Protein AF-0000000065844427 (afdb_homodimer)

pLDDT: mean 95.85, std 7.16, range [59.03, 99.0]

Solvent-accessible surface area (backbone atoms only — not comparable to full-atom values): 24366 Å² total; per-residue (Å²): 114,50,38,31,34,49,32,48,47,68,69,22,46,53,38,42,56,76,32,64,44,54,27,35,35,44,24,20,57,58,72,55,44,40,20,34,34,25,57,32,58,56,45,51,45,56,71,73,48,88,55,52,36,25,38,34,47,33,85,52,66,37,61,46,73,72,53,73,68,50,51,51,28,44,41,49,43,41,46,50,42,52,72,63,62,45,51,24,37,32,37,65,49,32,41,51,71,21,38,72,28,59,72,60,48,51,53,48,50,60,56,34,66,96,40,46,34,32,37,34,54,62,53,36,52,32,71,48,54,69,63,45,49,55,52,40,44,72,72,60,33,51,28,38,35,29,16,43,53,30,69,24,20,66,80,8,24,66,51,34,24,51,50,38,64,70,39,68,76,68,35,41,39,25,37,23,44,85,52,42,62,90,48,42,65,64,37,38,69,66,14,56,49,57,28,41,30,33,49,43,72,43,66,46,73,50,76,53,71,68,84,60,86,48,50,72,39,83,49,55,77,47,40,45,32,38,76,35,44,34,48,65,49,45,40,52,40,53,56,72,57,71,114,116,49,37,32,35,49,31,49,45,69,69,24,45,54,38,40,55,75,32,64,42,54,28,35,35,42,24,21,56,59,72,56,45,40,20,34,34,26,56,33,57,56,46,50,44,58,71,74,49,90,55,53,36,26,38,35,47,33,85,54,66,36,60,47,72,72,54,74,68,49,50,52,29,43,42,46,43,40,46,49,42,52,72,65,61,44,52,22,36,32,36,63,46,33,41,50,73,21,38,72,27,59,72,60,48,50,54,45,52,61,57,34,65,96,40,46,35,32,35,34,55,62,54,36,52,34,71,48,53,70,62,44,49,55,52,40,45,72,72,60,33,50,27,40,34,29,16,40,54,30,69,24,20,67,80,8,23,67,50,34,25,51,49,38,64,70,40,68,74,68,36,41,40,26,38,23,42,86,51,44,62,90,48,43,66,62,36,37,70,68,13,57,49,58,30,40,31,32,49,44,72,44,68,47,72,52,76,53,69,67,85,59,86,49,49,71,40,82,50,56,77,46,38,46,32,38,77,36,43,35,48,66,49,44,39,49,41,53,54,71,56,71,112

InterPro domains:
  IPR005627 CutC-like [MF_00795] (1-203)
  IPR005627 CutC-like [PF03932] (2-201)
  IPR005627 CutC-like [PTHR12598] (1-241)
  IPR036822 CutC-like domain superfamily [G3DSA:3.20.20.380] (2-243)
  IPR036822 CutC-like domain superfamily [SSF110395] (2-241)

Foldseek 3Di:
DAEEAEDAAQQQLVLLQVLPHQEYEYFHDCVLVGAFHDLVRLLVSLVPHDHAYATEQHHDHDAQADDPVSLVVSLVSLLSSVVSPHQYYEDFHADPQLAGPLVSLLSNVVSNPRHAYEHEASLLSHPDNLVRLVSCLVSPHQEYEYLLNDQAVLVNLQSLLVSCVSCVNSHFYEGDHPDWLVCPLVSCVRNVGDYYYYNQKDWDFAPDPDDDPDAPDPDNVCVGIGMHHDSVGSNSNVVSPPD/DAEEAEDAAQQQLVLLQVLPHQEYEYFHDCVLVGAFHDLVRLLVSLVPHDHAYATEQHHDHDAQADDPVSLVVSLVSLLSSVVSPHQYYEDFHADPQQAGPLVSLLSNVVSNPRHAYEHEASLLSHPDNLVRLVSCLVSPHQEYEYLLNDQAVLVNLQSLLVSCVSCVNSHFYEGDHPDWLVCPLVSCVRNVGDYYYYNQKDWDFAPDPDDDPDAPDPDNVCVGIGMHHDSVGSNSNVVSPPD

Structure (mmCIF, N/CA/C/O backbone):
data_AF-0000000065844427-model_v1
#
loop_
_entity.id
_entity.type
_entity.pdbx_description
1 polymer 'PF03932 family protein CutC'
#
loop_
_atom_site.group_PDB
_atom_site.id
_atom_site.type_symbol
_atom_site.label_atom_id
_atom_site.label_alt_id
_atom_site.label_comp_id
_atom_site.label_asym_id
_atom_site.label_entity_id
_atom_site.label_seq_id
_atom_site.pdbx_PDB_ins_code
_atom_site.Cartn_x
_atom_site.Cartn_y
_atom_site.Cartn_z
_atom_site.occupancy
_atom_site.B_iso_or_equiv
_atom_site.auth_seq_id
_atom_site.auth_comp_id
_atom_site.auth_asym_id
_atom_site.auth_atom_id
_atom_site.pdbx_PDB_model_num
ATOM 1 N N . MET A 1 1 ? -8.203 -27.391 -11.562 1 95.75 1 MET A N 1
ATOM 2 C CA . MET A 1 1 ? -7.387 -26.203 -11.742 1 95.75 1 MET A CA 1
ATOM 3 C C . MET A 1 1 ? -7.477 -25.297 -10.516 1 95.75 1 MET A C 1
ATOM 5 O O . MET A 1 1 ? -8.57 -24.938 -10.078 1 95.75 1 MET A O 1
ATOM 9 N N . ASP A 1 2 ? -6.379 -25.031 -9.82 1 97.5 2 ASP A N 1
ATOM 10 C CA . ASP A 1 2 ? -6.363 -24.125 -8.672 1 97.5 2 ASP A CA 1
ATOM 11 C C . ASP A 1 2 ? -6.363 -22.672 -9.125 1 97.5 2 ASP A C 1
ATOM 13 O O . ASP A 1 2 ? -5.535 -22.266 -9.938 1 97.5 2 ASP A O 1
ATOM 17 N N . ILE A 1 3 ? -7.305 -21.922 -8.586 1 98.56 3 ILE A N 1
ATOM 18 C CA . ILE A 1 3 ? -7.453 -20.516 -8.938 1 98.56 3 ILE A CA 1
ATOM 19 C C . ILE A 1 3 ? -7.07 -19.641 -7.746 1 98.56 3 ILE A C 1
ATOM 21 O O . ILE A 1 3 ? -7.703 -19.719 -6.688 1 98.56 3 ILE A O 1
ATOM 25 N N . GLU A 1 4 ? -6.098 -18.875 -7.91 1 98.88 4 GLU A N 1
ATOM 26 C CA . GLU A 1 4 ? -5.672 -17.891 -6.91 1 98.88 4 GLU A CA 1
ATOM 27 C C . GLU A 1 4 ? -6.145 -16.484 -7.273 1 98.88 4 GLU A C 1
ATOM 29 O O . GLU A 1 4 ? -5.977 -16.047 -8.414 1 98.88 4 GLU A O 1
ATOM 34 N N . ILE A 1 5 ? -6.75 -15.828 -6.305 1 98.88 5 ILE A N 1
ATOM 35 C CA . ILE A 1 5 ? -7.203 -14.461 -6.508 1 98.88 5 ILE A CA 1
ATOM 36 C C . ILE A 1 5 ? -6.379 -13.508 -5.641 1 98.88 5 ILE A C 1
ATOM 38 O O . ILE A 1 5 ? -6.262 -13.703 -4.43 1 98.88 5 ILE A O 1
ATOM 42 N N . CYS A 1 6 ? -5.73 -12.531 -6.266 1 98.69 6 CYS A N 1
ATOM 43 C CA . CYS A 1 6 ? -5.039 -11.516 -5.477 1 98.69 6 CYS A CA 1
ATOM 44 C C . CYS A 1 6 ? -6.008 -10.43 -5.012 1 98.69 6 CYS A C 1
ATOM 46 O O . CYS A 1 6 ? -6.859 -9.984 -5.781 1 98.69 6 CYS A O 1
ATOM 48 N N . ILE A 1 7 ? -5.922 -10.078 -3.768 1 98.69 7 ILE A N 1
ATOM 49 C CA . ILE A 1 7 ? -6.809 -9.086 -3.168 1 98.69 7 ILE A CA 1
ATOM 50 C C . ILE A 1 7 ? -5.988 -8.07 -2.379 1 98.69 7 ILE A C 1
ATOM 52 O O . ILE A 1 7 ? -4.879 -8.367 -1.936 1 98.69 7 ILE A O 1
ATOM 56 N N . ASP A 1 8 ? -6.562 -6.805 -2.166 1 98.38 8 ASP A N 1
ATOM 57 C CA . ASP A 1 8 ? -5.887 -5.812 -1.337 1 98.38 8 ASP A CA 1
ATOM 58 C C . ASP A 1 8 ? -6.867 -5.121 -0.396 1 98.38 8 ASP A C 1
ATOM 60 O O . ASP A 1 8 ? -6.617 -4 0.056 1 98.38 8 ASP A O 1
ATOM 64 N N . ASN A 1 9 ? -7.98 -5.699 -0.202 1 98.31 9 ASN A N 1
ATOM 65 C CA . ASN A 1 9 ? -8.961 -5.223 0.77 1 98.31 9 ASN A CA 1
ATOM 66 C C . ASN A 1 9 ? -9.883 -6.344 1.229 1 98.31 9 ASN A C 1
ATOM 68 O O . ASN A 1 9 ? -9.961 -7.391 0.59 1 98.31 9 ASN A O 1
ATOM 72 N N . ILE A 1 10 ? -10.57 -6.121 2.312 1 98.56 10 ILE A N 1
ATOM 73 C CA . ILE A 1 10 ? -11.336 -7.168 2.982 1 98.56 10 ILE A CA 1
ATOM 74 C C . ILE A 1 10 ? -12.57 -7.516 2.154 1 98.56 10 ILE A C 1
ATOM 76 O O . ILE A 1 10 ? -12.992 -8.672 2.111 1 98.56 10 ILE A O 1
ATOM 80 N N . GLU A 1 11 ? -13.203 -6.555 1.471 1 98.06 11 GLU A N 1
ATOM 81 C CA . GLU A 1 11 ? -14.367 -6.812 0.631 1 98.06 11 GLU A CA 1
ATOM 82 C C . GLU A 1 11 ? -14.039 -7.801 -0.483 1 98.06 11 GLU A C 1
ATOM 84 O O . GLU A 1 11 ? -14.789 -8.75 -0.719 1 98.06 11 GLU A O 1
ATOM 89 N N . SER A 1 12 ? -12.953 -7.586 -1.128 1 98.62 12 SER A N 1
ATOM 90 C CA . SER A 1 12 ? -12.5 -8.477 -2.191 1 98.62 12 SER A CA 1
ATOM 91 C C . SER A 1 12 ? -12.211 -9.875 -1.656 1 98.62 12 SER A C 1
ATOM 93 O O . SER A 1 12 ? -12.484 -10.875 -2.33 1 98.62 12 SER A O 1
ATOM 95 N N . ALA A 1 13 ? -11.625 -9.953 -0.452 1 98.81 13 ALA A N 1
ATOM 96 C CA . ALA A 1 13 ? -11.32 -11.242 0.15 1 98.81 13 ALA A CA 1
ATOM 97 C C . ALA A 1 13 ? -12.578 -12.086 0.321 1 98.81 13 ALA A C 1
ATOM 99 O O . ALA A 1 13 ? -12.609 -13.258 -0.056 1 98.81 13 ALA A O 1
ATOM 100 N N . LEU A 1 14 ? -13.578 -11.453 0.856 1 98.62 14 LEU A N 1
ATOM 101 C CA . LEU A 1 14 ? -14.836 -12.148 1.104 1 98.62 14 LEU A CA 1
ATOM 102 C C . LEU A 1 14 ? -15.5 -12.555 -0.207 1 98.62 14 LEU A C 1
ATOM 104 O O . LEU A 1 14 ? -16 -13.672 -0.335 1 98.62 14 LEU A O 1
ATOM 108 N N . ILE A 1 15 ? -15.469 -11.656 -1.22 1 98.56 15 ILE A N 1
ATOM 109 C CA . ILE A 1 15 ? -16.047 -11.953 -2.523 1 98.56 15 ILE A CA 1
ATOM 110 C C . ILE A 1 15 ? -15.312 -13.133 -3.154 1 98.56 15 ILE A C 1
ATOM 112 O O . ILE A 1 15 ? -15.945 -14.078 -3.643 1 98.56 15 ILE A O 1
ATOM 116 N N . ALA A 1 16 ? -13.992 -13.109 -3.121 1 98.75 16 ALA A N 1
ATOM 117 C CA . ALA A 1 16 ? -13.18 -14.141 -3.752 1 98.75 16 ALA A CA 1
ATOM 118 C C . ALA A 1 16 ? -13.461 -15.516 -3.139 1 98.75 16 ALA A C 1
ATOM 120 O O . ALA A 1 16 ? -13.727 -16.484 -3.857 1 98.75 16 ALA A O 1
ATOM 121 N N . GLN A 1 17 ? -13.461 -15.586 -1.801 1 98.5 17 GLN A N 1
ATOM 122 C CA . GLN A 1 17 ? -13.727 -16.844 -1.11 1 98.5 17 GLN A CA 1
ATOM 123 C C . GLN A 1 17 ? -15.117 -17.375 -1.447 1 98.5 17 GLN A C 1
ATOM 125 O O . GLN A 1 17 ? -15.273 -18.547 -1.789 1 98.5 17 GLN A O 1
ATOM 130 N N . ASN A 1 18 ? -16.078 -16.484 -1.414 1 98.38 18 ASN A N 1
ATOM 131 C CA . ASN A 1 18 ? -17.469 -16.891 -1.599 1 98.38 18 ASN A CA 1
ATOM 132 C C . ASN A 1 18 ? -17.75 -17.219 -3.057 1 98.38 18 ASN A C 1
ATOM 134 O O . ASN A 1 18 ? -18.797 -17.828 -3.363 1 98.38 18 ASN A O 1
ATOM 138 N N . SER A 1 19 ? -16.844 -16.859 -3.936 1 98.31 19 SER A N 1
ATOM 139 C CA . SER A 1 19 ? -17.062 -17.094 -5.359 1 98.31 19 SER A CA 1
ATOM 140 C C . SER A 1 19 ? -16.281 -18.312 -5.84 1 98.31 19 SER A C 1
ATOM 142 O O . SER A 1 19 ? -16.297 -18.641 -7.027 1 98.31 19 SER A O 1
ATOM 144 N N . GLY A 1 20 ? -15.547 -18.938 -4.949 1 97.69 20 GLY A N 1
ATOM 145 C CA . GLY A 1 20 ? -14.977 -20.234 -5.277 1 97.69 20 GLY A CA 1
ATOM 146 C C . GLY A 1 20 ? -13.477 -20.188 -5.453 1 97.69 20 GLY A C 1
ATOM 147 O O . GLY A 1 20 ? -12.867 -21.172 -5.898 1 97.69 20 GLY A O 1
ATOM 148 N N . ALA A 1 21 ? -12.828 -19.078 -5.137 1 98.56 21 ALA A N 1
ATOM 149 C CA . ALA A 1 21 ? -11.367 -19.047 -5.188 1 98.56 21 ALA A CA 1
ATOM 150 C C . ALA A 1 21 ? -10.758 -20.156 -4.355 1 98.56 21 ALA A C 1
ATOM 152 O O . ALA A 1 21 ? -11.273 -20.5 -3.283 1 98.56 21 ALA A O 1
ATOM 153 N N . ASP A 1 22 ? -9.648 -20.719 -4.82 1 98.69 22 ASP A N 1
ATOM 154 C CA . ASP A 1 22 ? -8.992 -21.812 -4.102 1 98.69 22 ASP A CA 1
ATOM 155 C C . ASP A 1 22 ? -7.945 -21.281 -3.127 1 98.69 22 ASP A C 1
ATOM 157 O O . ASP A 1 22 ? -7.613 -21.938 -2.141 1 98.69 22 ASP A O 1
ATOM 161 N N . ARG A 1 23 ? -7.449 -20.156 -3.375 1 98.81 23 ARG A N 1
ATOM 162 C CA . ARG A 1 23 ? -6.402 -19.516 -2.592 1 98.81 23 ARG A CA 1
ATOM 163 C C . ARG A 1 23 ? -6.438 -18 -2.779 1 98.81 23 ARG A C 1
ATOM 165 O O . ARG A 1 23 ? -6.859 -17.516 -3.828 1 98.81 23 ARG A O 1
ATOM 172 N N . LEU A 1 24 ? -6.055 -17.297 -1.762 1 98.94 24 LEU A N 1
ATOM 173 C CA . LEU A 1 24 ? -5.914 -15.844 -1.863 1 98.94 24 LEU A CA 1
ATOM 174 C C . LEU A 1 24 ? -4.449 -15.43 -1.79 1 98.94 24 LEU A C 1
ATOM 176 O O . LEU A 1 24 ? -3.682 -15.984 -1 1 98.94 24 LEU A O 1
ATOM 180 N N . GLU A 1 25 ? -4.055 -14.602 -2.631 1 98.94 25 GLU A N 1
ATOM 181 C CA . GLU A 1 25 ? -2.857 -13.805 -2.404 1 98.94 25 GLU A CA 1
ATOM 182 C C . GLU A 1 25 ? -3.205 -12.453 -1.785 1 98.94 25 GLU A C 1
ATOM 184 O O . GLU A 1 25 ? -3.859 -11.617 -2.42 1 98.94 25 GLU A O 1
ATOM 189 N N . VAL A 1 26 ? -2.789 -12.234 -0.564 1 98.94 26 VAL A N 1
ATOM 190 C CA . VAL A 1 26 ? -3.115 -11.016 0.172 1 98.94 26 VAL A CA 1
ATOM 191 C C . VAL A 1 26 ? -2.035 -9.961 -0.067 1 98.94 26 VAL A C 1
ATOM 193 O O . VAL A 1 26 ? -0.877 -10.156 0.311 1 98.94 26 VAL A O 1
ATOM 196 N N . CYS A 1 27 ? -2.395 -8.852 -0.679 1 98.69 27 CYS A N 1
ATOM 197 C CA . CYS A 1 27 ? -1.467 -7.793 -1.059 1 98.69 27 CYS A CA 1
ATOM 198 C C . CYS A 1 27 ? -1.921 -6.445 -0.507 1 98.69 27 CYS A C 1
ATOM 200 O O . CYS A 1 27 ? -3.041 -6.324 -0.006 1 98.69 27 CYS A O 1
ATOM 202 N N . GLY A 1 28 ? -0.995 -5.555 -0.477 1 97.12 28 GLY A N 1
ATOM 203 C CA . GLY A 1 28 ? -1.344 -4.145 -0.411 1 97.12 28 GLY A CA 1
ATOM 204 C C . GLY A 1 28 ? -1.27 -3.447 -1.756 1 97.12 28 GLY A C 1
ATOM 205 O O . GLY A 1 28 ? -0.385 -3.736 -2.562 1 97.12 28 GLY A O 1
ATOM 206 N N . CYS A 1 29 ? -2.219 -2.623 -2.154 1 93.81 29 CYS A N 1
ATOM 207 C CA . CYS A 1 29 ? -2.168 -1.668 -3.256 1 93.81 29 CYS A CA 1
ATOM 208 C C . CYS A 1 29 ? -1.902 -2.375 -4.578 1 93.81 29 CYS A C 1
ATOM 210 O O . CYS A 1 29 ? -0.907 -2.096 -5.25 1 93.81 29 CYS A O 1
ATOM 212 N N . LEU A 1 30 ? -2.789 -3.162 -5.062 1 94.5 30 LEU A N 1
ATOM 213 C CA . LEU A 1 30 ? -2.656 -3.924 -6.301 1 94.5 30 LEU A CA 1
ATOM 214 C C . LEU A 1 30 ? -2.402 -2.994 -7.48 1 94.5 30 LEU A C 1
ATOM 216 O O . LEU A 1 30 ? -1.774 -3.393 -8.469 1 94.5 30 LEU A O 1
ATOM 220 N N . ALA A 1 31 ? -2.816 -1.72 -7.344 1 90.5 31 ALA A N 1
ATOM 221 C CA . ALA A 1 31 ? -2.623 -0.732 -8.406 1 90.5 31 ALA A CA 1
ATOM 222 C C . ALA A 1 31 ? -1.14 -0.5 -8.672 1 90.5 31 ALA A C 1
ATOM 224 O O . ALA A 1 31 ? -0.761 -0.064 -9.766 1 90.5 31 ALA A O 1
ATOM 225 N N . LEU A 1 32 ? -0.32 -0.819 -7.727 1 91.06 32 LEU A N 1
ATOM 226 C CA . LEU A 1 32 ? 1.123 -0.655 -7.859 1 91.06 32 LEU A CA 1
ATOM 227 C C . LEU A 1 32 ? 1.809 -2.004 -8.047 1 91.06 32 LEU A C 1
ATOM 229 O O . LEU A 1 32 ? 3.012 -2.133 -7.809 1 91.06 32 LEU A O 1
ATOM 233 N N . GLY A 1 33 ? 1.069 -3.016 -8.32 1 92.31 33 GLY A N 1
ATOM 234 C CA . GLY A 1 33 ? 1.617 -4.344 -8.547 1 92.31 33 GLY A CA 1
ATOM 235 C C . GLY A 1 33 ? 1.606 -5.211 -7.301 1 92.31 33 GLY A C 1
ATOM 236 O O . GLY A 1 33 ? 2.09 -6.348 -7.324 1 92.31 33 GLY A O 1
ATOM 237 N N . GLY A 1 34 ? 1.129 -4.68 -6.199 1 96.38 34 GLY A N 1
ATOM 238 C CA . GLY A 1 34 ? 1.056 -5.438 -4.965 1 96.38 34 GLY A CA 1
ATOM 239 C C . GLY A 1 34 ? 2.291 -5.289 -4.098 1 96.38 34 GLY A C 1
ATOM 240 O O . GLY A 1 34 ? 3.412 -5.508 -4.559 1 96.38 34 GLY A O 1
ATOM 241 N N . VAL A 1 35 ? 2.09 -4.863 -2.92 1 98.12 35 VAL A N 1
ATOM 242 C CA . VAL A 1 35 ? 3.146 -4.766 -1.92 1 98.12 35 VAL A CA 1
ATOM 243 C C . VAL A 1 35 ? 2.693 -5.43 -0.622 1 98.12 35 VAL A C 1
ATOM 245 O O . VAL A 1 35 ? 1.601 -6 -0.558 1 98.12 35 VAL A O 1
ATOM 248 N N . THR A 1 36 ? 3.615 -5.465 0.353 1 98.88 36 THR A N 1
ATOM 249 C CA . THR A 1 36 ? 3.254 -6.047 1.641 1 98.88 36 THR A CA 1
ATOM 250 C C . THR A 1 36 ? 2.049 -5.328 2.24 1 98.88 36 THR A C 1
ATOM 252 O O . THR A 1 36 ? 2.033 -4.098 2.33 1 98.88 36 THR A O 1
ATOM 255 N N . PRO A 1 37 ? 0.965 -6.051 2.562 1 98.88 37 PRO A N 1
ATOM 256 C CA . PRO A 1 37 ? -0.221 -5.422 3.152 1 98.88 37 PRO A CA 1
ATOM 257 C C . PRO A 1 37 ? -0.004 -4.996 4.602 1 98.88 37 PRO A C 1
ATOM 259 O O . PRO A 1 37 ? 0.944 -5.449 5.246 1 98.88 37 PRO A O 1
ATOM 262 N N . PRO A 1 38 ? -0.872 -4.105 5.086 1 98.88 38 PRO A N 1
ATOM 263 C CA . PRO A 1 38 ? -0.815 -3.768 6.508 1 98.88 38 PRO A CA 1
ATOM 264 C C . PRO A 1 38 ? -1.166 -4.949 7.41 1 98.88 38 PRO A C 1
ATOM 266 O O . PRO A 1 38 ? -1.869 -5.867 6.984 1 98.88 38 PRO A O 1
ATOM 269 N N . TYR A 1 39 ? -0.685 -4.887 8.648 1 98.88 39 TYR A N 1
ATOM 270 C CA . TYR A 1 39 ? -0.902 -5.918 9.656 1 98.88 39 TYR A CA 1
ATOM 271 C C . TYR A 1 39 ? -2.377 -6.289 9.742 1 98.88 39 TYR A C 1
ATOM 273 O O . TYR A 1 39 ? -2.727 -7.473 9.766 1 98.88 39 TYR A O 1
ATOM 281 N N . SER A 1 40 ? -3.23 -5.309 9.773 1 98.88 40 SER A N 1
ATOM 282 C CA . SER A 1 40 ? -4.652 -5.504 10.055 1 98.88 40 SER A CA 1
ATOM 283 C C . SER A 1 40 ? -5.332 -6.27 8.922 1 98.88 40 SER A C 1
ATOM 285 O O . SER A 1 40 ? -6.242 -7.066 9.164 1 98.88 40 SER A O 1
ATOM 287 N N . LEU A 1 41 ? -4.945 -5.969 7.672 1 98.88 41 LEU A N 1
ATOM 288 C CA . LEU A 1 41 ? -5.547 -6.695 6.559 1 98.88 41 LEU A CA 1
ATOM 289 C C . LEU A 1 41 ? -5.18 -8.172 6.609 1 98.88 41 LEU A C 1
ATOM 291 O O . LEU A 1 41 ? -6.039 -9.039 6.422 1 98.88 41 LEU A O 1
ATOM 295 N N . ILE A 1 42 ? -3.877 -8.5 6.879 1 98.94 42 ILE A N 1
ATOM 296 C CA . ILE A 1 42 ? -3.447 -9.883 7.012 1 98.94 42 ILE A CA 1
ATOM 297 C C . ILE A 1 42 ? -4.277 -10.586 8.086 1 98.94 42 ILE A C 1
ATOM 299 O O . ILE A 1 42 ? -4.898 -11.617 7.824 1 98.94 42 ILE A O 1
ATOM 303 N N . LYS A 1 43 ? -4.316 -9.961 9.203 1 98.94 43 LYS A N 1
ATOM 304 C CA . LYS A 1 43 ? -4.996 -10.562 10.352 1 98.94 43 LYS A CA 1
ATOM 305 C C . LYS A 1 43 ? -6.477 -10.781 10.062 1 98.94 43 LYS A C 1
ATOM 307 O O . LYS A 1 43 ? -7.012 -11.867 10.305 1 98.94 43 LYS A O 1
ATOM 312 N N . THR A 1 44 ? -7.148 -9.742 9.57 1 98.88 44 THR A N 1
ATOM 313 C CA . THR A 1 44 ? -8.594 -9.805 9.359 1 98.88 44 THR A CA 1
ATOM 314 C C . THR A 1 44 ? -8.938 -10.836 8.289 1 98.88 44 THR A C 1
ATOM 316 O O . THR A 1 44 ? -9.898 -11.594 8.445 1 98.88 44 THR A O 1
ATOM 319 N N . VAL A 1 45 ? -8.164 -10.852 7.223 1 98.88 45 VAL A N 1
ATOM 320 C CA . VAL A 1 45 ? -8.406 -11.82 6.156 1 98.88 45 VAL A CA 1
ATOM 321 C C . VAL A 1 45 ? -8.25 -13.234 6.703 1 98.88 45 VAL A C 1
ATOM 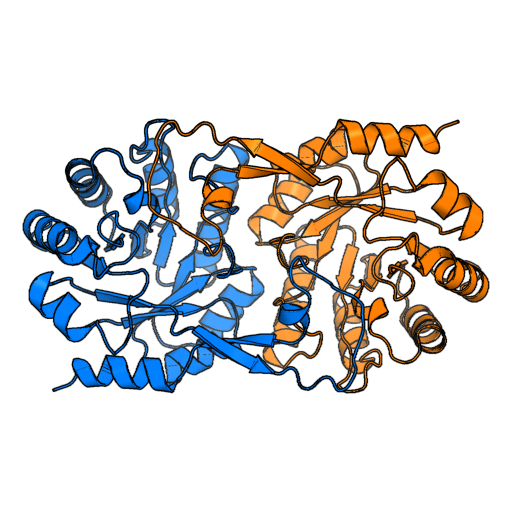323 O O . VAL A 1 45 ? -9.086 -14.102 6.441 1 98.88 45 VAL A O 1
ATOM 326 N N . LEU A 1 46 ? -7.199 -13.477 7.457 1 98.88 46 LEU A N 1
ATOM 327 C CA . LEU A 1 46 ? -6.941 -14.805 8.008 1 98.88 46 LEU A CA 1
ATOM 328 C C . LEU A 1 46 ? -8.016 -15.195 9.016 1 98.88 46 LEU A C 1
ATOM 330 O O . LEU A 1 46 ? -8.32 -16.375 9.188 1 98.88 46 LEU A O 1
ATOM 334 N N . ASP A 1 47 ? -8.641 -14.211 9.672 1 98.56 47 ASP A N 1
ATOM 335 C CA . ASP A 1 47 ? -9.703 -14.461 10.641 1 98.56 47 ASP A CA 1
ATOM 336 C C . ASP A 1 47 ? -11 -14.867 9.945 1 98.56 47 ASP A C 1
ATOM 338 O O . ASP A 1 47 ? -11.766 -15.68 10.477 1 98.56 47 ASP A O 1
ATOM 342 N N . VAL A 1 48 ? -11.242 -14.305 8.727 1 98.06 48 VAL A N 1
ATOM 343 C CA . VAL A 1 48 ? -12.602 -14.445 8.195 1 98.06 48 VAL A CA 1
ATOM 344 C C . VAL A 1 48 ? -12.602 -15.438 7.035 1 98.06 48 VAL A C 1
ATOM 346 O O . VAL A 1 48 ? -13.656 -15.922 6.629 1 98.06 48 VAL A O 1
ATOM 349 N N . CYS A 1 49 ? -11.453 -15.688 6.426 1 98.12 49 CYS A N 1
ATOM 350 C CA . CYS A 1 49 ? -11.391 -16.594 5.285 1 98.12 49 CYS A CA 1
ATOM 351 C C . CYS A 1 49 ? -10.969 -17.984 5.719 1 98.12 49 CYS A C 1
ATOM 353 O O . CYS A 1 49 ? -10.188 -18.141 6.66 1 98.12 49 CYS A O 1
ATOM 355 N N . ASN A 1 50 ? -11.453 -18.969 4.992 1 98.12 50 ASN A N 1
A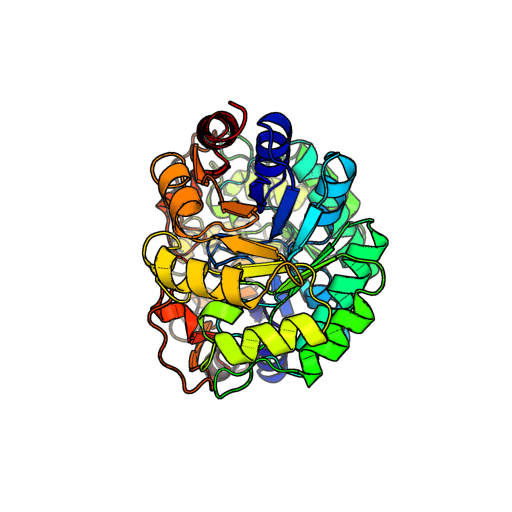TOM 356 C CA . ASN A 1 50 ? -11.164 -20.359 5.32 1 98.12 50 ASN A CA 1
ATOM 357 C C . ASN A 1 50 ? -10.344 -21.047 4.223 1 98.12 50 ASN A C 1
ATOM 359 O O . ASN A 1 50 ? -10.078 -22.25 4.293 1 98.12 50 ASN A O 1
ATOM 363 N N . ILE A 1 51 ? -10.031 -20.438 3.191 1 98.62 51 ILE A N 1
ATOM 364 C CA . ILE A 1 51 ? -9.141 -20.938 2.15 1 98.62 51 ILE A CA 1
ATOM 365 C C . ILE A 1 51 ? -7.723 -20.438 2.387 1 98.62 51 ILE A C 1
ATOM 367 O O . ILE A 1 51 ? -7.523 -19.438 3.094 1 98.62 51 ILE A O 1
ATOM 371 N N . PRO A 1 52 ? -6.688 -21.156 1.855 1 98.81 52 PRO A N 1
ATOM 372 C CA . PRO A 1 52 ? -5.301 -20.75 2.098 1 98.81 52 PRO A CA 1
ATOM 373 C C . PRO A 1 52 ? -5.016 -19.312 1.666 1 98.81 52 PRO A C 1
ATOM 375 O O . PRO A 1 52 ? -5.5 -18.875 0.621 1 98.81 52 PRO A O 1
ATOM 378 N N . CYS A 1 53 ? -4.277 -18.594 2.492 1 98.94 53 CYS A N 1
ATOM 379 C CA . CYS A 1 53 ? -3.871 -17.219 2.227 1 98.94 53 CYS A CA 1
ATOM 380 C C . CYS A 1 53 ? -2.354 -17.094 2.166 1 98.94 53 CYS A C 1
ATOM 382 O O . CYS A 1 53 ? -1.655 -17.516 3.09 1 98.94 53 CYS A O 1
ATOM 384 N N . TYR A 1 54 ? -1.862 -16.625 1.048 1 98.94 54 TYR A N 1
ATOM 385 C CA . TYR A 1 54 ? -0.45 -16.312 0.854 1 98.94 54 TYR A CA 1
ATOM 386 C C . TYR A 1 54 ? -0.208 -14.805 0.905 1 98.94 54 TYR A C 1
ATOM 388 O O . TYR A 1 54 ? -0.859 -14.039 0.189 1 98.94 54 TYR A O 1
ATOM 396 N N . VAL A 1 55 ? 0.711 -14.328 1.748 1 99 55 VAL A N 1
ATOM 397 C CA . VAL A 1 55 ? 0.911 -12.906 1.994 1 99 55 VAL A CA 1
ATOM 398 C C . VAL A 1 55 ? 2.059 -12.391 1.131 1 99 55 VAL A C 1
ATOM 400 O O . VAL A 1 55 ? 3.16 -12.945 1.153 1 99 55 VAL A O 1
ATOM 403 N N . MET A 1 56 ? 1.822 -11.367 0.39 1 98.94 56 MET A N 1
ATOM 404 C CA . MET A 1 56 ? 2.844 -10.703 -0.412 1 98.94 56 MET A CA 1
ATOM 405 C C . MET A 1 56 ? 3.908 -10.07 0.478 1 98.94 56 MET A C 1
ATOM 407 O O . MET A 1 56 ? 3.586 -9.336 1.414 1 98.94 56 MET A O 1
ATOM 411 N N . ILE A 1 57 ? 5.16 -10.391 0.225 1 98.94 57 ILE A N 1
ATOM 412 C CA . ILE A 1 57 ? 6.312 -9.789 0.887 1 98.94 57 ILE A CA 1
ATOM 413 C C . ILE A 1 57 ? 7.105 -8.953 -0.114 1 98.94 57 ILE A C 1
ATOM 415 O O . ILE A 1 57 ? 7.93 -9.484 -0.864 1 98.94 57 ILE A O 1
ATOM 419 N N . ARG A 1 58 ? 6.875 -7.703 -0.179 1 98.69 58 ARG A N 1
ATOM 420 C CA . ARG A 1 58 ? 7.441 -6.723 -1.101 1 98.69 58 ARG A CA 1
ATOM 421 C C . ARG A 1 58 ? 7.383 -5.32 -0.511 1 98.69 58 ARG A C 1
ATOM 423 O O . ARG A 1 58 ? 6.32 -4.695 -0.481 1 98.69 58 ARG A O 1
ATOM 430 N N . PRO A 1 59 ? 8.469 -4.82 -0.054 1 98.12 59 PRO A N 1
ATOM 431 C CA . PRO A 1 59 ? 8.445 -3.648 0.823 1 98.12 59 PRO A CA 1
ATOM 432 C C . PRO A 1 59 ? 8.094 -2.361 0.079 1 98.12 59 PRO A C 1
ATOM 434 O O . PRO A 1 59 ? 7.789 -1.346 0.707 1 98.12 59 PRO A O 1
ATOM 437 N N . ARG A 1 60 ? 8.141 -2.354 -1.218 1 96.25 60 ARG A N 1
ATOM 438 C CA . ARG A 1 60 ? 7.832 -1.174 -2.018 1 96.25 60 ARG A CA 1
ATOM 439 C C . ARG A 1 60 ? 7.668 -1.537 -3.49 1 96.25 60 ARG A C 1
ATOM 441 O O . ARG A 1 60 ? 8.117 -2.6 -3.926 1 96.25 60 ARG A O 1
ATOM 448 N N . SER A 1 61 ? 6.996 -0.65 -4.254 1 94.38 61 SER A N 1
ATOM 449 C CA . SER A 1 61 ? 6.93 -0.807 -5.703 1 94.38 61 SER A CA 1
ATOM 450 C C . SER A 1 61 ? 8.273 -0.488 -6.359 1 94.38 61 SER A C 1
ATOM 452 O O . SER A 1 61 ? 9.203 -0.046 -5.688 1 94.38 61 SER A O 1
ATOM 454 N N . GLY A 1 62 ? 8.336 -0.676 -7.625 1 93.12 62 GLY A N 1
ATOM 455 C CA . GLY A 1 62 ? 9.57 -0.438 -8.359 1 93.12 62 GLY A CA 1
ATOM 456 C C . GLY A 1 62 ? 10.305 -1.714 -8.727 1 93.12 62 GLY A C 1
ATOM 457 O O . GLY A 1 62 ? 9.703 -2.662 -9.234 1 93.12 62 GLY A O 1
ATOM 458 N N . ASP A 1 63 ? 11.602 -1.676 -8.469 1 94.12 63 ASP A N 1
ATOM 459 C CA . ASP A 1 63 ? 12.414 -2.812 -8.898 1 94.12 63 ASP A CA 1
ATOM 460 C C . ASP A 1 63 ? 12.492 -3.873 -7.805 1 94.12 63 ASP A C 1
ATOM 462 O O . ASP A 1 63 ? 11.695 -3.861 -6.863 1 94.12 63 ASP A O 1
ATOM 466 N N . PHE A 1 64 ? 13.352 -4.844 -8.008 1 96.56 64 PHE A N 1
ATOM 467 C CA . PHE A 1 64 ? 13.445 -5.969 -7.082 1 96.56 64 PHE A CA 1
ATOM 468 C C . PHE A 1 64 ? 14.844 -6.074 -6.496 1 96.56 64 PHE A C 1
ATOM 470 O O . PHE A 1 64 ? 15.32 -7.176 -6.199 1 96.56 64 PHE A O 1
ATOM 477 N N . LEU A 1 65 ? 15.531 -4.863 -6.445 1 96.5 65 LEU A N 1
ATOM 478 C CA . LEU A 1 65 ? 16.766 -4.684 -5.699 1 96.5 65 LEU A CA 1
ATOM 479 C C . LEU A 1 65 ? 16.5 -4.082 -4.328 1 96.5 65 LEU A C 1
ATOM 481 O O . LEU A 1 65 ? 15.906 -3.006 -4.223 1 96.5 65 LEU A O 1
ATOM 485 N N . PHE A 1 66 ? 16.953 -4.801 -3.35 1 97.69 66 PHE A N 1
ATOM 486 C CA . PHE A 1 66 ? 16.578 -4.355 -2.014 1 97.69 66 PHE A CA 1
ATOM 487 C C . PHE A 1 66 ? 17.812 -4.074 -1.17 1 97.69 66 PHE A C 1
ATOM 489 O O . PHE A 1 66 ? 18.812 -4.777 -1.284 1 97.69 66 PHE A O 1
ATOM 496 N N . ASN A 1 67 ? 17.734 -3.025 -0.376 1 97 67 ASN A N 1
ATOM 497 C CA . ASN A 1 67 ? 18.812 -2.711 0.542 1 97 67 ASN A CA 1
ATOM 498 C C . ASN A 1 67 ? 18.703 -3.494 1.846 1 97 67 ASN A C 1
ATOM 500 O O . ASN A 1 67 ? 17.75 -4.266 2.025 1 97 67 ASN A O 1
ATOM 504 N N . ALA A 1 68 ? 19.625 -3.314 2.744 1 98.19 68 ALA A N 1
ATOM 505 C CA . ALA A 1 68 ? 19.719 -4.113 3.965 1 98.19 68 ALA A CA 1
ATOM 506 C C . ALA A 1 68 ? 18.484 -3.9 4.844 1 98.19 68 ALA A C 1
ATOM 508 O O . ALA A 1 68 ? 17.969 -4.848 5.441 1 98.19 68 ALA A O 1
ATOM 509 N N . HIS A 1 69 ? 18.031 -2.67 4.961 1 98.62 69 HIS A N 1
ATOM 510 C CA . HIS A 1 69 ? 16.828 -2.398 5.75 1 98.62 69 HIS A CA 1
ATOM 511 C C . HIS A 1 69 ? 15.617 -3.109 5.164 1 98.62 69 HIS A C 1
ATOM 513 O O . HIS A 1 69 ? 14.82 -3.693 5.902 1 98.62 69 HIS A O 1
ATOM 519 N N . GLU A 1 70 ? 15.508 -3.041 3.863 1 98.75 70 GLU A N 1
ATOM 520 C CA . GLU A 1 70 ? 14.367 -3.646 3.182 1 98.75 70 GLU A CA 1
ATOM 521 C C . GLU A 1 70 ? 14.367 -5.164 3.35 1 98.75 70 GLU A C 1
ATOM 523 O O . GLU A 1 70 ? 13.312 -5.77 3.547 1 98.75 70 GLU A O 1
ATOM 528 N N . ILE A 1 71 ? 15.516 -5.762 3.281 1 98.81 71 ILE A N 1
ATOM 529 C CA . ILE A 1 71 ? 15.625 -7.203 3.457 1 98.81 71 ILE A CA 1
ATOM 530 C C . ILE A 1 71 ? 15.18 -7.59 4.863 1 98.81 71 ILE A C 1
ATOM 532 O O . ILE A 1 71 ? 14.414 -8.539 5.043 1 98.81 71 ILE A O 1
ATOM 536 N N . LYS A 1 72 ? 15.633 -6.859 5.816 1 98.81 72 LYS A N 1
ATOM 537 C CA . LYS A 1 72 ? 15.219 -7.102 7.195 1 98.81 72 LYS A CA 1
ATOM 538 C C . LYS A 1 72 ? 13.711 -6.914 7.352 1 98.81 72 LYS A C 1
ATOM 540 O O . LYS A 1 72 ? 13.055 -7.672 8.07 1 98.81 72 LYS A O 1
ATOM 545 N N . MET A 1 73 ? 13.211 -5.922 6.715 1 98.88 73 MET A N 1
ATOM 546 C CA . MET A 1 73 ? 11.773 -5.676 6.727 1 98.88 73 MET A CA 1
ATOM 547 C C . MET A 1 73 ? 11.008 -6.863 6.156 1 98.88 73 MET A C 1
ATOM 549 O O . MET A 1 73 ? 9.992 -7.285 6.715 1 98.88 73 MET A O 1
ATOM 553 N N . MET A 1 74 ? 11.5 -7.391 5.078 1 98.94 74 MET A N 1
ATOM 554 C CA . MET A 1 74 ? 10.859 -8.547 4.449 1 98.94 74 MET A CA 1
ATOM 555 C C . MET A 1 74 ? 10.844 -9.742 5.398 1 98.94 74 MET A C 1
ATOM 557 O O . MET A 1 74 ? 9.828 -10.422 5.52 1 98.94 74 MET A O 1
ATOM 561 N N . GLU A 1 75 ? 11.93 -9.945 6.066 1 98.94 75 GLU A N 1
ATOM 562 C CA . GLU A 1 75 ? 11.984 -11.023 7.051 1 98.94 75 GLU A CA 1
ATOM 563 C C . GLU A 1 75 ? 10.969 -10.805 8.164 1 98.94 75 GLU A C 1
ATOM 565 O O . GLU A 1 75 ? 10.281 -11.734 8.586 1 98.94 75 GLU A O 1
ATOM 570 N N . GLN A 1 76 ? 10.875 -9.586 8.633 1 98.81 76 GLN A N 1
ATOM 571 C CA . GLN A 1 76 ? 9.938 -9.25 9.695 1 98.81 76 GLN A CA 1
ATOM 572 C C . GLN A 1 76 ? 8.5 -9.5 9.258 1 98.81 76 GLN A C 1
ATOM 574 O O . GLN A 1 76 ? 7.699 -10.039 10.023 1 98.81 76 GLN A O 1
ATOM 579 N N . ASP A 1 77 ? 8.195 -9.094 8.094 1 98.94 77 ASP A N 1
ATOM 580 C CA . ASP A 1 77 ? 6.844 -9.281 7.578 1 98.94 77 ASP A CA 1
ATOM 581 C C . ASP A 1 77 ? 6.52 -10.766 7.418 1 98.94 77 ASP A C 1
ATOM 583 O O . ASP A 1 77 ? 5.371 -11.18 7.613 1 98.94 77 ASP A O 1
ATOM 587 N N . ILE A 1 78 ? 7.523 -11.562 7.027 1 98.94 78 ILE A N 1
ATOM 588 C CA . ILE A 1 78 ? 7.332 -13 6.949 1 98.94 78 ILE A CA 1
ATOM 589 C C . ILE A 1 78 ? 7.008 -13.555 8.336 1 98.94 78 ILE A C 1
ATOM 591 O O . ILE A 1 78 ? 6.086 -14.359 8.484 1 98.94 78 ILE A O 1
ATOM 595 N N . HIS A 1 79 ? 7.719 -13.117 9.336 1 98.88 79 HIS A N 1
ATOM 596 C CA . HIS A 1 79 ? 7.465 -13.562 10.703 1 98.88 79 HIS A CA 1
ATOM 597 C C . HIS A 1 79 ? 6.055 -13.188 11.156 1 98.88 79 HIS A C 1
ATOM 599 O O . HIS A 1 79 ? 5.375 -13.992 11.797 1 98.88 79 HIS A O 1
ATOM 605 N N . ILE A 1 80 ? 5.617 -12 10.82 1 98.81 80 ILE A N 1
ATOM 606 C CA . ILE A 1 80 ? 4.277 -11.539 11.18 1 98.81 80 ILE A CA 1
ATOM 607 C C . ILE A 1 80 ? 3.234 -12.422 10.492 1 98.81 80 ILE A C 1
ATOM 609 O O . ILE A 1 80 ? 2.275 -12.867 11.125 1 98.81 80 ILE A O 1
ATOM 613 N N . ALA A 1 81 ? 3.426 -12.625 9.18 1 98.88 81 ALA A N 1
ATOM 614 C CA . ALA A 1 81 ? 2.506 -13.484 8.43 1 98.88 81 ALA A CA 1
ATOM 615 C C . ALA A 1 81 ? 2.4 -14.859 9.07 1 98.88 81 ALA A C 1
ATOM 617 O O . ALA A 1 81 ? 1.301 -15.398 9.234 1 98.88 81 ALA A O 1
ATOM 618 N N . LYS A 1 82 ? 3.535 -15.406 9.422 1 98.75 82 LYS A N 1
ATOM 619 C CA . LYS A 1 82 ? 3.602 -16.719 10.055 1 98.75 82 LYS A CA 1
ATOM 620 C C . LYS A 1 82 ? 2.879 -16.719 11.398 1 98.75 82 LYS A C 1
ATOM 622 O O . LYS A 1 82 ? 2.07 -17.609 11.672 1 98.75 82 LYS A O 1
ATOM 627 N N . GLN A 1 83 ? 3.137 -15.742 12.18 1 98.5 83 GLN A N 1
ATOM 628 C CA . GLN A 1 83 ? 2.531 -15.617 13.5 1 98.5 83 GLN A CA 1
ATOM 629 C C . GLN A 1 83 ? 1.013 -15.508 13.398 1 98.5 83 GLN A C 1
ATOM 631 O O . GLN A 1 83 ? 0.292 -16.016 14.258 1 98.5 83 GLN A O 1
ATOM 636 N N . LEU A 1 84 ? 0.551 -14.883 12.383 1 98.69 84 LEU A N 1
ATOM 637 C CA . LEU A 1 84 ? -0.88 -14.648 12.227 1 98.69 84 LEU A CA 1
ATOM 638 C C . LEU A 1 84 ? -1.573 -15.867 11.633 1 98.69 84 LEU A C 1
ATOM 640 O O . LEU A 1 84 ? -2.805 -15.938 11.609 1 98.69 84 LEU A O 1
ATOM 644 N N . GLY A 1 85 ? -0.804 -16.797 11.055 1 98.69 85 GLY A N 1
ATOM 645 C CA . GLY A 1 85 ? -1.379 -18.078 10.641 1 98.69 85 GLY A CA 1
ATOM 646 C C . GLY A 1 85 ? -1.495 -18.219 9.133 1 98.69 85 GLY A C 1
ATOM 647 O O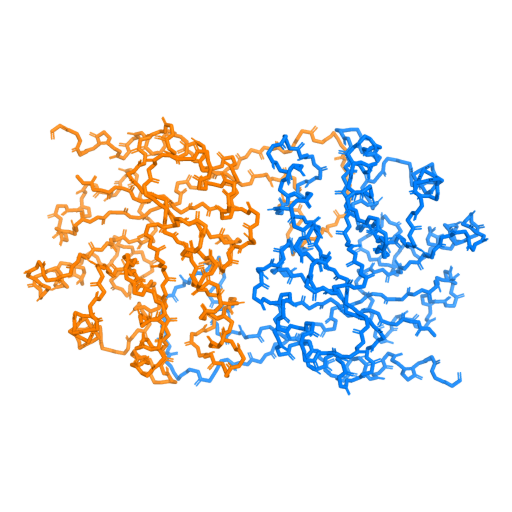 . GLY A 1 85 ? -2.295 -19.016 8.641 1 98.69 85 GLY A O 1
ATOM 648 N N . ALA A 1 86 ? -0.782 -17.391 8.391 1 98.88 86 ALA A N 1
ATOM 649 C CA . ALA A 1 86 ? -0.793 -17.516 6.941 1 98.88 86 ALA A CA 1
ATOM 650 C C . ALA A 1 86 ? -0.275 -18.891 6.508 1 98.88 86 ALA A C 1
ATOM 652 O O . ALA A 1 86 ? 0.574 -19.469 7.184 1 98.88 86 ALA A O 1
ATOM 653 N N . GLN A 1 87 ? -0.756 -19.391 5.391 1 98.88 87 GLN A N 1
ATOM 654 C CA . GLN A 1 87 ? -0.325 -20.688 4.879 1 98.88 87 GLN A CA 1
ATOM 655 C C . GLN A 1 87 ? 0.901 -20.547 3.982 1 98.88 87 GLN A C 1
ATOM 657 O O . GLN A 1 87 ? 1.587 -21.531 3.697 1 98.88 87 GLN A O 1
ATOM 662 N N . GLY A 1 88 ? 1.202 -19.359 3.551 1 98.88 88 GLY A N 1
ATOM 663 C CA . GLY A 1 88 ? 2.365 -19.141 2.707 1 98.88 88 GLY A CA 1
ATOM 664 C C . GLY A 1 88 ? 2.699 -17.672 2.521 1 98.88 88 GLY A C 1
ATOM 665 O O . GLY A 1 88 ? 1.984 -16.797 3.02 1 98.88 88 GLY A O 1
ATOM 666 N N . VAL A 1 89 ? 3.818 -17.438 1.862 1 98.94 89 VAL A N 1
ATOM 667 C CA . VAL A 1 89 ? 4.262 -16.078 1.537 1 98.94 89 VAL A CA 1
ATOM 668 C C . VAL A 1 89 ? 4.664 -16.016 0.066 1 98.94 89 VAL A C 1
ATOM 670 O O . VAL A 1 89 ? 4.922 -17.031 -0.564 1 98.94 89 VAL A O 1
ATOM 673 N N . VAL A 1 90 ? 4.605 -14.844 -0.501 1 99 90 VAL A N 1
ATOM 674 C CA . VAL A 1 90 ? 4.977 -14.547 -1.881 1 99 90 VAL A CA 1
ATOM 675 C C . VAL A 1 90 ? 6.18 -13.609 -1.903 1 99 90 VAL A C 1
ATOM 677 O O . VAL A 1 90 ? 6.102 -12.477 -1.41 1 99 90 VAL A O 1
ATOM 680 N N . ILE A 1 91 ? 7.289 -14.062 -2.451 1 98.94 91 ILE A N 1
ATOM 681 C CA . ILE A 1 91 ? 8.523 -13.297 -2.369 1 98.94 91 ILE A CA 1
ATOM 682 C C . ILE A 1 91 ? 9.148 -13.164 -3.758 1 98.94 91 ILE A C 1
ATOM 684 O O . ILE A 1 91 ? 8.695 -13.805 -4.707 1 98.94 91 ILE A O 1
ATOM 688 N N . GLY A 1 92 ? 10.164 -12.336 -3.893 1 98.62 92 GLY A N 1
ATOM 689 C CA . GLY A 1 92 ? 10.969 -12.172 -5.09 1 98.62 92 GLY A CA 1
ATOM 690 C C . GLY A 1 92 ? 12.086 -11.156 -4.918 1 98.62 92 GLY A C 1
ATOM 691 O O . GLY A 1 92 ? 11.875 -10.086 -4.352 1 98.62 92 GLY A O 1
ATOM 692 N N . ALA A 1 93 ? 13.211 -11.477 -5.316 1 98.56 93 ALA A N 1
ATOM 693 C CA . ALA A 1 93 ? 14.383 -10.602 -5.297 1 98.56 93 ALA A CA 1
ATOM 694 C C . ALA A 1 93 ? 15.344 -10.945 -6.434 1 98.56 93 ALA A C 1
ATOM 696 O O . ALA A 1 93 ? 15.578 -12.125 -6.715 1 98.56 93 ALA A O 1
ATOM 697 N N . LEU A 1 94 ? 15.805 -9.977 -7.098 1 97.31 94 LEU A N 1
ATOM 698 C CA . LEU A 1 94 ? 16.719 -10.164 -8.219 1 97.31 94 LEU A CA 1
ATOM 699 C C . LEU A 1 94 ? 18.031 -9.406 -7.988 1 97.31 94 LEU A C 1
ATOM 701 O O . LEU A 1 94 ? 18.094 -8.539 -7.117 1 97.31 94 LEU A O 1
ATOM 705 N N . THR A 1 95 ? 19.047 -9.805 -8.727 1 96.94 95 THR A N 1
ATOM 706 C CA . THR A 1 95 ? 20.297 -9.039 -8.789 1 96.94 95 THR A CA 1
ATOM 707 C C . THR A 1 95 ? 20.203 -7.934 -9.836 1 96.94 95 THR A C 1
ATOM 709 O O . THR A 1 95 ? 19.234 -7.875 -10.594 1 96.94 95 THR A O 1
ATOM 712 N N . GLU A 1 96 ? 21.203 -7.059 -9.867 1 94.88 96 GLU A N 1
ATOM 713 C CA . GLU A 1 96 ? 21.266 -5.965 -10.836 1 94.88 96 GLU A CA 1
ATOM 714 C C . GLU A 1 96 ? 21.234 -6.492 -12.266 1 94.88 96 GLU A C 1
ATOM 716 O O . GLU A 1 96 ? 20.781 -5.805 -13.18 1 94.88 96 GLU A O 1
ATOM 721 N N . ASN A 1 97 ? 21.625 -7.746 -12.508 1 94.5 97 ASN A N 1
ATOM 722 C CA . ASN A 1 97 ? 21.734 -8.336 -13.836 1 94.5 97 ASN A CA 1
ATOM 723 C C . ASN A 1 97 ? 20.484 -9.148 -14.188 1 94.5 97 ASN A C 1
ATOM 725 O O . ASN A 1 97 ? 20.469 -9.867 -15.188 1 94.5 97 ASN A O 1
ATOM 729 N N . GLY A 1 98 ? 19.484 -9.109 -13.305 1 94.56 98 GLY A N 1
ATOM 730 C CA . GLY A 1 98 ? 18.234 -9.82 -13.586 1 94.56 98 GLY A CA 1
ATOM 731 C C . GLY A 1 98 ? 18.312 -11.297 -13.266 1 94.56 98 GLY A C 1
ATOM 732 O O . GLY A 1 98 ? 17.641 -12.109 -13.906 1 94.56 98 GLY A O 1
ATOM 733 N N . GLU A 1 99 ? 19.219 -11.609 -12.414 1 96.5 99 GLU A N 1
ATOM 734 C CA . GLU A 1 99 ? 19.281 -12.969 -11.891 1 96.5 99 GLU A CA 1
ATOM 735 C C . GLU A 1 99 ? 18.578 -13.07 -10.547 1 96.5 99 GLU A C 1
ATOM 737 O O . GLU A 1 99 ? 18.484 -12.086 -9.812 1 96.5 99 GLU A O 1
ATOM 742 N N . ILE A 1 100 ? 18.078 -14.273 -10.266 1 98.19 100 ILE A N 1
ATOM 743 C CA . ILE A 1 100 ? 17.531 -14.484 -8.93 1 98.19 100 ILE A CA 1
ATOM 744 C C . ILE A 1 100 ? 18.609 -14.195 -7.883 1 98.19 100 ILE A C 1
ATOM 746 O O . ILE A 1 100 ? 19.734 -14.703 -7.977 1 98.19 100 ILE A O 1
ATOM 750 N N . ASP A 1 101 ? 18.328 -13.336 -6.957 1 98.56 101 ASP A N 1
ATOM 751 C CA . ASP A 1 101 ? 19.25 -13.094 -5.848 1 98.56 101 ASP A CA 1
ATOM 752 C C . ASP A 1 101 ? 19.188 -14.227 -4.832 1 98.56 101 ASP A C 1
ATOM 754 O O . ASP A 1 101 ? 18.406 -14.18 -3.879 1 98.56 101 ASP A O 1
ATOM 758 N N . LEU A 1 102 ? 20.047 -15.18 -4.996 1 98.69 102 LEU A N 1
ATOM 759 C CA . LEU A 1 102 ? 19.984 -16.406 -4.215 1 98.69 102 LEU A CA 1
ATOM 760 C C . LEU A 1 102 ? 20.234 -16.125 -2.736 1 98.69 102 LEU A C 1
ATOM 762 O O . LEU A 1 102 ? 19.609 -16.75 -1.87 1 98.69 102 LEU A O 1
ATOM 766 N N . SER A 1 103 ? 21.109 -15.234 -2.43 1 98.5 103 SER A N 1
ATOM 767 C CA . SER A 1 103 ? 21.422 -14.914 -1.041 1 98.5 103 SER A CA 1
ATOM 768 C C . SER A 1 103 ? 20.188 -14.375 -0.31 1 98.5 103 SER A C 1
ATOM 770 O O . SER A 1 103 ? 19.859 -14.844 0.778 1 98.5 103 SER A O 1
ATOM 772 N N . ILE A 1 104 ? 19.531 -13.445 -0.915 1 98.75 104 ILE A N 1
ATOM 773 C CA . ILE A 1 104 ? 18.344 -12.852 -0.312 1 98.75 104 ILE A CA 1
ATOM 774 C C . ILE A 1 104 ? 17.219 -13.883 -0.243 1 98.75 104 ILE A C 1
ATOM 776 O O . ILE A 1 104 ? 16.547 -14.008 0.78 1 98.75 104 ILE A O 1
ATOM 780 N N . CYS A 1 105 ? 17.031 -14.656 -1.296 1 98.88 105 CYS A N 1
ATOM 781 C CA . CYS A 1 105 ? 15.969 -15.641 -1.331 1 98.88 105 CYS A CA 1
ATOM 782 C C . CYS A 1 105 ? 16.188 -16.719 -0.278 1 98.88 105 CYS A C 1
ATOM 784 O O . CYS A 1 105 ? 15.234 -17.172 0.365 1 98.88 105 CYS A O 1
ATOM 786 N N . HIS A 1 106 ? 17.406 -17.109 -0.129 1 98.56 106 HIS A N 1
ATOM 787 C CA . HIS A 1 106 ? 17.703 -18.078 0.917 1 98.56 106 HIS A CA 1
ATOM 788 C C . HIS A 1 106 ? 17.297 -17.547 2.289 1 98.56 106 HIS A C 1
ATOM 790 O O . HIS A 1 106 ? 16.719 -18.281 3.092 1 98.56 106 HIS A O 1
ATOM 796 N N . ARG A 1 107 ? 17.641 -16.359 2.562 1 98.56 107 ARG A N 1
ATOM 797 C CA . ARG A 1 107 ? 17.297 -15.719 3.832 1 98.56 107 ARG A CA 1
ATOM 798 C C . ARG A 1 107 ? 15.789 -15.664 4.035 1 98.56 107 ARG A C 1
ATOM 800 O O . ARG A 1 107 ? 15.289 -15.984 5.117 1 98.56 107 ARG A O 1
ATOM 807 N N . LEU A 1 108 ? 15.078 -15.281 3.021 1 98.88 108 LEU A N 1
ATOM 808 C CA . LEU A 1 108 ? 13.633 -15.133 3.113 1 98.88 108 LEU A CA 1
ATOM 809 C C . LEU A 1 108 ? 12.953 -16.484 3.264 1 98.88 108 LEU A C 1
ATOM 811 O O . LEU A 1 108 ? 12.008 -16.641 4.043 1 98.88 108 LEU A O 1
ATOM 815 N N . ILE A 1 109 ? 13.43 -17.5 2.549 1 98.81 109 ILE A N 1
ATOM 816 C CA . ILE A 1 109 ? 12.852 -18.828 2.604 1 98.81 109 ILE A CA 1
ATOM 817 C C . ILE A 1 109 ? 13.125 -19.453 3.973 1 98.81 109 ILE A C 1
ATOM 819 O O . ILE A 1 109 ? 12.266 -20.141 4.531 1 98.81 109 ILE A O 1
ATOM 823 N N . SER A 1 110 ? 14.305 -19.188 4.496 1 98.62 110 SER A N 1
ATOM 824 C CA . SER A 1 110 ? 14.609 -19.641 5.848 1 98.62 110 SER A CA 1
ATOM 825 C C . SER A 1 110 ? 13.656 -19.031 6.867 1 98.62 110 SER A C 1
ATOM 827 O O . SER A 1 110 ? 13.164 -19.719 7.762 1 98.62 110 SER A O 1
ATOM 829 N N . ALA A 1 111 ? 13.383 -17.75 6.75 1 98.75 111 ALA A N 1
ATOM 830 C CA . ALA A 1 111 ? 12.438 -17.062 7.629 1 98.75 111 ALA A CA 1
ATOM 831 C C . ALA A 1 111 ? 11.031 -17.641 7.488 1 98.75 111 ALA A C 1
ATOM 833 O O . ALA A 1 111 ? 10.242 -17.594 8.43 1 98.75 111 ALA A O 1
ATOM 834 N N . ALA A 1 112 ? 10.734 -18.203 6.328 1 98.75 112 ALA A N 1
ATOM 835 C CA . ALA A 1 112 ? 9.398 -18.688 6.004 1 98.75 112 ALA A CA 1
ATOM 836 C C . ALA A 1 112 ? 9.266 -20.172 6.309 1 98.75 112 ALA A C 1
ATOM 838 O O . ALA A 1 112 ? 8.344 -20.844 5.82 1 98.75 112 ALA A O 1
ATOM 839 N N . GLU A 1 113 ? 10.211 -20.766 7.027 1 97.81 113 GLU A N 1
ATOM 840 C CA . GLU A 1 113 ? 10.172 -22.203 7.309 1 97.81 113 GLU A CA 1
ATOM 841 C C . GLU A 1 113 ? 8.797 -22.625 7.797 1 97.81 113 GLU A C 1
ATOM 843 O O . GLU A 1 113 ? 8.219 -22 8.695 1 97.81 113 GLU A O 1
ATOM 848 N N . GLY A 1 114 ? 8.297 -23.672 7.172 1 97.75 114 GLY A N 1
ATOM 849 C CA . GLY A 1 114 ? 6.988 -24.188 7.543 1 97.75 114 GLY A CA 1
ATOM 850 C C . GLY A 1 114 ? 5.863 -23.625 6.699 1 97.75 114 GLY A C 1
ATOM 851 O O . GLY A 1 114 ? 4.734 -24.109 6.75 1 97.75 114 GLY A O 1
ATOM 852 N N . LEU A 1 115 ? 6.098 -22.594 5.934 1 98.69 115 LEU A N 1
ATOM 853 C CA . LEU A 1 115 ? 5.121 -21.969 5.055 1 98.69 115 LEU A CA 1
ATOM 854 C C . LEU A 1 115 ? 5.395 -22.328 3.596 1 98.69 115 LEU A C 1
ATOM 856 O O . LEU A 1 115 ? 6.535 -22.625 3.227 1 98.69 115 LEU A O 1
ATOM 860 N N . GLY A 1 116 ? 4.352 -22.359 2.771 1 98.81 116 GLY A N 1
ATOM 861 C CA . GLY A 1 116 ? 4.574 -22.391 1.334 1 98.81 116 GLY A CA 1
ATOM 862 C C . GLY A 1 116 ? 5.188 -21.109 0.803 1 98.81 116 GLY A C 1
ATOM 863 O O . GLY A 1 116 ? 4.926 -20.016 1.331 1 98.81 116 GLY A O 1
ATOM 864 N N . VAL A 1 117 ? 6.027 -21.25 -0.255 1 98.94 117 VAL A N 1
ATOM 865 C CA . VAL A 1 117 ? 6.668 -20.062 -0.811 1 98.94 117 VAL A CA 1
ATOM 866 C C . VAL A 1 117 ? 6.383 -19.969 -2.309 1 98.94 117 VAL A C 1
ATOM 868 O O . VAL A 1 117 ? 6.633 -20.922 -3.051 1 98.94 117 VAL A O 1
ATOM 871 N N . THR A 1 118 ? 5.805 -18.891 -2.734 1 98.94 118 THR A N 1
ATOM 872 C CA . THR A 1 118 ? 5.656 -18.547 -4.145 1 98.94 118 THR A CA 1
ATOM 873 C C . THR A 1 118 ? 6.68 -17.484 -4.555 1 98.94 118 THR A C 1
ATOM 875 O O . THR A 1 118 ? 6.887 -16.5 -3.842 1 98.94 118 THR A O 1
ATOM 878 N N . PHE A 1 119 ? 7.445 -17.781 -5.613 1 98.94 119 PHE A N 1
ATOM 879 C CA . PHE A 1 119 ? 8.234 -16.719 -6.234 1 98.94 119 PHE A CA 1
ATOM 880 C C . PHE A 1 119 ? 7.41 -15.945 -7.25 1 98.94 119 PHE A C 1
ATOM 882 O O . PHE A 1 119 ? 6.871 -16.531 -8.195 1 98.94 119 PHE A O 1
ATOM 889 N N . HIS A 1 120 ? 7.297 -14.617 -7.027 1 98.69 120 HIS A N 1
ATOM 890 C CA . HIS A 1 120 ? 6.332 -13.859 -7.812 1 98.69 120 HIS A CA 1
ATOM 891 C C . HIS A 1 120 ? 6.934 -13.398 -9.133 1 98.69 120 HIS A C 1
ATOM 893 O O . HIS A 1 120 ? 7.957 -13.93 -9.57 1 98.69 120 HIS A O 1
ATOM 899 N N . ARG A 1 121 ? 6.355 -12.477 -9.805 1 97.44 121 ARG A N 1
ATOM 900 C CA . ARG A 1 121 ? 6.566 -12.133 -11.211 1 97.44 121 ARG A CA 1
ATOM 901 C C . ARG A 1 121 ? 7.902 -11.43 -11.414 1 97.44 121 ARG A C 1
ATOM 903 O O . ARG A 1 121 ? 8.289 -11.133 -12.539 1 97.44 121 ARG A O 1
ATOM 910 N N . ALA A 1 122 ? 8.633 -11.133 -10.242 1 96.69 122 ALA A N 1
ATOM 911 C CA . ALA A 1 122 ? 10.031 -10.781 -10.492 1 96.69 122 ALA A CA 1
ATOM 912 C C . ALA A 1 122 ? 10.688 -11.773 -11.445 1 96.69 122 ALA A C 1
ATOM 914 O O . ALA A 1 122 ? 11.602 -11.414 -12.195 1 96.69 122 ALA A O 1
ATOM 915 N N . PHE A 1 123 ? 10.18 -12.992 -11.5 1 98.19 123 PHE A N 1
ATOM 916 C CA . PHE A 1 123 ? 10.641 -14.047 -12.398 1 98.19 123 PHE A CA 1
ATOM 917 C C . PHE A 1 123 ? 10.586 -13.578 -13.852 1 98.19 123 PHE A C 1
ATOM 919 O O . PHE A 1 123 ? 11.445 -13.945 -14.656 1 98.19 123 PHE A O 1
ATOM 926 N N . ASP A 1 124 ? 9.625 -12.781 -14.203 1 96.88 124 ASP A N 1
ATOM 927 C CA . ASP A 1 124 ? 9.406 -12.344 -15.578 1 96.88 124 ASP A CA 1
ATOM 928 C C . ASP A 1 124 ? 10.5 -11.367 -16.031 1 96.88 124 ASP A C 1
ATOM 930 O O . ASP A 1 124 ? 10.617 -11.07 -17.219 1 96.88 124 ASP A O 1
ATOM 934 N N . LEU A 1 125 ? 11.328 -10.93 -15.109 1 94.25 125 LEU A N 1
ATOM 935 C CA . LEU A 1 125 ? 12.414 -10.008 -15.422 1 94.25 125 LEU A CA 1
ATOM 936 C C . LEU A 1 125 ? 13.75 -10.734 -15.438 1 94.25 125 LEU A C 1
ATOM 938 O O . LEU A 1 125 ? 14.789 -10.125 -15.703 1 94.25 125 LEU A O 1
ATOM 942 N N . CYS A 1 126 ? 13.734 -11.977 -15.195 1 95.19 126 CYS A N 1
ATOM 943 C CA . CYS A 1 126 ? 14.969 -12.75 -15.164 1 95.19 126 CYS A CA 1
ATOM 944 C C . CYS A 1 126 ? 15.641 -12.758 -16.531 1 95.19 126 CYS A C 1
ATOM 946 O O . CYS A 1 126 ? 14.969 -12.883 -17.562 1 95.19 126 CYS A O 1
ATOM 948 N N . SER A 1 127 ? 16.906 -12.688 -16.531 1 93.88 127 SER A N 1
ATOM 949 C CA . SER A 1 127 ? 17.672 -12.727 -17.781 1 93.88 127 SER A CA 1
ATOM 950 C C . SER A 1 127 ? 17.609 -14.109 -18.422 1 93.88 127 SER A C 1
ATOM 952 O O . SER A 1 127 ? 17.656 -14.234 -19.641 1 93.88 127 SER A O 1
ATOM 954 N N . ASP A 1 128 ? 17.562 -15.141 -17.656 1 95.38 128 ASP A N 1
ATOM 955 C CA . ASP A 1 128 ? 17.438 -16.531 -18.078 1 95.38 128 ASP A CA 1
ATOM 956 C C . ASP A 1 128 ? 16.391 -17.266 -17.234 1 95.38 128 ASP A C 1
ATOM 958 O O . ASP A 1 128 ? 16.719 -17.828 -16.188 1 95.38 128 ASP A O 1
ATOM 962 N N . PRO A 1 129 ? 15.203 -17.297 -17.766 1 96.75 129 PRO A N 1
ATOM 963 C CA . PRO A 1 129 ? 14.133 -17.891 -16.969 1 96.75 129 PRO A CA 1
ATOM 964 C C . PRO A 1 129 ? 14.312 -19.406 -16.766 1 96.75 129 PRO A C 1
ATOM 966 O O . PRO A 1 129 ? 13.867 -19.953 -15.766 1 96.75 129 PRO A O 1
ATOM 969 N N . TYR A 1 130 ? 14.961 -20.062 -17.672 1 98.31 130 TYR A N 1
ATOM 970 C CA . TYR A 1 130 ? 15.125 -21.5 -17.578 1 98.31 130 TYR A CA 1
ATOM 971 C C . TYR A 1 130 ? 16.125 -21.859 -16.484 1 98.31 130 TYR A C 1
ATOM 973 O O . TYR A 1 130 ? 15.891 -22.781 -15.703 1 98.31 130 TYR A O 1
ATOM 981 N N . HIS A 1 131 ? 17.188 -21.141 -16.469 1 98.25 131 HIS A N 1
ATOM 982 C CA . HIS A 1 131 ? 18.125 -21.297 -15.367 1 98.25 131 HIS A CA 1
ATOM 983 C C . HIS A 1 131 ? 17.516 -20.875 -14.047 1 98.25 131 HIS A C 1
ATOM 985 O O . HIS A 1 131 ? 17.703 -21.547 -13.023 1 98.25 131 HIS A O 1
ATOM 991 N N . GLY A 1 132 ? 16.797 -19.781 -14.047 1 98.31 132 GLY A N 1
ATOM 992 C CA . GLY A 1 132 ? 16.125 -19.297 -12.859 1 98.31 132 GLY A CA 1
ATOM 993 C C . GLY A 1 132 ? 15.156 -20.312 -12.273 1 98.31 132 GLY A C 1
ATOM 994 O O . GLY A 1 132 ? 15.078 -20.469 -11.055 1 98.31 132 GLY A O 1
ATOM 995 N N . LEU A 1 133 ? 14.461 -21 -13.148 1 98.81 133 LEU A N 1
ATOM 996 C CA . LEU A 1 133 ? 13.5 -22.016 -12.695 1 98.81 133 LEU A CA 1
ATOM 997 C C . LEU A 1 133 ? 14.195 -23.109 -11.898 1 98.81 133 LEU A C 1
ATOM 999 O O . LEU A 1 133 ? 13.711 -23.516 -10.836 1 98.81 133 LEU A O 1
ATOM 1003 N N . GLU A 1 134 ? 15.289 -23.578 -12.383 1 98.88 134 GLU A N 1
ATOM 1004 C CA . GLU A 1 134 ? 16.047 -24.609 -11.672 1 98.88 134 GLU A CA 1
ATOM 1005 C C . GLU A 1 134 ? 16.516 -24.109 -10.305 1 98.88 134 GLU A C 1
ATOM 1007 O O . GLU A 1 134 ? 16.516 -24.859 -9.328 1 98.88 134 GLU A O 1
ATOM 1012 N N . GLN A 1 135 ? 16.922 -22.859 -10.211 1 98.81 135 GLN A N 1
ATOM 1013 C CA . GLN A 1 135 ? 17.344 -22.266 -8.945 1 98.81 135 GLN A CA 1
ATOM 1014 C C . GLN A 1 135 ? 16.188 -22.219 -7.945 1 98.81 135 GLN A C 1
ATOM 1016 O O . GLN A 1 135 ? 16.375 -22.516 -6.762 1 98.81 135 GLN A O 1
ATOM 1021 N N . LEU A 1 136 ? 15.023 -21.859 -8.422 1 98.81 136 LEU A N 1
ATOM 1022 C CA . LEU A 1 136 ? 13.859 -21.797 -7.543 1 98.81 136 LEU A CA 1
ATOM 1023 C C . LEU A 1 136 ? 13.469 -23.188 -7.043 1 98.81 136 LEU A C 1
ATOM 1025 O O . LEU A 1 136 ? 13.031 -23.328 -5.902 1 98.81 136 LEU A O 1
ATOM 1029 N N . ILE A 1 137 ? 13.602 -24.203 -7.93 1 98.81 137 ILE A N 1
ATOM 1030 C CA . ILE A 1 137 ? 13.352 -25.594 -7.535 1 98.81 137 ILE A CA 1
ATOM 1031 C C . ILE A 1 137 ? 14.328 -26 -6.434 1 98.81 137 ILE A C 1
ATOM 1033 O O . ILE A 1 137 ? 13.922 -26.562 -5.414 1 98.81 137 ILE A O 1
ATOM 1037 N N . GLU A 1 138 ? 15.555 -25.641 -6.633 1 98.56 138 GLU A N 1
ATOM 1038 C CA . GLU A 1 138 ? 16.578 -25.984 -5.652 1 98.56 138 GLU A CA 1
ATOM 1039 C C . GLU A 1 138 ? 16.344 -25.25 -4.328 1 98.56 138 GLU A C 1
ATOM 1041 O O . GLU A 1 138 ? 16.594 -25.797 -3.258 1 98.56 138 GLU A O 1
ATOM 1046 N N . LEU A 1 139 ? 15.844 -24.047 -4.379 1 98.38 139 LEU A N 1
ATOM 1047 C CA . LEU A 1 139 ? 15.562 -23.234 -3.197 1 98.38 139 LEU A CA 1
ATOM 1048 C C . LEU A 1 139 ? 14.359 -23.797 -2.436 1 98.38 139 LEU A C 1
ATOM 1050 O O . LEU A 1 139 ? 14.148 -23.438 -1.272 1 98.38 139 LEU A O 1
ATOM 1054 N N . GLY A 1 140 ? 13.539 -24.562 -3.121 1 98.19 140 GLY A N 1
ATOM 1055 C CA . GLY A 1 140 ? 12.422 -25.203 -2.453 1 98.19 140 GLY A CA 1
ATOM 1056 C C . GLY A 1 140 ? 11.125 -24.438 -2.578 1 98.19 140 GLY A C 1
ATOM 1057 O O . GLY A 1 140 ? 10.203 -24.625 -1.787 1 98.19 140 GLY A O 1
ATOM 1058 N N . CYS A 1 141 ? 11 -23.531 -3.527 1 98.69 141 CYS A N 1
ATOM 1059 C CA . CYS A 1 141 ? 9.75 -22.812 -3.762 1 98.69 141 CYS A CA 1
ATOM 1060 C C . CYS A 1 141 ? 8.641 -23.781 -4.172 1 98.69 141 CYS A C 1
ATOM 1062 O O . CYS A 1 141 ? 8.883 -24.719 -4.941 1 98.69 141 CYS A O 1
ATOM 1064 N N . GLU A 1 142 ? 7.488 -23.5 -3.674 1 98.5 142 GLU A N 1
ATOM 1065 C CA . GLU A 1 142 ? 6.301 -24.297 -3.986 1 98.5 142 GLU A CA 1
ATOM 1066 C C . GLU A 1 142 ? 5.789 -23.984 -5.391 1 98.5 142 GLU A C 1
ATOM 1068 O O . GLU A 1 142 ? 5.297 -24.875 -6.086 1 98.5 142 GLU A O 1
ATOM 1073 N N . ARG A 1 143 ? 5.945 -22.734 -5.773 1 98.5 143 ARG A N 1
ATOM 1074 C CA . ARG A 1 143 ? 5.371 -22.297 -7.039 1 98.5 143 ARG A CA 1
ATOM 1075 C C . ARG A 1 143 ? 6.09 -21.047 -7.555 1 98.5 143 ARG A C 1
ATOM 1077 O O . ARG A 1 143 ? 6.727 -20.328 -6.781 1 98.5 143 ARG A O 1
ATOM 1084 N N . VAL A 1 144 ? 6.031 -20.953 -8.844 1 98.81 144 VAL A N 1
ATOM 1085 C CA . VAL A 1 144 ? 6.469 -19.719 -9.492 1 98.81 144 VAL A CA 1
ATOM 1086 C C . VAL A 1 144 ? 5.293 -19.062 -10.219 1 98.81 144 VAL A C 1
ATOM 1088 O O . VAL A 1 144 ? 4.559 -19.734 -10.945 1 98.81 144 VAL A O 1
ATOM 1091 N N . LEU A 1 145 ? 5.012 -17.812 -9.898 1 98.88 145 LEU A N 1
ATOM 1092 C CA . LEU A 1 145 ? 4.035 -16.984 -10.609 1 98.88 145 LEU A CA 1
ATOM 1093 C C . LEU A 1 145 ? 4.684 -16.266 -11.781 1 98.88 145 LEU A C 1
ATOM 1095 O O . LEU A 1 145 ? 5.645 -15.516 -11.602 1 98.88 145 LEU A O 1
ATOM 1099 N N . THR A 1 146 ? 4.141 -16.453 -13.031 1 98.69 146 THR A N 1
ATOM 1100 C CA . THR A 1 146 ? 4.832 -15.898 -14.195 1 98.69 146 THR A CA 1
ATOM 1101 C C . THR A 1 146 ? 3.869 -15.727 -15.367 1 98.69 146 THR A C 1
ATOM 1103 O O . THR A 1 146 ? 2.885 -16.469 -15.484 1 98.69 146 THR A O 1
ATOM 1106 N N . SER A 1 147 ? 4.184 -14.766 -16.156 1 97.94 147 SER A N 1
ATOM 1107 C CA . SER A 1 147 ? 3.471 -14.562 -17.422 1 97.94 147 SER A CA 1
ATOM 1108 C C . SER A 1 147 ? 4.25 -15.148 -18.594 1 97.94 147 SER A C 1
ATOM 1110 O O . SER A 1 147 ? 3.963 -14.844 -19.75 1 97.94 147 SER A O 1
ATOM 1112 N N . GLY A 1 148 ? 5.301 -15.906 -18.234 1 97.75 148 GLY A N 1
ATOM 1113 C CA . GLY A 1 148 ? 6.176 -16.391 -19.281 1 97.75 148 GLY A CA 1
ATOM 1114 C C . GLY A 1 148 ? 7.039 -15.297 -19.891 1 97.75 148 GLY A C 1
ATOM 1115 O O . GLY A 1 148 ? 7.34 -15.328 -21.094 1 97.75 148 GLY A O 1
ATOM 1116 N N . GLN A 1 149 ? 7.281 -14.281 -19.141 1 95.75 149 GLN A N 1
ATOM 1117 C CA . GLN A 1 149 ? 8.133 -13.148 -19.484 1 95.75 149 GLN A CA 1
ATOM 1118 C C . GLN A 1 149 ? 7.531 -12.312 -20.609 1 95.75 149 GLN A C 1
ATOM 1120 O O . GLN A 1 149 ? 8.258 -11.742 -21.422 1 95.75 149 GLN A O 1
ATOM 1125 N N . GLN A 1 150 ? 6.27 -12.383 -20.734 1 95.25 150 GLN A N 1
ATOM 1126 C CA . GLN A 1 150 ? 5.539 -11.531 -21.656 1 95.25 150 GLN A CA 1
ATOM 1127 C C . GLN A 1 150 ? 4.566 -10.617 -20.922 1 95.25 150 GLN A C 1
ATOM 1129 O O . GLN A 1 150 ? 4.406 -10.727 -19.703 1 95.25 150 GLN A O 1
ATOM 1134 N N . ARG A 1 151 ? 3.996 -9.695 -21.594 1 92.69 151 ARG A N 1
ATOM 1135 C CA . ARG A 1 151 ? 3.072 -8.742 -21 1 92.69 151 ARG A CA 1
ATOM 1136 C C . ARG A 1 151 ? 1.893 -9.461 -20.344 1 92.69 151 ARG A C 1
ATOM 1138 O O . ARG A 1 151 ? 1.438 -9.07 -19.266 1 92.69 151 ARG A O 1
ATOM 1145 N N . THR A 1 152 ? 1.446 -10.508 -21.047 1 96.69 152 THR A N 1
ATOM 1146 C CA . THR A 1 152 ? 0.354 -11.32 -20.516 1 96.69 152 THR A CA 1
ATOM 1147 C C . THR A 1 152 ? 0.724 -12.797 -20.547 1 96.69 152 THR A C 1
ATOM 1149 O O . THR A 1 152 ? 1.57 -13.219 -21.328 1 96.69 152 THR A O 1
ATOM 1152 N N . ALA A 1 153 ? 0.011 -13.492 -19.672 1 98.25 153 ALA A N 1
ATOM 1153 C CA . ALA A 1 153 ? 0.232 -14.938 -19.625 1 98.25 153 ALA A CA 1
ATOM 1154 C C . ALA A 1 153 ? -0.125 -15.586 -20.953 1 98.25 153 ALA A C 1
ATOM 1156 O O . ALA A 1 153 ? 0.546 -16.516 -21.406 1 98.25 153 ALA A O 1
ATOM 1157 N N . PHE A 1 154 ? -1.153 -15.086 -21.562 1 98.31 154 PHE A N 1
ATOM 1158 C CA . PHE A 1 154 ? -1.573 -15.672 -22.828 1 98.31 154 PHE A CA 1
ATOM 1159 C C . PHE A 1 154 ? -0.508 -15.461 -23.906 1 98.31 154 PHE A C 1
ATOM 1161 O O . PHE A 1 154 ? -0.187 -16.391 -24.656 1 98.31 154 PHE A O 1
ATOM 1168 N N . GLU A 1 155 ? 0.043 -14.266 -23.969 1 97.75 155 GLU A N 1
ATOM 1169 C CA . GLU A 1 155 ? 1.13 -14 -24.906 1 97.75 155 GLU A CA 1
ATOM 1170 C C . GLU A 1 155 ? 2.352 -14.859 -24.594 1 97.75 155 GLU A C 1
ATOM 1172 O O . GLU A 1 155 ? 3.121 -15.195 -25.5 1 97.75 155 GLU A O 1
ATOM 1177 N N . GLY A 1 156 ? 2.496 -15.219 -23.344 1 98.19 156 GLY A N 1
ATOM 1178 C CA . GLY A 1 156 ? 3.648 -15.992 -22.922 1 98.19 156 GLY A CA 1
ATOM 1179 C C . GLY A 1 156 ? 3.367 -17.484 -22.844 1 98.19 156 GLY A C 1
ATOM 1180 O O . GLY A 1 156 ? 4.152 -18.234 -22.266 1 98.19 156 GLY A O 1
ATOM 1181 N N . ARG A 1 157 ? 2.301 -17.922 -23.422 1 98.62 157 ARG A N 1
ATOM 1182 C CA . ARG A 1 157 ? 1.784 -19.266 -23.203 1 98.62 157 ARG A CA 1
ATOM 1183 C C . ARG A 1 157 ? 2.787 -20.328 -23.656 1 98.62 157 ARG A C 1
ATOM 1185 O O . ARG A 1 157 ? 2.871 -21.406 -23.078 1 98.62 157 ARG A O 1
ATOM 1192 N N . TYR A 1 158 ? 3.613 -20.062 -24.672 1 98.56 158 TYR A N 1
ATOM 1193 C CA . TYR A 1 158 ? 4.559 -21.062 -25.156 1 98.56 158 TYR A CA 1
ATOM 1194 C C . TYR A 1 158 ? 5.781 -21.141 -24.25 1 98.56 158 TYR A C 1
ATOM 1196 O O . TYR A 1 158 ? 6.355 -22.203 -24.062 1 98.56 158 TYR A O 1
ATOM 1204 N N . VAL A 1 159 ? 6.188 -20 -23.734 1 98.44 159 VAL A N 1
ATOM 1205 C CA . VAL A 1 159 ? 7.238 -20.016 -22.719 1 98.44 159 VAL A CA 1
ATOM 1206 C C . VAL A 1 159 ? 6.742 -20.766 -21.484 1 98.44 159 VAL A C 1
ATOM 1208 O O . VAL A 1 159 ? 7.473 -21.578 -20.906 1 98.44 159 VAL A O 1
ATOM 1211 N N . LEU A 1 160 ? 5.504 -20.516 -21.125 1 98.88 160 LEU A N 1
ATOM 1212 C CA . LEU A 1 160 ? 4.895 -21.219 -20 1 98.88 160 LEU A CA 1
ATOM 1213 C C . LEU A 1 160 ? 4.906 -22.734 -20.219 1 98.88 160 LEU A C 1
ATOM 1215 O O . LEU A 1 160 ? 5.227 -23.5 -19.312 1 98.88 160 LEU A O 1
ATOM 1219 N N . LYS A 1 161 ? 4.562 -23.125 -21.422 1 98.88 161 LYS A N 1
ATOM 1220 C CA . LYS A 1 161 ? 4.59 -24.531 -21.781 1 98.88 161 LYS A CA 1
ATOM 1221 C C . LYS A 1 161 ? 5.977 -25.125 -21.562 1 98.88 161 LYS A C 1
ATOM 1223 O O . LYS A 1 161 ? 6.105 -26.203 -20.969 1 98.88 161 LYS A O 1
ATOM 1228 N N . THR A 1 162 ? 6.965 -24.422 -22.016 1 98.88 162 THR A N 1
ATOM 1229 C CA . THR A 1 162 ? 8.344 -24.875 -21.875 1 98.88 162 THR A CA 1
ATOM 1230 C C . THR A 1 162 ? 8.727 -24.984 -20.406 1 98.88 162 THR A C 1
ATOM 1232 O O . THR A 1 162 ? 9.383 -25.953 -20.016 1 98.88 162 THR A O 1
ATOM 1235 N N . LEU A 1 163 ? 8.328 -24.031 -19.594 1 98.88 163 LEU A N 1
ATOM 1236 C CA . LEU A 1 163 ? 8.625 -24.031 -18.172 1 98.88 163 LEU A CA 1
ATOM 1237 C C . LEU A 1 163 ? 7.961 -25.219 -17.484 1 98.88 163 LEU A C 1
ATOM 1239 O O . LEU A 1 163 ? 8.562 -25.859 -16.609 1 98.88 163 LEU A O 1
ATOM 1243 N N . VAL A 1 164 ? 6.75 -25.516 -17.844 1 98.88 164 VAL A N 1
ATOM 1244 C CA . VAL A 1 164 ? 6.035 -26.656 -17.281 1 98.88 164 VAL A CA 1
ATOM 1245 C C . VAL A 1 164 ? 6.777 -27.953 -17.594 1 98.88 164 VAL A C 1
ATOM 1247 O O . VAL A 1 164 ? 6.988 -28.781 -16.703 1 98.88 164 VAL A O 1
ATOM 1250 N N . GLN A 1 165 ? 7.16 -28.078 -18.844 1 98.81 165 GLN A N 1
ATOM 1251 C CA . GLN A 1 165 ? 7.891 -29.266 -19.266 1 98.81 165 GLN A CA 1
ATOM 1252 C C . GLN A 1 165 ? 9.211 -29.391 -18.516 1 98.81 165 GLN A C 1
ATOM 1254 O O . GLN A 1 165 ? 9.594 -30.484 -18.109 1 98.81 165 GLN A O 1
ATOM 1259 N N . GLN A 1 166 ? 9.867 -28.281 -18.375 1 98.81 166 GLN A N 1
ATOM 1260 C CA . GLN A 1 166 ? 11.148 -28.266 -17.672 1 98.81 166 GLN A CA 1
ATOM 1261 C C . GLN A 1 166 ? 10.969 -28.625 -16.203 1 98.81 166 GLN A C 1
ATOM 1263 O O . GLN A 1 166 ? 11.797 -29.344 -15.625 1 98.81 166 GLN A O 1
ATOM 1268 N N . ALA A 1 167 ? 9.953 -28.094 -15.539 1 98.75 167 ALA A N 1
ATOM 1269 C CA . ALA A 1 167 ? 9.695 -28.281 -14.109 1 98.75 167 ALA A CA 1
ATOM 1270 C C . ALA A 1 167 ? 9.461 -29.75 -13.773 1 98.75 167 ALA A C 1
ATOM 1272 O O . ALA A 1 167 ? 9.875 -30.219 -12.711 1 98.75 167 ALA A O 1
ATOM 1273 N N . LYS A 1 168 ? 8.711 -30.453 -14.711 1 98.31 168 LYS A N 1
ATOM 1274 C CA . LYS A 1 168 ? 8.398 -31.859 -14.531 1 98.31 168 LYS A CA 1
ATOM 1275 C C . LYS A 1 168 ? 7.762 -32.125 -13.164 1 98.31 168 LYS A C 1
ATOM 1277 O O . LYS A 1 168 ? 8.141 -33.062 -12.469 1 98.31 168 LYS A O 1
ATOM 1282 N N . GLY A 1 169 ? 7.039 -31.203 -12.734 1 98.31 169 GLY A N 1
ATOM 1283 C CA . GLY A 1 169 ? 6.254 -31.406 -11.523 1 98.31 169 GLY A CA 1
ATOM 1284 C C . GLY A 1 169 ? 7.023 -31.094 -10.258 1 98.31 169 GLY A C 1
ATOM 1285 O O . GLY A 1 169 ? 6.477 -31.172 -9.156 1 98.31 169 GLY A O 1
ATOM 1286 N N . ARG A 1 170 ? 8.273 -30.672 -10.273 1 98.69 170 ARG A N 1
ATOM 1287 C CA . ARG A 1 170 ? 9.094 -30.406 -9.102 1 98.69 170 ARG A CA 1
ATOM 1288 C C . ARG A 1 170 ? 8.703 -29.078 -8.453 1 98.69 170 ARG A C 1
ATOM 1290 O O . ARG A 1 170 ? 9.023 -28.828 -7.289 1 98.69 170 ARG A O 1
ATOM 1297 N N . ILE A 1 171 ? 8.086 -28.219 -9.203 1 98.75 171 ILE A N 1
ATOM 1298 C CA . ILE A 1 171 ? 7.555 -26.922 -8.797 1 98.75 171 ILE A CA 1
ATOM 1299 C C . ILE A 1 171 ? 6.281 -26.609 -9.578 1 98.75 171 ILE A C 1
ATOM 1301 O O . ILE A 1 171 ? 6.152 -27 -10.742 1 98.75 171 ILE A O 1
ATOM 1305 N N . LYS A 1 172 ? 5.309 -25.984 -8.953 1 98.88 172 LYS A N 1
ATOM 1306 C CA . LYS A 1 172 ? 4.098 -25.609 -9.672 1 98.88 172 LYS A CA 1
ATOM 1307 C C . LYS A 1 172 ? 4.324 -24.344 -10.508 1 98.88 172 LYS A C 1
ATOM 1309 O O . LYS A 1 172 ? 4.945 -23.391 -10.039 1 98.88 172 LYS A O 1
ATOM 1314 N N . ILE A 1 173 ? 3.881 -24.359 -11.727 1 98.94 173 ILE A N 1
ATOM 1315 C CA . ILE A 1 173 ? 3.891 -23.188 -12.578 1 98.94 173 ILE A CA 1
ATOM 1316 C C . ILE A 1 173 ? 2.51 -22.531 -12.562 1 98.94 173 ILE A C 1
ATOM 1318 O O . ILE A 1 173 ? 1.529 -23.125 -13.016 1 98.94 173 ILE A O 1
ATOM 1322 N N . MET A 1 174 ? 2.426 -21.375 -12.062 1 98.94 174 MET A N 1
ATOM 1323 C CA . MET A 1 174 ? 1.181 -20.609 -11.977 1 98.94 174 MET A CA 1
ATOM 1324 C C . MET A 1 174 ? 1.186 -19.453 -12.953 1 98.94 174 MET A C 1
ATOM 1326 O O . MET A 1 174 ? 2.061 -18.578 -12.891 1 98.94 174 MET A O 1
ATOM 1330 N N . ALA A 1 175 ? 0.227 -19.453 -13.883 1 98.88 175 ALA A N 1
ATOM 1331 C CA . ALA A 1 175 ? 0.14 -18.391 -14.891 1 98.88 175 ALA A CA 1
ATOM 1332 C C . ALA A 1 175 ? -0.628 -17.188 -14.352 1 98.88 175 ALA A C 1
ATOM 1334 O O . ALA A 1 175 ? -1.738 -17.328 -13.836 1 98.88 175 ALA A O 1
ATOM 1335 N N . GLY A 1 176 ? -0.005 -16.062 -14.469 1 98.12 176 GLY A N 1
ATOM 1336 C CA . GLY A 1 176 ? -0.641 -14.82 -14.078 1 98.12 176 GLY A CA 1
ATOM 1337 C C . GLY A 1 176 ? -0.365 -13.68 -15.047 1 98.12 176 GLY A C 1
ATOM 1338 O O . GLY A 1 176 ? 0.537 -13.773 -15.883 1 98.12 176 GLY A O 1
ATOM 1339 N N . ALA A 1 177 ? -1.147 -12.602 -14.883 1 96.5 177 ALA A N 1
ATOM 1340 C CA . ALA A 1 177 ? -1.123 -11.406 -15.727 1 96.5 177 ALA A CA 1
ATOM 1341 C C . ALA A 1 177 ? -2.098 -11.547 -16.891 1 96.5 177 ALA A C 1
ATOM 1343 O O . ALA A 1 177 ? -1.803 -12.227 -17.875 1 96.5 177 ALA A O 1
ATOM 1344 N N . GLY A 1 178 ? -3.191 -10.875 -16.766 1 96.06 178 GLY A N 1
ATOM 1345 C CA . GLY A 1 178 ? -4.156 -10.797 -17.844 1 96.06 178 GLY A CA 1
ATOM 1346 C C . GLY A 1 178 ? -4.992 -12.047 -17.984 1 96.06 178 GLY A C 1
ATOM 1347 O O . GLY A 1 178 ? -5.676 -12.234 -19 1 96.06 178 GLY A O 1
ATOM 1348 N N . VAL A 1 179 ? -4.938 -12.953 -17.094 1 98.25 179 VAL A N 1
ATOM 1349 C CA . VAL A 1 179 ? -5.746 -14.164 -17.141 1 98.25 179 VAL A CA 1
ATOM 1350 C C . VAL A 1 179 ? -7.207 -13.82 -16.859 1 98.25 179 VAL A C 1
ATOM 1352 O O . VAL A 1 179 ? -7.512 -13.078 -15.93 1 98.25 179 VAL A O 1
ATOM 1355 N N . ASN A 1 180 ? -8.117 -14.289 -17.625 1 97.62 180 ASN A N 1
ATOM 1356 C CA . ASN A 1 180 ? -9.555 -14.062 -17.484 1 97.62 180 ASN A CA 1
ATOM 1357 C C . ASN A 1 180 ? -10.359 -15.195 -18.109 1 97.62 180 ASN A C 1
ATOM 1359 O O . ASN A 1 180 ? -9.797 -16.094 -18.75 1 97.62 180 ASN A O 1
ATOM 1363 N N . PRO A 1 181 ? -11.656 -15.148 -17.969 1 97.44 181 PRO A N 1
ATOM 1364 C CA . PRO A 1 181 ? -12.492 -16.266 -18.422 1 97.44 181 PRO A CA 1
ATOM 1365 C C . PRO A 1 181 ? -12.398 -16.469 -19.938 1 97.44 181 PRO A C 1
ATOM 1367 O O . PRO A 1 181 ? -12.586 -17.594 -20.422 1 97.44 181 PRO A O 1
ATOM 1370 N N . ASN A 1 182 ? -12.062 -15.484 -20.672 1 97.75 182 ASN A N 1
ATOM 1371 C CA . ASN A 1 182 ? -12.07 -15.57 -22.125 1 97.75 182 ASN A CA 1
ATOM 1372 C C . ASN A 1 182 ? -10.805 -16.25 -22.641 1 97.75 182 ASN A C 1
ATOM 1374 O O . ASN A 1 182 ? -10.781 -16.75 -23.766 1 97.75 182 ASN A O 1
ATOM 1378 N N . ASN A 1 183 ? -9.75 -16.281 -21.844 1 98.19 183 ASN A N 1
ATOM 1379 C CA . ASN A 1 183 ? -8.5 -16.812 -22.391 1 98.19 183 ASN A CA 1
ATOM 1380 C C . ASN A 1 183 ? -7.984 -17.984 -21.562 1 98.19 183 ASN A C 1
ATOM 1382 O O . ASN A 1 183 ? -7.086 -18.703 -21.984 1 98.19 183 ASN A O 1
ATOM 1386 N N . ALA A 1 184 ? -8.562 -18.25 -20.422 1 98.44 184 ALA A N 1
ATOM 1387 C CA . ALA A 1 184 ? -8.031 -19.172 -19.422 1 98.44 184 ALA A CA 1
ATOM 1388 C C . ALA A 1 184 ? -7.992 -20.594 -19.969 1 98.44 184 ALA A C 1
ATOM 1390 O O . ALA A 1 184 ? -6.988 -21.297 -19.812 1 98.44 184 ALA A O 1
ATOM 1391 N N . LEU A 1 185 ? -9.055 -21.016 -20.578 1 97.94 185 LEU A N 1
ATOM 1392 C CA . LEU A 1 185 ? -9.141 -22.391 -21.062 1 97.94 185 LEU A CA 1
ATOM 1393 C C . LEU A 1 185 ? -8.055 -22.672 -22.094 1 97.94 185 LEU A C 1
ATOM 1395 O O . LEU A 1 185 ? -7.344 -23.672 -22 1 97.94 185 LEU A O 1
ATOM 1399 N N . GLU A 1 186 ? -7.969 -21.828 -23.078 1 98.38 186 GLU A N 1
ATOM 1400 C CA . GLU A 1 186 ? -6.969 -22 -24.125 1 98.38 186 GLU A CA 1
ATOM 1401 C C . GLU A 1 186 ? -5.555 -21.906 -23.562 1 98.38 186 GLU A C 1
ATOM 1403 O O . GLU A 1 186 ? -4.66 -22.641 -23.969 1 98.38 186 GLU A O 1
ATOM 1408 N N . LEU A 1 187 ? -5.355 -21 -22.625 1 98.75 187 LEU A N 1
ATOM 1409 C CA . LEU A 1 187 ? -4.07 -20.828 -21.953 1 98.75 187 LEU A CA 1
ATOM 1410 C C . LEU A 1 187 ? -3.633 -22.141 -21.297 1 98.75 187 LEU A C 1
ATOM 1412 O O . LEU A 1 187 ? -2.506 -22.594 -21.5 1 98.75 187 LEU A O 1
ATOM 1416 N N . VAL A 1 188 ? -4.523 -22.766 -20.594 1 98.75 188 VAL A N 1
ATOM 1417 C CA . VAL A 1 188 ? -4.211 -23.984 -19.875 1 98.75 188 VAL A CA 1
ATOM 1418 C C . VAL A 1 188 ? -4.008 -25.141 -20.859 1 98.75 188 VAL A C 1
ATOM 1420 O O . VAL A 1 188 ? -3.109 -25.969 -20.672 1 98.75 188 VAL A O 1
ATOM 1423 N N . LYS A 1 189 ? -4.82 -25.172 -21.875 1 98.44 189 LYS A N 1
ATOM 1424 C CA . LYS A 1 189 ? -4.719 -26.234 -22.875 1 98.44 189 LYS A CA 1
ATOM 1425 C C . LYS A 1 189 ? -3.344 -26.234 -23.531 1 98.44 189 LYS A C 1
ATOM 1427 O O . LYS A 1 189 ? -2.756 -27.297 -23.75 1 98.44 189 LYS A O 1
ATOM 1432 N N . ILE A 1 190 ? -2.863 -25.078 -23.781 1 98.69 190 ILE A N 1
ATOM 1433 C CA . ILE A 1 190 ? -1.607 -24.953 -24.516 1 98.69 190 ILE A CA 1
ATOM 1434 C C . ILE A 1 190 ? -0.431 -25.094 -23.562 1 98.69 190 ILE A C 1
ATOM 1436 O O . ILE A 1 190 ? 0.482 -25.891 -23.797 1 98.69 190 ILE A O 1
ATOM 1440 N N . SER A 1 191 ? -0.404 -24.344 -22.469 1 98.75 191 SER A N 1
ATOM 1441 C CA . SER A 1 191 ? 0.751 -24.203 -21.594 1 98.75 191 SER A CA 1
ATOM 1442 C C . SER A 1 191 ? 0.832 -25.375 -20.609 1 98.75 191 SER A C 1
ATOM 1444 O O . SER A 1 191 ? 1.906 -25.672 -20.078 1 98.75 191 SER A O 1
ATOM 1446 N N . LYS A 1 192 ? -0.347 -25.938 -20.25 1 98.69 192 LYS A N 1
ATOM 1447 C CA . LYS A 1 192 ? -0.482 -27 -19.281 1 98.69 192 LYS A CA 1
ATOM 1448 C C . LYS A 1 192 ? -0.048 -26.547 -17.891 1 98.69 192 LYS A C 1
ATOM 1450 O O . LYS A 1 192 ? 0.439 -27.344 -17.078 1 98.69 192 LYS A O 1
ATOM 1455 N N . VAL A 1 193 ? -0.165 -25.281 -17.609 1 98.81 193 VAL A N 1
ATOM 1456 C CA . VAL A 1 193 ? 0.193 -24.734 -16.312 1 98.81 193 VAL A CA 1
ATOM 1457 C C . VAL A 1 193 ? -0.633 -25.422 -15.219 1 98.81 193 VAL A C 1
ATOM 1459 O O . VAL A 1 193 ? -1.723 -25.938 -15.492 1 98.81 193 VAL A O 1
ATOM 1462 N N . ASP A 1 194 ? -0.112 -25.328 -13.992 1 97.88 194 ASP A N 1
ATOM 1463 C CA . ASP A 1 194 ? -0.704 -26.031 -12.859 1 97.88 194 ASP A CA 1
ATOM 1464 C C . ASP A 1 194 ? -1.803 -25.203 -12.203 1 97.88 194 ASP A C 1
ATOM 1466 O O . ASP A 1 194 ? -2.742 -25.75 -11.617 1 97.88 194 ASP A O 1
ATOM 1470 N N . GLU A 1 195 ? -1.634 -23.969 -12.188 1 98.75 195 GLU A N 1
ATOM 1471 C CA . GLU A 1 195 ? -2.498 -23.047 -11.461 1 98.75 195 GLU A CA 1
ATOM 1472 C C . GLU A 1 195 ? -2.678 -21.734 -12.234 1 98.75 195 GLU A C 1
ATOM 1474 O O . GLU A 1 195 ? -1.877 -21.422 -13.117 1 98.75 195 GLU A O 1
ATOM 1479 N N . LEU A 1 196 ? -3.74 -21.016 -11.953 1 98.88 196 LEU A N 1
ATOM 1480 C CA . LEU A 1 196 ? -4.016 -19.703 -12.539 1 98.88 196 LEU A CA 1
ATOM 1481 C C . LEU A 1 196 ? -4.125 -18.641 -11.453 1 98.88 196 LEU A C 1
ATOM 1483 O O . LEU A 1 196 ? -4.645 -18.906 -10.367 1 98.88 196 LEU A O 1
ATOM 1487 N N . HIS A 1 197 ? -3.658 -17.516 -11.75 1 98.81 197 HIS A N 1
ATOM 1488 C CA . HIS A 1 197 ? -3.666 -16.344 -10.883 1 98.81 197 HIS A CA 1
ATOM 1489 C C . HIS A 1 197 ? -4.312 -15.141 -11.578 1 98.81 197 HIS A C 1
ATOM 1491 O O . HIS A 1 197 ? -3.938 -14.797 -12.703 1 98.81 197 HIS A O 1
ATOM 1497 N N . LEU A 1 198 ? -5.266 -14.555 -10.969 1 97.81 198 LEU A N 1
ATOM 1498 C CA . LEU A 1 198 ? -5.883 -13.375 -11.555 1 97.81 198 LEU A CA 1
ATOM 1499 C C . LEU A 1 198 ? -6.465 -12.469 -10.477 1 97.81 198 LEU A C 1
ATOM 1501 O O . LEU A 1 198 ? -6.672 -12.906 -9.344 1 97.81 198 LEU A O 1
ATOM 1505 N N . SER A 1 199 ? -6.711 -11.203 -10.773 1 95.38 199 SER A N 1
ATOM 1506 C CA . SER A 1 199 ? -7.285 -10.25 -9.828 1 95.38 199 SER A CA 1
ATOM 1507 C C . SER A 1 199 ? -8.805 -10.195 -9.961 1 95.38 199 SER A C 1
ATOM 1509 O O . SER A 1 199 ? -9.5 -9.797 -9.023 1 95.38 199 SER A O 1
ATOM 1511 N N . ALA A 1 200 ? -9.297 -10.625 -11.141 1 97 200 ALA A N 1
ATOM 1512 C CA . ALA A 1 200 ? -10.719 -10.445 -11.43 1 97 200 ALA A CA 1
ATOM 1513 C C . ALA A 1 200 ? -11.18 -9.039 -11.039 1 97 200 ALA A C 1
ATOM 1515 O O . ALA A 1 200 ? -12.195 -8.875 -10.367 1 97 200 ALA A O 1
ATOM 1516 N N . LYS A 1 201 ? -10.484 -8.062 -11.461 1 95.75 201 LYS A N 1
ATOM 1517 C CA . LYS A 1 201 ? -10.609 -6.695 -10.969 1 95.75 201 LYS A CA 1
ATOM 1518 C C . LYS A 1 201 ? -11.891 -6.043 -11.492 1 95.75 201 LYS A C 1
ATOM 1520 O O . LYS A 1 201 ? -12.234 -6.199 -12.664 1 95.75 201 LYS A O 1
ATOM 1525 N N . THR A 1 202 ? -12.562 -5.336 -10.695 1 96.31 202 THR A N 1
ATOM 1526 C CA . THR A 1 202 ? -13.688 -4.461 -11 1 96.31 202 THR A CA 1
ATOM 1527 C C . THR A 1 202 ? -13.789 -3.332 -9.977 1 96.31 202 THR A C 1
ATOM 1529 O O . THR A 1 202 ? -12.852 -3.104 -9.203 1 96.31 202 THR A O 1
ATOM 1532 N N . PHE A 1 203 ? -14.758 -2.479 -10.086 1 95.12 203 PHE A N 1
ATOM 1533 C CA . PHE A 1 203 ? -14.945 -1.434 -9.086 1 95.12 203 PHE A CA 1
ATOM 1534 C C . PHE A 1 203 ? -16.422 -1.143 -8.875 1 95.12 203 PHE A C 1
ATOM 1536 O O . PHE A 1 203 ? -17.266 -1.48 -9.727 1 95.12 203 PHE A O 1
ATOM 1543 N N . ARG A 1 204 ? -16.766 -0.647 -7.727 1 94.5 204 ARG A N 1
ATOM 1544 C CA . ARG A 1 204 ? -18.078 -0.034 -7.484 1 94.5 204 ARG A CA 1
ATOM 1545 C C . ARG A 1 204 ? -17.938 1.449 -7.164 1 94.5 204 ARG A C 1
ATOM 1547 O O . ARG A 1 204 ? -16.859 1.896 -6.73 1 94.5 204 ARG A O 1
ATOM 1554 N N . GLN A 1 205 ? -18.953 2.172 -7.375 1 92.81 205 GLN A N 1
ATOM 1555 C CA . GLN A 1 205 ? -18.953 3.598 -7.062 1 92.81 205 GLN A CA 1
ATOM 1556 C C . GLN A 1 205 ? -19.109 3.834 -5.562 1 92.81 205 GLN A C 1
ATOM 1558 O O . GLN A 1 205 ? -19.797 3.086 -4.879 1 92.81 205 GLN A O 1
ATOM 1563 N N . SER A 1 206 ? -18.438 4.883 -5.125 1 93.38 206 SER A N 1
ATOM 1564 C CA . SER A 1 206 ? -18.594 5.305 -3.738 1 93.38 206 SER A CA 1
ATOM 1565 C C . SER A 1 206 ? -20.031 5.715 -3.447 1 93.38 206 SER A C 1
ATOM 1567 O O . SER A 1 206 ? -20.719 6.254 -4.32 1 93.38 206 SER A O 1
ATOM 1569 N N . SER A 1 207 ? -20.516 5.477 -2.26 1 92.81 207 SER A N 1
ATOM 1570 C CA . SER A 1 207 ? -21.828 5.918 -1.825 1 92.81 207 SER A CA 1
ATOM 1571 C C . SER A 1 207 ? -21.797 7.355 -1.32 1 92.81 207 SER A C 1
ATOM 1573 O O . SER A 1 207 ? -22.828 7.91 -0.942 1 92.81 207 SER A O 1
ATOM 1575 N N . MET A 1 208 ? -20.656 7.98 -1.29 1 90.25 208 MET A N 1
ATOM 1576 C CA . MET A 1 208 ? -20.562 9.375 -0.872 1 90.25 208 MET A CA 1
ATOM 1577 C C . MET A 1 208 ? -21.25 10.289 -1.883 1 90.25 208 MET A C 1
ATOM 1579 O O . MET A 1 208 ? -21.078 10.125 -3.092 1 90.25 208 MET A O 1
ATOM 1583 N N . LYS A 1 209 ? -22.109 11.18 -1.548 1 82.69 209 LYS A N 1
ATOM 1584 C CA . LYS A 1 209 ? -22.969 11.992 -2.406 1 82.69 209 LYS A CA 1
ATOM 1585 C C . LYS A 1 209 ? -22.234 13.234 -2.896 1 82.69 209 LYS A C 1
ATOM 1587 O O . LYS A 1 209 ? -22.562 13.781 -3.953 1 82.69 209 LYS A O 1
ATOM 1592 N N . GLY A 1 210 ? -21.172 13.617 -2.281 1 68.81 210 GLY A N 1
ATOM 1593 C CA . GLY A 1 210 ? -20.578 14.906 -2.594 1 68.81 210 GLY A CA 1
ATOM 1594 C C . GLY A 1 210 ? -19.578 14.844 -3.738 1 68.81 210 GLY A C 1
ATOM 1595 O O . GLY A 1 210 ? -19.156 13.758 -4.129 1 68.81 210 GLY A O 1
ATOM 1596 N N . ASN A 1 211 ? -19.656 15.961 -4.539 1 64.69 211 ASN A N 1
ATOM 1597 C CA . ASN A 1 211 ? -18.703 16.156 -5.633 1 64.69 211 ASN A CA 1
ATOM 1598 C C . ASN A 1 211 ? -17.594 17.109 -5.246 1 64.69 211 ASN A C 1
ATOM 1600 O O . ASN A 1 211 ? -17.859 18.234 -4.801 1 64.69 211 ASN A O 1
ATOM 1604 N N . SER A 1 212 ? -16.547 16.609 -4.812 1 67.81 212 SER A N 1
ATOM 1605 C CA . SER A 1 212 ? -15.469 17.547 -4.5 1 67.81 212 SER A CA 1
ATOM 1606 C C . SER A 1 212 ? -14.461 17.625 -5.641 1 67.81 212 SER A C 1
ATOM 1608 O O . SER A 1 212 ? -14.281 16.656 -6.383 1 67.81 212 SER A O 1
ATOM 1610 N N . SER A 1 213 ? -14.016 18.797 -5.887 1 69.81 213 SER A N 1
ATOM 1611 C CA . SER A 1 213 ? -12.969 19.031 -6.871 1 69.81 213 SER A CA 1
ATOM 1612 C C . SER A 1 213 ? -11.609 18.578 -6.348 1 69.81 213 SER A C 1
ATOM 1614 O O . SER A 1 213 ? -10.625 18.547 -7.094 1 69.81 213 SER A O 1
ATOM 1616 N N . VAL A 1 214 ? -11.594 18.188 -5.129 1 78.06 214 VAL A N 1
ATOM 1617 C CA . VAL A 1 214 ? -10.32 17.844 -4.492 1 78.06 214 VAL A CA 1
ATOM 1618 C C . VAL A 1 214 ? -9.906 16.438 -4.871 1 78.06 214 VAL A C 1
ATOM 1620 O O . VAL A 1 214 ? -10.734 15.523 -4.906 1 78.06 214 VAL A O 1
ATOM 1623 N N . THR A 1 215 ? -8.586 16.281 -5.273 1 74.44 215 THR A N 1
ATOM 1624 C CA . THR A 1 215 ? -8.023 15 -5.66 1 74.44 215 THR A CA 1
ATOM 1625 C C . THR A 1 215 ? -7.094 14.469 -4.57 1 74.44 215 THR A C 1
ATOM 1627 O O . THR A 1 215 ? -6.203 15.18 -4.102 1 74.44 215 THR A O 1
ATOM 1630 N N . MET A 1 216 ? -7.172 13.273 -4.035 1 73.56 216 MET A N 1
ATOM 1631 C CA . MET A 1 216 ? -6.375 12.688 -2.961 1 73.56 216 MET A CA 1
ATOM 1632 C C . MET A 1 216 ? -5.172 11.938 -3.523 1 73.56 216 MET A C 1
ATOM 1634 O O . MET A 1 216 ? -4.129 11.859 -2.871 1 73.56 216 MET A O 1
ATOM 1638 N N . GLY A 1 217 ? -5.199 11.336 -4.727 1 68.25 217 GLY A N 1
ATOM 1639 C CA . GLY A 1 217 ? -4.137 10.625 -5.414 1 68.25 217 GLY A CA 1
ATOM 1640 C C . GLY A 1 217 ? -3.773 11.242 -6.75 1 68.25 217 GLY A C 1
ATOM 1641 O O . GLY A 1 217 ? -3.85 12.461 -6.918 1 68.25 217 GLY A O 1
ATOM 1642 N N . ASN A 1 218 ? -3.131 10.359 -7.496 1 66.94 218 ASN A N 1
ATOM 1643 C CA . ASN A 1 218 ? -2.672 10.867 -8.781 1 66.94 218 ASN A CA 1
ATOM 1644 C C . ASN A 1 218 ? -3.828 11.031 -9.766 1 66.94 218 ASN A C 1
ATOM 1646 O O . ASN A 1 218 ? -3.729 11.789 -10.734 1 66.94 218 ASN A O 1
ATOM 1650 N N . LYS A 1 219 ? -4.941 10.125 -9.523 1 70.25 219 LYS A N 1
ATOM 1651 C CA . LYS A 1 219 ? -6.082 10.172 -10.438 1 70.25 219 LYS A CA 1
ATOM 1652 C C . LYS A 1 219 ? -7.375 10.484 -9.688 1 70.25 219 LYS A C 1
ATOM 1654 O O . LYS A 1 219 ? -7.871 9.664 -8.922 1 70.25 219 LYS A O 1
ATOM 1659 N N . ALA A 1 220 ? -8.016 11.656 -9.938 1 67.62 220 ALA A N 1
ATOM 1660 C CA . ALA A 1 220 ? -9.227 12.133 -9.266 1 67.62 220 ALA A CA 1
ATOM 1661 C C . ALA A 1 220 ? -10.367 11.133 -9.414 1 67.62 220 ALA A C 1
ATOM 1663 O O . ALA A 1 220 ? -11.148 10.93 -8.477 1 67.62 220 ALA A O 1
ATOM 1664 N N . GLU A 1 221 ? -10.414 10.492 -10.625 1 67.12 221 GLU A N 1
ATOM 1665 C CA . GLU A 1 221 ? -11.5 9.562 -10.898 1 67.12 221 GLU A CA 1
ATOM 1666 C C . GLU A 1 221 ? -11.469 8.375 -9.945 1 67.12 221 GLU A C 1
ATOM 1668 O O . GLU A 1 221 ? -12.5 7.754 -9.68 1 67.12 221 GLU A O 1
ATOM 1673 N N . ASP A 1 222 ? -10.336 8.172 -9.43 1 74.94 222 ASP A N 1
ATOM 1674 C CA . ASP A 1 222 ? -10.172 6.996 -8.578 1 74.94 222 ASP A CA 1
ATOM 1675 C C . ASP A 1 222 ? -10.633 7.281 -7.152 1 74.94 222 ASP A C 1
ATOM 1677 O O . ASP A 1 222 ? -10.891 6.355 -6.379 1 74.94 222 ASP A O 1
ATOM 1681 N N . ASP A 1 223 ? -10.852 8.508 -6.875 1 78.94 223 ASP A N 1
ATOM 1682 C CA . ASP A 1 223 ? -11.195 8.875 -5.504 1 78.94 223 ASP A CA 1
ATOM 1683 C C . ASP A 1 223 ? -12.609 8.43 -5.152 1 78.94 223 ASP A C 1
ATOM 1685 O O . ASP A 1 223 ? -12.938 8.242 -3.98 1 78.94 223 ASP A O 1
ATOM 1689 N N . TYR A 1 224 ? -13.352 8.148 -6.168 1 83.81 224 TYR A N 1
ATOM 1690 C CA . TYR A 1 224 ? -14.734 7.773 -5.902 1 83.81 224 TYR A CA 1
ATOM 1691 C C . TYR A 1 224 ? -15.023 6.363 -6.406 1 83.81 224 TYR A C 1
ATOM 1693 O O . TYR A 1 224 ? -16.188 5.957 -6.488 1 83.81 224 TYR A O 1
ATOM 1701 N N . LYS A 1 225 ? -14.031 5.707 -6.719 1 89.94 225 LYS A N 1
ATOM 1702 C CA . LYS A 1 225 ? -14.133 4.297 -7.086 1 89.94 225 LYS A CA 1
ATOM 1703 C C . LYS A 1 225 ? -13.547 3.402 -6 1 89.94 225 LYS A C 1
ATOM 1705 O O . LYS A 1 225 ? -12.5 3.713 -5.434 1 89.94 225 LYS A O 1
ATOM 1710 N N . ILE A 1 226 ? -14.273 2.43 -5.66 1 93.38 226 ILE A N 1
ATOM 1711 C CA . ILE A 1 226 ? -13.773 1.4 -4.75 1 93.38 226 ILE A CA 1
ATOM 1712 C C . ILE A 1 226 ? -13.445 0.134 -5.539 1 93.38 226 ILE A C 1
ATOM 1714 O O . ILE A 1 226 ? -14.344 -0.565 -6.008 1 93.38 226 ILE A O 1
ATOM 1718 N N . TRP A 1 227 ? -12.211 -0.119 -5.637 1 94.06 227 TRP A N 1
ATOM 1719 C CA . TRP A 1 227 ? -11.766 -1.282 -6.395 1 94.06 227 TRP A CA 1
ATOM 1720 C C . TRP A 1 227 ? -12.039 -2.57 -5.625 1 94.06 227 TRP A C 1
ATOM 1722 O O . TRP A 1 227 ? -11.805 -2.643 -4.418 1 94.06 227 TRP A O 1
ATOM 1732 N N . THR A 1 228 ? -12.602 -3.535 -6.328 1 96.06 228 THR A N 1
ATOM 1733 C CA . THR A 1 228 ? -12.938 -4.828 -5.742 1 96.06 228 THR A CA 1
ATOM 1734 C C . THR A 1 228 ? -12.711 -5.953 -6.75 1 96.06 228 THR A C 1
ATOM 1736 O O . THR A 1 228 ? -12.133 -5.727 -7.82 1 96.06 228 THR A O 1
ATOM 1739 N N . THR A 1 229 ? -12.969 -7.16 -6.316 1 97.75 229 THR A N 1
ATOM 1740 C CA . THR A 1 229 ? -12.898 -8.312 -7.211 1 97.75 229 THR A CA 1
ATOM 1741 C C . THR A 1 229 ? -14.289 -8.672 -7.727 1 97.75 229 THR A C 1
ATOM 1743 O O . THR A 1 229 ? -15.281 -8.539 -7.004 1 97.75 229 THR A O 1
ATOM 1746 N N . ASP A 1 230 ? -14.359 -9.133 -8.953 1 98.19 230 ASP A N 1
ATOM 1747 C CA . ASP A 1 230 ? -15.617 -9.438 -9.633 1 98.19 230 ASP A CA 1
ATOM 1748 C C . ASP A 1 230 ? -16.031 -10.891 -9.398 1 98.19 230 ASP A C 1
ATOM 1750 O O . ASP A 1 230 ? -15.422 -11.812 -9.938 1 98.19 230 ASP A O 1
ATOM 1754 N N . ARG A 1 231 ? -17.141 -11.039 -8.695 1 97.94 231 ARG A N 1
ATOM 1755 C CA . ARG A 1 231 ? -17.672 -12.367 -8.375 1 97.94 231 ARG A CA 1
ATOM 1756 C C . ARG A 1 231 ? -17.938 -13.164 -9.648 1 97.94 231 ARG A C 1
ATOM 1758 O O . ARG A 1 231 ? -17.625 -14.359 -9.711 1 97.94 231 ARG A O 1
ATOM 1765 N N . ASN A 1 232 ? -18.484 -12.547 -10.648 1 98.12 232 ASN A N 1
ATOM 1766 C CA . ASN A 1 232 ? -18.875 -13.234 -11.867 1 98.12 232 ASN A CA 1
ATOM 1767 C C . ASN A 1 232 ? -17.672 -13.758 -12.641 1 98.12 232 ASN A C 1
ATOM 1769 O O . ASN A 1 232 ? -17.734 -14.828 -13.25 1 98.12 232 ASN A O 1
ATOM 1773 N N . GLN A 1 233 ? -16.625 -13.039 -12.625 1 98.06 233 GLN A N 1
ATOM 1774 C CA . GLN A 1 233 ? -15.414 -13.484 -13.297 1 98.06 233 GLN A CA 1
ATOM 1775 C C . GLN A 1 233 ? -14.836 -14.727 -12.625 1 98.06 233 GLN A C 1
ATOM 1777 O O . GLN A 1 233 ? -14.391 -15.656 -13.305 1 98.06 233 GLN A O 1
ATOM 1782 N N . ILE A 1 234 ? -14.852 -14.742 -11.289 1 98.38 234 ILE A N 1
ATOM 1783 C CA . ILE A 1 234 ? -14.305 -15.867 -10.539 1 98.38 234 ILE A CA 1
ATOM 1784 C C . ILE A 1 234 ? -15.148 -17.109 -10.797 1 98.38 234 ILE A C 1
ATOM 1786 O O . ILE A 1 234 ? -14.609 -18.188 -11.094 1 98.38 234 ILE A O 1
ATOM 1790 N N . ILE A 1 235 ? -16.453 -16.953 -10.773 1 98.19 235 ILE A N 1
ATOM 1791 C CA . ILE A 1 235 ? -17.359 -18.062 -11.008 1 98.19 235 ILE A CA 1
ATOM 1792 C C . ILE A 1 235 ? -17.188 -18.594 -12.43 1 98.19 235 ILE A C 1
ATOM 1794 O O . ILE A 1 235 ? -17.141 -19.812 -12.648 1 98.19 235 ILE A O 1
ATOM 1798 N N . ALA A 1 236 ? -17.062 -17.625 -13.359 1 98 236 ALA A N 1
ATOM 1799 C CA . ALA A 1 236 ? -16.922 -18 -14.766 1 98 236 ALA A CA 1
ATOM 1800 C C . ALA A 1 236 ? -15.656 -18.828 -14.992 1 98 236 ALA A C 1
ATOM 1802 O O . ALA A 1 236 ? -15.68 -19.828 -15.703 1 98 236 ALA A O 1
ATOM 1803 N N . ILE A 1 237 ? -14.586 -18.438 -14.43 1 97.62 237 ILE A N 1
ATOM 1804 C CA . ILE A 1 237 ? -13.328 -19.156 -14.656 1 97.62 237 ILE A CA 1
ATOM 1805 C C . ILE A 1 237 ? -13.375 -20.516 -13.969 1 97.62 237 ILE A C 1
ATOM 1807 O O . ILE A 1 237 ? -12.867 -21.5 -14.5 1 97.62 237 ILE A O 1
ATOM 1811 N N . LYS A 1 238 ? -13.898 -20.625 -12.75 1 97.31 238 LYS A N 1
ATOM 1812 C CA . LYS A 1 238 ? -14.031 -21.891 -12.039 1 97.31 238 LYS A CA 1
ATOM 1813 C C . LYS A 1 238 ? -14.852 -22.891 -12.844 1 97.31 238 LYS A C 1
ATOM 1815 O O . LYS A 1 238 ? -14.523 -24.078 -12.891 1 97.31 238 LYS A O 1
ATOM 1820 N N . LYS A 1 239 ? -15.852 -22.422 -13.523 1 96.75 239 LYS A N 1
ATOM 1821 C CA . LYS A 1 239 ? -16.75 -23.266 -14.305 1 96.75 239 LYS A CA 1
ATOM 1822 C C . LYS A 1 239 ? -16.016 -23.891 -15.484 1 96.75 239 LYS A C 1
ATOM 1824 O O . LYS A 1 239 ? -16.359 -25 -15.914 1 96.75 239 LYS A O 1
ATOM 1829 N N . LEU A 1 240 ? -15.062 -23.172 -15.977 1 96.81 240 LEU A N 1
ATOM 1830 C CA . LEU A 1 240 ? -14.305 -23.656 -17.125 1 96.81 240 LEU A CA 1
ATOM 1831 C C . LEU A 1 240 ? -13.578 -24.953 -16.781 1 96.81 240 LEU A C 1
ATOM 1833 O O . LEU A 1 240 ? -13.289 -25.766 -17.672 1 96.81 240 LEU A O 1
ATOM 1837 N N . PHE A 1 241 ? -13.273 -25.219 -15.531 1 95.38 241 PHE A N 1
ATOM 1838 C CA . PHE A 1 241 ? -12.414 -26.344 -15.18 1 95.38 241 PHE A CA 1
ATOM 1839 C C . PHE A 1 241 ? -13.141 -27.328 -14.273 1 95.38 241 PHE A C 1
ATOM 1841 O O . PHE A 1 241 ? -12.523 -28.219 -13.68 1 95.38 241 PHE A O 1
ATOM 1848 N N . GLN A 1 242 ? -14.375 -27.156 -13.836 1 87.19 242 GLN A N 1
ATOM 1849 C CA . GLN A 1 242 ? -15.195 -28.125 -13.109 1 87.19 242 GLN A CA 1
ATOM 1850 C C . GLN A 1 242 ? -15.688 -29.234 -14.023 1 87.19 242 GLN A C 1
ATOM 1852 O O . GLN A 1 242 ? -15.914 -30.359 -13.57 1 87.19 242 GLN A O 1
ATOM 1857 N N . GLU A 1 243 ? -15.953 -29.062 -15.383 1 59.34 243 GLU A N 1
ATOM 1858 C CA . GLU A 1 243 ? -16.5 -30.141 -16.203 1 59.34 243 GLU A CA 1
ATOM 1859 C C . GLU A 1 243 ? -15.414 -31.156 -16.562 1 59.34 243 GLU A C 1
ATOM 1861 O O . GLU A 1 243 ? -14.25 -30.781 -16.766 1 59.34 243 GLU A O 1
ATOM 1866 N N . MET B 1 1 ? 8.555 27.109 11.922 1 95.69 1 MET B N 1
ATOM 1867 C CA . MET B 1 1 ? 7.582 26.391 11.094 1 95.69 1 MET B CA 1
ATOM 1868 C C . MET B 1 1 ? 7.855 24.891 11.117 1 95.69 1 MET B C 1
ATOM 1870 O O . MET B 1 1 ? 8.977 24.453 10.844 1 95.69 1 MET B O 1
ATOM 1874 N N . ASP B 1 2 ? 6.941 24.062 11.594 1 97.44 2 ASP B N 1
ATOM 1875 C CA . ASP B 1 2 ? 7.094 22.609 11.602 1 97.44 2 ASP B CA 1
ATOM 1876 C C . ASP B 1 2 ? 6.82 22.031 10.219 1 97.44 2 ASP B C 1
ATOM 1878 O O . ASP B 1 2 ? 5.781 22.297 9.617 1 97.44 2 ASP B O 1
ATOM 1882 N N . ILE B 1 3 ? 7.77 21.25 9.758 1 98.56 3 ILE B N 1
ATOM 1883 C CA . ILE B 1 3 ? 7.668 20.641 8.438 1 98.56 3 ILE B CA 1
ATOM 1884 C C . ILE B 1 3 ? 7.484 19.141 8.57 1 98.56 3 ILE B C 1
ATOM 1886 O O . ILE B 1 3 ? 8.352 18.438 9.109 1 98.56 3 ILE B O 1
ATOM 1890 N N . GLU B 1 4 ? 6.414 18.656 8.109 1 98.88 4 GLU B N 1
ATOM 1891 C CA . GLU B 1 4 ? 6.133 17.219 8.07 1 98.88 4 GLU B CA 1
ATOM 1892 C C . GLU B 1 4 ? 6.344 16.656 6.664 1 98.88 4 GLU B C 1
ATOM 1894 O O . GLU B 1 4 ? 5.859 17.234 5.684 1 98.88 4 GLU B O 1
ATOM 1899 N N . ILE B 1 5 ? 7.082 15.578 6.602 1 98.81 5 ILE B N 1
ATOM 1900 C CA . ILE B 1 5 ? 7.312 14.906 5.324 1 98.81 5 ILE B CA 1
ATOM 1901 C C . ILE B 1 5 ? 6.613 13.555 5.316 1 98.81 5 ILE B C 1
ATOM 1903 O O . ILE B 1 5 ? 6.809 12.742 6.223 1 98.81 5 ILE B O 1
ATOM 1907 N N . CYS B 1 6 ? 5.727 13.328 4.348 1 98.69 6 CYS B N 1
ATOM 1908 C CA . CYS B 1 6 ? 5.137 12 4.215 1 98.69 6 CYS B CA 1
ATOM 1909 C C . CYS B 1 6 ? 6.059 11.07 3.436 1 98.69 6 CYS B C 1
ATOM 1911 O O . CYS B 1 6 ? 6.648 11.469 2.432 1 98.69 6 CYS B O 1
ATOM 1913 N N . ILE B 1 7 ? 6.227 9.891 3.934 1 98.69 7 ILE B N 1
ATOM 1914 C CA . ILE B 1 7 ? 7.113 8.898 3.328 1 98.69 7 ILE B CA 1
ATOM 1915 C C . ILE B 1 7 ? 6.391 7.559 3.221 1 98.69 7 ILE B C 1
ATOM 1917 O O . ILE B 1 7 ? 5.457 7.285 3.98 1 98.69 7 ILE B O 1
ATOM 1921 N N . ASP B 1 8 ? 6.859 6.648 2.246 1 98.38 8 ASP B N 1
ATOM 1922 C CA . ASP B 1 8 ? 6.289 5.305 2.15 1 98.38 8 ASP B CA 1
ATOM 1923 C C . ASP B 1 8 ? 7.383 4.258 1.952 1 98.38 8 ASP B C 1
ATOM 1925 O O . ASP B 1 8 ? 7.121 3.174 1.429 1 98.38 8 ASP B O 1
ATOM 1929 N N . ASN B 1 9 ? 8.57 4.609 2.25 1 98.31 9 ASN B N 1
ATOM 1930 C CA . ASN B 1 9 ? 9.688 3.676 2.234 1 98.31 9 ASN B CA 1
ATOM 1931 C C . ASN B 1 9 ? 10.82 4.141 3.145 1 98.31 9 ASN B C 1
ATOM 1933 O O . ASN B 1 9 ? 10.859 5.309 3.545 1 98.31 9 ASN B O 1
ATOM 1937 N N . ILE B 1 10 ? 11.711 3.256 3.459 1 98.56 10 ILE B N 1
ATOM 1938 C CA . ILE B 1 10 ? 12.727 3.498 4.477 1 98.56 10 ILE B CA 1
ATOM 1939 C C . ILE B 1 10 ? 13.766 4.492 3.947 1 98.56 10 ILE B C 1
ATOM 1941 O O . ILE B 1 10 ? 14.289 5.309 4.707 1 98.56 10 ILE B O 1
ATOM 1945 N N . GLU B 1 11 ? 14.102 4.473 2.656 1 98.06 11 GLU B N 1
ATOM 1946 C CA . GLU B 1 11 ? 15.055 5.406 2.068 1 98.06 11 GLU B CA 1
ATOM 1947 C C . GLU B 1 11 ? 14.586 6.852 2.234 1 98.06 11 GLU B C 1
ATOM 1949 O O . GLU B 1 11 ? 15.359 7.719 2.639 1 98.06 11 GLU B O 1
ATOM 1954 N N . SER B 1 12 ? 13.359 7.082 1.944 1 98.62 12 SER B N 1
ATOM 1955 C CA . SER B 1 12 ? 12.766 8.406 2.094 1 98.62 12 SER B CA 1
ATOM 1956 C C . SER B 1 12 ? 12.773 8.852 3.551 1 98.62 12 SER B C 1
ATOM 1958 O O . SER B 1 12 ? 12.984 10.031 3.842 1 98.62 12 SER B O 1
ATOM 1960 N N . ALA B 1 13 ? 12.508 7.918 4.469 1 98.75 13 ALA B N 1
ATOM 1961 C CA . ALA B 1 13 ? 12.5 8.25 5.891 1 98.75 13 ALA B CA 1
ATOM 1962 C C . ALA B 1 13 ? 13.852 8.797 6.332 1 98.75 13 ALA B C 1
ATOM 1964 O O . ALA B 1 13 ? 13.922 9.828 6.996 1 98.75 13 ALA B O 1
ATOM 1965 N N . LEU B 1 14 ? 14.867 8.102 5.934 1 98.62 14 LEU B N 1
ATOM 1966 C CA . LEU B 1 14 ? 16.219 8.492 6.312 1 98.62 14 LEU B CA 1
ATOM 1967 C C . LEU B 1 14 ? 16.594 9.828 5.676 1 98.62 14 LEU B C 1
ATOM 1969 O O . LEU B 1 14 ? 17.172 10.695 6.336 1 98.62 14 LEU B O 1
ATOM 1973 N N . ILE B 1 15 ? 16.219 10.031 4.391 1 98.56 15 ILE B N 1
ATOM 1974 C CA . ILE B 1 15 ? 16.5 11.281 3.699 1 98.56 15 ILE B CA 1
ATOM 1975 C C . ILE B 1 15 ? 15.781 12.438 4.398 1 98.56 15 ILE B C 1
ATOM 1977 O O . ILE B 1 15 ? 16.375 13.477 4.672 1 98.56 15 ILE B O 1
ATOM 1981 N N . ALA B 1 16 ? 14.508 12.219 4.711 1 98.75 16 ALA B N 1
ATOM 1982 C CA . ALA B 1 16 ? 13.695 13.273 5.316 1 98.75 16 ALA B CA 1
ATOM 1983 C C . ALA B 1 16 ? 14.266 13.711 6.66 1 98.75 16 ALA B C 1
ATOM 1985 O O . ALA B 1 16 ? 14.461 14.898 6.902 1 98.75 16 ALA B O 1
ATOM 1986 N N . GLN B 1 17 ? 14.594 12.742 7.523 1 98.5 17 GLN B N 1
ATOM 1987 C CA . GLN B 1 17 ? 15.156 13.047 8.836 1 98.5 17 GLN B CA 1
ATOM 1988 C C . GLN B 1 17 ? 16.469 13.797 8.703 1 98.5 17 GLN B C 1
ATOM 1990 O O . GLN B 1 17 ? 16.672 14.828 9.359 1 98.5 17 GLN B O 1
ATOM 1995 N N . ASN B 1 18 ? 17.312 13.312 7.809 1 98.38 18 ASN B N 1
ATOM 1996 C CA . ASN B 1 18 ? 18.656 13.875 7.676 1 98.38 18 ASN B CA 1
ATOM 1997 C C . ASN B 1 18 ? 18.625 15.234 6.988 1 98.38 18 ASN B C 1
ATOM 1999 O O . ASN B 1 18 ? 19.609 15.969 7.012 1 98.38 18 ASN B O 1
ATOM 2003 N N . SER B 1 19 ? 17.484 15.562 6.395 1 98.25 19 SER B N 1
ATOM 2004 C CA . SER B 1 19 ? 17.375 16.828 5.664 1 98.25 19 SER B CA 1
ATOM 2005 C C . SER B 1 19 ? 16.656 17.875 6.496 1 98.25 19 SER B C 1
ATOM 2007 O O . SER B 1 19 ? 16.422 19 6.02 1 98.25 19 SER B O 1
ATOM 2009 N N . GLY B 1 20 ? 16.234 17.516 7.676 1 97.69 20 GLY B N 1
ATOM 2010 C CA . GLY B 1 20 ? 15.758 18.531 8.602 1 97.69 20 GLY B CA 1
ATOM 2011 C C . GLY B 1 20 ? 14.258 18.469 8.828 1 97.69 20 GLY B C 1
ATOM 2012 O O . GLY B 1 20 ? 13.68 19.359 9.445 1 97.69 20 GLY B O 1
ATOM 2013 N N . ALA B 1 21 ? 13.586 17.438 8.328 1 98.5 21 ALA B N 1
ATOM 2014 C CA . ALA B 1 21 ? 12.164 17.281 8.617 1 98.5 21 ALA B CA 1
ATOM 2015 C C . ALA B 1 21 ? 11.906 17.297 10.125 1 98.5 21 ALA B C 1
ATOM 2017 O O . ALA B 1 21 ? 12.695 16.75 10.898 1 98.5 21 ALA B O 1
ATOM 2018 N N . ASP B 1 22 ? 10.789 17.875 10.539 1 98.62 22 ASP B N 1
ATOM 2019 C CA . ASP B 1 22 ? 10.453 17.953 11.961 1 98.62 22 ASP B CA 1
ATOM 2020 C C . ASP B 1 22 ? 9.617 16.75 12.383 1 98.62 22 ASP B C 1
ATOM 2022 O O . ASP B 1 22 ? 9.602 16.375 13.562 1 98.62 22 ASP B O 1
ATOM 2026 N N . ARG B 1 23 ? 8.938 16.172 11.5 1 98.81 23 ARG B N 1
ATOM 2027 C CA . ARG B 1 23 ? 8.047 15.039 11.727 1 98.81 23 ARG B CA 1
ATOM 2028 C C . ARG B 1 23 ? 7.859 14.227 10.445 1 98.81 23 ARG B C 1
ATOM 2030 O O . ARG B 1 23 ? 7.965 14.758 9.344 1 98.81 23 ARG B O 1
ATOM 2037 N N . LEU B 1 24 ? 7.652 12.953 10.609 1 98.94 24 LEU B N 1
ATOM 2038 C CA . LEU B 1 24 ? 7.332 12.094 9.477 1 98.94 24 LEU B CA 1
ATOM 2039 C C . LEU B 1 24 ? 5.887 11.609 9.555 1 98.94 24 LEU B C 1
ATOM 2041 O O . LEU B 1 24 ? 5.398 11.273 10.641 1 98.94 24 LEU B O 1
ATOM 2045 N N . GLU B 1 25 ? 5.211 11.68 8.508 1 98.94 25 GLU B N 1
ATOM 2046 C CA . GLU B 1 25 ? 4.02 10.859 8.32 1 98.94 25 GLU B CA 1
ATOM 2047 C C . GLU B 1 25 ? 4.352 9.57 7.578 1 98.94 25 GLU B C 1
ATOM 2049 O O . GLU B 1 25 ? 4.738 9.602 6.41 1 98.94 25 GLU B O 1
ATOM 2054 N N . VAL B 1 26 ? 4.211 8.453 8.25 1 98.94 26 VAL B N 1
ATOM 2055 C CA . VAL B 1 26 ? 4.562 7.152 7.688 1 98.94 26 VAL B CA 1
ATOM 2056 C C . VAL B 1 26 ? 3.348 6.543 6.996 1 98.94 26 VAL B C 1
ATOM 2058 O O . VAL B 1 26 ? 2.344 6.238 7.648 1 98.94 26 VAL B O 1
ATOM 2061 N N . CYS B 1 27 ? 3.424 6.344 5.691 1 98.69 27 CYS B N 1
ATOM 2062 C CA . CYS B 1 27 ? 2.318 5.855 4.875 1 98.69 27 CYS B CA 1
ATOM 2063 C C . CYS B 1 27 ? 2.732 4.629 4.07 1 98.69 27 CYS B C 1
ATOM 2065 O O . CYS B 1 27 ? 3.918 4.293 4.008 1 98.69 27 CYS B O 1
ATOM 2067 N N . GLY B 1 28 ? 1.739 3.928 3.637 1 97.19 28 GLY B N 1
ATOM 2068 C CA . GLY B 1 28 ? 1.928 3.02 2.518 1 97.19 28 GLY B CA 1
ATOM 2069 C C . GLY B 1 28 ? 1.455 3.596 1.196 1 97.19 28 GLY B C 1
ATOM 2070 O O . GLY B 1 28 ? 0.447 4.305 1.146 1 97.19 28 GLY B O 1
ATOM 2071 N N . CYS B 1 29 ? 2.186 3.471 0.098 1 94 29 CYS B N 1
ATOM 2072 C CA . CYS B 1 29 ? 1.762 3.701 -1.278 1 94 29 CYS B CA 1
ATOM 2073 C C . CYS B 1 29 ? 1.269 5.133 -1.465 1 94 29 CYS B C 1
ATOM 2075 O O . CYS B 1 29 ? 0.115 5.352 -1.838 1 94 29 CYS B O 1
ATOM 2077 N N . LEU B 1 30 ? 2.109 6.113 -1.373 1 94.5 30 LEU B N 1
ATOM 2078 C CA . LEU B 1 30 ? 1.769 7.527 -1.503 1 94.5 30 LEU B CA 1
ATOM 2079 C C . LEU B 1 30 ? 1.133 7.809 -2.859 1 94.5 30 LEU B C 1
ATOM 2081 O O . LEU B 1 30 ? 0.335 8.742 -2.994 1 94.5 30 LEU B O 1
ATOM 2085 N N . ALA B 1 31 ? 1.416 6.945 -3.854 1 90.56 31 ALA B N 1
ATOM 2086 C CA . ALA B 1 31 ? 0.862 7.105 -5.195 1 90.56 31 ALA B CA 1
ATOM 2087 C C . ALA B 1 31 ? -0.66 6.992 -5.176 1 90.56 31 ALA B C 1
ATOM 2089 O O . ALA B 1 31 ? -1.337 7.512 -6.07 1 90.56 31 ALA B O 1
ATOM 2090 N N . LEU B 1 32 ? -1.176 6.379 -4.172 1 91.12 32 LEU B N 1
ATOM 2091 C CA . LEU B 1 32 ? -2.617 6.207 -4.031 1 91.12 32 LEU B CA 1
ATOM 2092 C C . LEU B 1 32 ? -3.172 7.129 -2.951 1 91.12 32 LEU B C 1
ATOM 2094 O O . LEU B 1 32 ? -4.262 6.895 -2.426 1 91.12 32 LEU B O 1
ATOM 2098 N N . GLY B 1 33 ? -2.414 8.07 -2.52 1 92.25 33 GLY B N 1
ATOM 2099 C CA . GLY B 1 33 ? -2.846 9.023 -1.51 1 92.25 33 GLY B CA 1
ATOM 2100 C C . GLY B 1 33 ? -2.441 8.625 -0.103 1 92.25 33 GLY B C 1
ATOM 2101 O O . GLY B 1 33 ? -2.797 9.305 0.865 1 92.25 33 GLY B O 1
ATOM 2102 N N . GLY B 1 34 ? -1.772 7.508 0.042 1 96.44 34 GLY B N 1
ATOM 2103 C CA . GLY B 1 34 ? -1.321 7.055 1.349 1 96.44 34 GLY B CA 1
ATOM 2104 C C . GLY B 1 34 ? -2.324 6.156 2.047 1 96.44 34 GLY B C 1
ATOM 2105 O O . GLY B 1 34 ? -3.49 6.523 2.207 1 96.44 34 GLY B O 1
ATOM 2106 N N . VAL B 1 35 ? -1.892 5.012 2.379 1 98.19 35 VAL B N 1
ATOM 2107 C CA . VAL B 1 35 ? -2.686 4.066 3.158 1 98.19 35 VAL B CA 1
ATOM 2108 C C . VAL B 1 35 ? -1.861 3.545 4.336 1 98.19 35 VAL B C 1
ATOM 2110 O O . VAL B 1 35 ? -0.725 3.977 4.543 1 98.19 35 VAL B O 1
ATOM 2113 N N . THR B 1 36 ? -2.521 2.725 5.168 1 98.94 36 THR B N 1
ATOM 2114 C CA . THR B 1 36 ? -1.799 2.15 6.301 1 98.94 36 THR B CA 1
ATOM 2115 C C . THR B 1 36 ? -0.578 1.37 5.82 1 98.94 36 THR B C 1
ATOM 2117 O O . THR B 1 36 ? -0.687 0.519 4.938 1 98.94 36 THR B O 1
ATOM 2120 N N . PRO B 1 37 ? 0.629 1.707 6.309 1 98.88 37 PRO B N 1
ATOM 2121 C CA . PRO B 1 37 ? 1.84 0.994 5.898 1 98.88 37 PRO B CA 1
ATOM 2122 C C . PRO B 1 37 ? 1.928 -0.411 6.492 1 98.88 37 PRO B C 1
ATOM 2124 O O . PRO B 1 37 ? 1.22 -0.724 7.453 1 98.88 37 PRO B O 1
ATOM 2127 N N . PRO B 1 38 ? 2.781 -1.25 5.898 1 98.88 38 PRO B N 1
ATOM 2128 C CA . PRO B 1 38 ? 3.029 -2.559 6.508 1 98.88 38 PRO B CA 1
ATOM 2129 C C . PRO B 1 38 ? 3.713 -2.457 7.867 1 98.88 38 PRO B C 1
ATOM 2131 O O . PRO B 1 38 ? 4.391 -1.465 8.148 1 98.88 38 PRO B O 1
ATOM 2134 N N . TYR B 1 39 ? 3.539 -3.49 8.68 1 98.88 39 TYR B N 1
ATOM 2135 C CA . TYR B 1 39 ? 4.105 -3.578 10.023 1 98.88 39 TYR B CA 1
ATOM 2136 C C . TYR B 1 39 ? 5.594 -3.244 10.008 1 98.88 39 TYR B C 1
ATOM 2138 O O . TYR B 1 39 ? 6.066 -2.471 10.844 1 98.88 39 TYR B O 1
ATOM 2146 N N . SER B 1 40 ? 6.316 -3.793 9.078 1 98.88 40 SER B N 1
ATOM 2147 C CA . SER B 1 40 ? 7.773 -3.721 9.055 1 98.88 40 SER B CA 1
ATOM 2148 C C . SER B 1 40 ? 8.25 -2.295 8.797 1 98.88 40 SER B C 1
ATOM 2150 O O . SER B 1 40 ? 9.281 -1.873 9.336 1 98.88 40 SER B O 1
ATOM 2152 N N . LEU B 1 41 ? 7.535 -1.574 7.906 1 98.88 41 LEU B N 1
ATOM 2153 C CA . LEU B 1 41 ? 7.934 -0.195 7.648 1 98.88 41 LEU B CA 1
ATOM 2154 C C . LEU B 1 41 ? 7.762 0.665 8.898 1 98.88 41 LEU B C 1
ATOM 2156 O O . LEU B 1 41 ? 8.648 1.453 9.242 1 98.88 41 LEU B O 1
ATOM 2160 N N . ILE B 1 42 ? 6.609 0.519 9.609 1 98.94 42 ILE B N 1
ATOM 2161 C CA . ILE B 1 42 ? 6.383 1.254 10.852 1 98.94 42 ILE B CA 1
ATOM 2162 C C . ILE B 1 42 ? 7.516 0.973 11.836 1 98.94 42 ILE B C 1
ATOM 2164 O O . ILE B 1 42 ? 8.172 1.899 12.32 1 98.94 42 ILE B O 1
ATOM 2168 N N . LYS B 1 43 ? 7.75 -0.276 12.016 1 98.94 43 LYS B N 1
ATOM 2169 C CA . LYS B 1 43 ? 8.742 -0.688 13 1 98.94 43 LYS B CA 1
ATOM 2170 C C . LYS B 1 43 ? 10.125 -0.158 12.641 1 98.94 43 LYS B C 1
ATOM 2172 O O . LYS B 1 43 ? 10.82 0.406 13.484 1 98.94 43 LYS B O 1
ATOM 2177 N N . THR B 1 44 ? 10.547 -0.362 11.391 1 98.88 44 THR B N 1
ATOM 2178 C CA . THR B 1 44 ? 11.891 -0.002 10.969 1 98.88 44 THR B CA 1
ATOM 2179 C C . THR B 1 44 ? 12.094 1.51 11.031 1 98.88 44 THR B C 1
ATOM 2181 O O . THR B 1 44 ? 13.141 1.985 11.484 1 98.88 44 THR B O 1
ATOM 2184 N N . VAL B 1 45 ? 11.086 2.242 10.586 1 98.88 45 VAL B N 1
ATOM 2185 C CA . VAL B 1 45 ? 11.172 3.697 10.625 1 98.88 45 VAL B CA 1
ATOM 2186 C C . VAL B 1 45 ? 11.312 4.168 12.078 1 98.88 45 VAL B C 1
ATOM 2188 O O . VAL B 1 45 ? 12.156 5.016 12.383 1 98.88 45 VAL B O 1
ATOM 2191 N N . LEU B 1 46 ? 10.516 3.629 12.961 1 98.88 46 LEU B N 1
ATOM 2192 C CA . LEU B 1 46 ? 10.547 4.02 14.367 1 98.88 46 LEU B CA 1
ATOM 2193 C C . LEU B 1 46 ? 11.875 3.619 15.016 1 98.88 46 LEU B C 1
ATOM 2195 O O . LEU B 1 46 ? 12.336 4.277 15.945 1 98.88 46 LEU B O 1
ATOM 2199 N N . ASP B 1 47 ? 12.516 2.568 14.508 1 98.56 47 ASP B N 1
ATOM 2200 C CA . ASP B 1 47 ? 13.797 2.102 15.031 1 98.56 47 ASP B CA 1
ATOM 2201 C C . ASP B 1 47 ? 14.93 3.035 14.617 1 98.56 47 ASP B C 1
ATOM 2203 O O . ASP B 1 47 ? 15.891 3.229 15.367 1 98.56 47 ASP B O 1
ATOM 2207 N N . VAL B 1 48 ? 14.82 3.635 13.398 1 98.06 48 VAL B N 1
ATOM 2208 C CA . VAL B 1 48 ? 16.016 4.281 12.867 1 98.06 48 VAL B CA 1
ATOM 2209 C C . VAL B 1 48 ? 15.852 5.797 12.93 1 98.06 48 VAL B C 1
ATOM 2211 O O . VAL B 1 48 ? 16.828 6.539 12.812 1 98.06 48 VAL B O 1
ATOM 2214 N N . CYS B 1 49 ? 14.617 6.297 13.016 1 98.12 49 CYS B N 1
ATOM 2215 C CA . CYS B 1 49 ? 14.391 7.734 13.031 1 98.12 49 CYS B CA 1
ATOM 2216 C C . CYS B 1 49 ? 14.25 8.25 14.461 1 98.12 49 CYS B C 1
ATOM 2218 O O . CYS B 1 49 ? 13.734 7.543 15.328 1 98.12 49 CYS B O 1
ATOM 2220 N N . ASN B 1 50 ? 14.664 9.484 14.656 1 98.12 50 ASN B N 1
ATOM 2221 C CA . ASN B 1 50 ? 14.625 10.086 15.984 1 98.12 50 ASN B CA 1
ATOM 2222 C C . ASN B 1 50 ? 13.648 11.266 16.047 1 98.12 50 ASN B C 1
ATOM 2224 O O . ASN B 1 50 ? 13.555 11.953 17.062 1 98.12 50 ASN B O 1
ATOM 2228 N N . ILE B 1 51 ? 13.023 11.617 15.047 1 98.62 51 ILE B N 1
ATOM 2229 C CA . ILE B 1 51 ? 11.984 12.633 15.023 1 98.62 51 ILE B CA 1
ATOM 2230 C C . ILE B 1 51 ? 10.609 11.969 15.109 1 98.62 51 ILE B C 1
ATOM 2232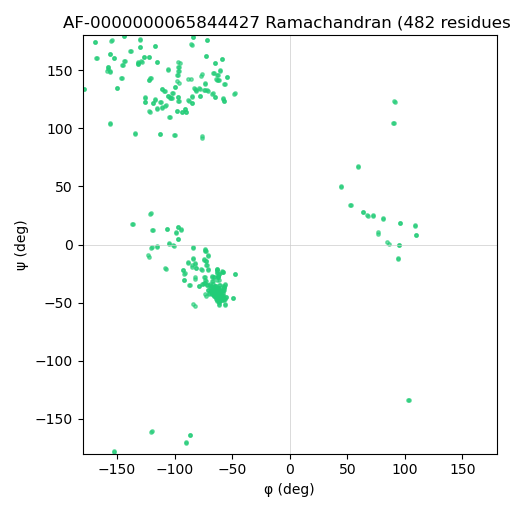 O O . ILE B 1 51 ? 10.469 10.773 14.828 1 98.62 51 ILE B O 1
ATOM 2236 N N . PRO B 1 52 ? 9.562 12.719 15.578 1 98.81 52 PRO B N 1
ATOM 2237 C CA . PRO B 1 52 ? 8.234 12.117 15.75 1 98.81 52 PRO B CA 1
ATOM 2238 C C . PRO B 1 52 ? 7.699 11.5 14.461 1 98.81 52 PRO B C 1
ATOM 2240 O O . PRO B 1 52 ? 7.867 12.078 13.383 1 98.81 52 PRO B O 1
ATOM 2243 N N . CYS B 1 53 ? 7.098 10.328 14.578 1 98.94 53 CYS B N 1
ATOM 2244 C CA . CYS B 1 53 ? 6.488 9.609 13.461 1 98.94 53 CYS B CA 1
ATOM 2245 C C . CYS B 1 53 ? 4.996 9.406 13.695 1 98.94 53 CYS B C 1
ATOM 2247 O O . CYS B 1 53 ? 4.59 8.883 14.734 1 98.94 53 CYS B O 1
ATOM 2249 N N . TYR B 1 54 ? 4.199 9.914 12.781 1 98.94 54 TYR B N 1
ATOM 2250 C CA . TYR B 1 54 ? 2.756 9.703 12.773 1 98.94 54 TYR B CA 1
ATOM 2251 C C . TYR B 1 54 ? 2.361 8.68 11.711 1 98.94 54 TYR B C 1
ATOM 2253 O O . TYR B 1 54 ? 2.727 8.82 10.539 1 98.94 54 TYR B O 1
ATOM 2261 N N . VAL B 1 55 ? 1.621 7.633 12.07 1 98.94 55 VAL B N 1
ATOM 2262 C CA . VAL B 1 55 ? 1.325 6.516 11.18 1 98.94 55 VAL B CA 1
ATOM 2263 C C . VAL B 1 55 ? -0.047 6.711 10.547 1 98.94 55 VAL B C 1
ATOM 2265 O O . VAL B 1 55 ? -1.041 6.926 11.242 1 98.94 55 VAL B O 1
ATOM 2268 N N . MET B 1 56 ? -0.107 6.645 9.266 1 98.94 56 MET B N 1
ATOM 2269 C CA . MET B 1 56 ? -1.358 6.719 8.516 1 98.94 56 MET B CA 1
ATOM 2270 C C . MET B 1 56 ? -2.244 5.516 8.82 1 98.94 56 MET B C 1
ATOM 2272 O O . MET B 1 56 ? -1.793 4.371 8.75 1 98.94 56 MET B O 1
ATOM 2276 N N . ILE B 1 57 ? -3.477 5.785 9.211 1 98.94 57 ILE B N 1
ATOM 2277 C CA . ILE B 1 57 ? -4.496 4.766 9.43 1 98.94 57 ILE B CA 1
ATOM 2278 C C . ILE B 1 57 ? -5.598 4.902 8.383 1 98.94 57 ILE B C 1
ATOM 2280 O O . ILE B 1 57 ? -6.512 5.719 8.531 1 98.94 57 ILE B O 1
ATOM 2284 N N . ARG B 1 58 ? -5.539 4.18 7.332 1 98.69 58 ARG B N 1
ATOM 2285 C CA . ARG B 1 58 ? -6.418 4.191 6.164 1 98.69 58 ARG B CA 1
ATOM 2286 C C . ARG B 1 58 ? -6.383 2.854 5.438 1 98.69 58 ARG B C 1
ATOM 2288 O O . ARG B 1 58 ? -5.422 2.553 4.727 1 98.69 58 ARG B O 1
ATOM 2295 N N . PRO B 1 59 ? -7.383 2.068 5.59 1 98.12 59 PRO B N 1
ATOM 2296 C CA . PRO B 1 59 ? -7.285 0.654 5.219 1 98.12 59 PRO B CA 1
ATOM 2297 C C . PRO B 1 59 ? -7.273 0.443 3.705 1 98.12 59 PRO B C 1
ATOM 2299 O O . PRO B 1 59 ? -6.949 -0.649 3.232 1 98.12 59 PRO B O 1
ATOM 2302 N N . ARG B 1 60 ? -7.621 1.425 2.932 1 96.31 60 ARG B N 1
ATOM 2303 C CA . ARG B 1 60 ? -7.645 1.317 1.476 1 96.31 60 ARG B CA 1
ATOM 2304 C C . ARG B 1 60 ? -7.801 2.689 0.829 1 96.31 60 ARG B C 1
ATOM 2306 O O . ARG B 1 60 ? -8.219 3.646 1.483 1 96.31 60 ARG B O 1
ATOM 2313 N N . SER B 1 61 ? -7.434 2.781 -0.468 1 94.38 61 SER B N 1
ATOM 2314 C CA . SER B 1 61 ? -7.699 3.992 -1.236 1 94.38 61 SER B CA 1
ATOM 2315 C C . SER B 1 61 ? -9.188 4.133 -1.55 1 94.38 61 SER B C 1
ATOM 2317 O O . SER B 1 61 ? -9.977 3.242 -1.242 1 94.38 61 SER B O 1
ATOM 2319 N N . GLY B 1 62 ? -9.539 5.211 -2.164 1 93.19 62 GLY B N 1
ATOM 2320 C CA . GLY B 1 62 ? -10.93 5.484 -2.488 1 93.19 62 GLY B CA 1
ATOM 2321 C C . GLY B 1 62 ? -11.57 6.492 -1.556 1 93.19 62 GLY B C 1
ATOM 2322 O O . GLY B 1 62 ? -11 7.547 -1.281 1 93.19 62 GLY B O 1
ATOM 2323 N N . ASP B 1 63 ? -12.773 6.133 -1.127 1 94.31 63 ASP B N 1
ATOM 2324 C CA . ASP B 1 63 ? -13.516 7.094 -0.323 1 94.31 63 ASP B CA 1
ATOM 2325 C C . ASP B 1 63 ? -13.211 6.926 1.163 1 94.31 63 ASP B C 1
ATOM 2327 O O . ASP B 1 63 ? -12.219 6.289 1.529 1 94.31 63 ASP B O 1
ATOM 2331 N N . PHE B 1 64 ? -13.984 7.594 1.986 1 96.62 64 PHE B N 1
ATOM 2332 C CA . PHE B 1 64 ? -13.719 7.598 3.422 1 96.62 64 PHE B CA 1
ATOM 2333 C C . PHE B 1 64 ? -14.914 7.051 4.191 1 96.62 64 PHE B C 1
ATOM 2335 O O . PHE B 1 64 ? -15.172 7.469 5.32 1 96.62 64 PHE B O 1
ATOM 2342 N N . LEU B 1 65 ? -15.703 6.172 3.459 1 96.5 65 LEU B N 1
ATOM 2343 C CA . LEU B 1 65 ? -16.75 5.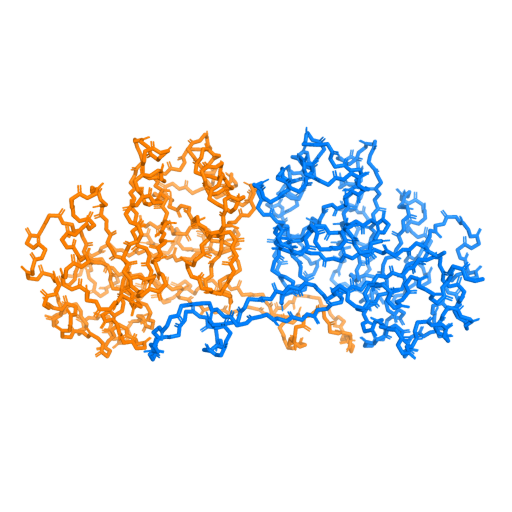348 4.062 1 96.5 65 LEU B CA 1
ATOM 2344 C C . LEU B 1 65 ? -16.219 3.949 4.367 1 96.5 65 LEU B C 1
ATOM 2346 O O . LEU B 1 65 ? -15.734 3.256 3.471 1 96.5 65 LEU B O 1
ATOM 2350 N N . PHE B 1 66 ? -16.344 3.611 5.609 1 97.69 66 PHE B N 1
ATOM 2351 C CA . PHE B 1 66 ? -15.719 2.35 5.98 1 97.69 66 PHE B CA 1
ATOM 2352 C C . PHE B 1 66 ? -16.734 1.385 6.566 1 97.69 66 PHE B C 1
ATOM 2354 O O . PHE B 1 66 ? -17.656 1.802 7.273 1 97.69 66 PHE B O 1
ATOM 2361 N N . ASN B 1 67 ? -16.594 0.123 6.227 1 97 67 ASN B N 1
ATOM 2362 C CA . ASN B 1 67 ? -17.453 -0.903 6.793 1 97 67 ASN B CA 1
ATOM 2363 C C . ASN B 1 67 ? -16.938 -1.388 8.148 1 97 67 ASN B C 1
ATOM 2365 O O . ASN B 1 67 ? -15.898 -0.928 8.617 1 97 67 ASN B O 1
ATOM 2369 N N . ALA B 1 68 ? -17.641 -2.297 8.773 1 98.19 68 ALA B N 1
ATOM 2370 C CA . ALA B 1 68 ? -17.344 -2.73 10.133 1 98.19 68 ALA B CA 1
ATOM 2371 C C . ALA B 1 68 ? -15.969 -3.395 10.211 1 98.19 68 ALA B C 1
ATOM 2373 O O . ALA B 1 68 ? -15.227 -3.191 11.172 1 98.19 68 ALA B O 1
ATOM 2374 N N . HIS B 1 69 ? -15.641 -4.215 9.242 1 98.62 69 HIS B N 1
ATOM 2375 C CA . HIS B 1 69 ? -14.328 -4.852 9.219 1 98.62 69 HIS B CA 1
ATOM 2376 C C . HIS B 1 69 ? -13.219 -3.814 9.125 1 98.62 69 HIS B C 1
ATOM 2378 O O . HIS B 1 69 ? -12.211 -3.914 9.82 1 98.62 69 HIS B O 1
ATOM 2384 N N . GLU B 1 70 ? -13.438 -2.855 8.258 1 98.75 70 GLU B N 1
ATOM 2385 C CA . GLU B 1 70 ? -12.43 -1.818 8.039 1 98.75 70 GLU B CA 1
ATOM 2386 C C . GLU B 1 70 ? -12.219 -0.98 9.297 1 98.75 70 GLU B C 1
ATOM 2388 O O . GLU B 1 70 ? -11.086 -0.622 9.625 1 98.75 70 GLU B O 1
ATOM 2393 N N . ILE B 1 71 ? -13.273 -0.68 9.984 1 98.81 71 ILE B N 1
ATOM 2394 C CA . ILE B 1 71 ? -13.172 0.094 11.219 1 98.81 71 ILE B CA 1
ATOM 2395 C C . ILE B 1 71 ? -12.359 -0.684 12.25 1 98.81 71 ILE B C 1
ATOM 2397 O O . ILE B 1 71 ? -11.469 -0.127 12.898 1 98.81 71 ILE B O 1
ATOM 2401 N N . LYS B 1 72 ? -12.656 -1.923 12.375 1 98.81 72 LYS B N 1
ATOM 2402 C CA . LYS B 1 72 ? -11.898 -2.773 13.289 1 98.81 72 LYS B CA 1
ATOM 2403 C C . LYS B 1 72 ? -10.43 -2.844 12.883 1 98.81 72 LYS B C 1
ATOM 2405 O O . LYS B 1 72 ? -9.539 -2.838 13.742 1 98.81 72 LYS B O 1
ATOM 2410 N N . MET B 1 73 ? -10.211 -2.934 11.633 1 98.88 73 MET B N 1
ATOM 2411 C CA . MET B 1 73 ? -8.844 -2.939 11.102 1 98.88 73 MET B CA 1
ATOM 2412 C C . MET B 1 73 ? -8.109 -1.659 11.484 1 98.88 73 MET B C 1
ATOM 2414 O O . MET B 1 73 ? -6.949 -1.705 11.898 1 98.88 73 MET B O 1
ATOM 2418 N N . MET B 1 74 ? -8.781 -0.559 11.359 1 98.94 74 MET B N 1
ATOM 2419 C CA . MET B 1 74 ? -8.188 0.727 11.703 1 98.94 74 MET B CA 1
ATOM 2420 C C . MET B 1 74 ? -7.809 0.769 13.18 1 98.94 74 MET B C 1
ATOM 2422 O O . MET B 1 74 ? -6.723 1.229 13.539 1 98.94 74 MET B O 1
ATOM 2426 N N . GLU B 1 75 ? -8.672 0.266 14.008 1 98.94 75 GLU B N 1
ATOM 2427 C CA . GLU B 1 75 ? -8.367 0.198 15.43 1 98.94 75 GLU B CA 1
ATOM 2428 C C . GLU B 1 75 ? -7.145 -0.68 15.688 1 98.94 75 GLU B C 1
ATOM 2430 O O . GLU B 1 75 ? -6.273 -0.325 16.484 1 98.94 75 GLU B O 1
ATOM 2435 N N . GLN B 1 76 ? -7.09 -1.792 15.023 1 98.81 76 GLN B N 1
ATOM 2436 C CA . GLN B 1 76 ? -5.969 -2.715 15.18 1 98.81 76 GLN B CA 1
ATOM 2437 C C . GLN B 1 76 ? -4.656 -2.059 14.766 1 98.81 76 GLN B C 1
ATOM 2439 O O . GLN B 1 76 ? -3.639 -2.209 15.445 1 98.81 76 GLN B O 1
ATOM 2444 N N . ASP B 1 77 ? -4.695 -1.39 13.68 1 98.94 77 ASP B N 1
ATOM 2445 C CA . ASP B 1 77 ? -3.49 -0.725 13.188 1 98.94 77 ASP B CA 1
ATOM 2446 C C . ASP B 1 77 ? -3.041 0.375 14.148 1 98.94 77 ASP B C 1
ATOM 2448 O O . ASP B 1 77 ? -1.843 0.618 14.305 1 98.94 77 ASP B O 1
ATOM 2452 N N . ILE B 1 78 ? -4.012 1.055 14.766 1 98.94 78 ILE B N 1
ATOM 2453 C CA . ILE B 1 78 ? -3.68 2.057 15.773 1 98.94 78 ILE B CA 1
ATOM 2454 C C . ILE B 1 78 ? -2.973 1.389 16.953 1 98.94 78 ILE B C 1
ATOM 2456 O O . ILE B 1 78 ? -1.956 1.889 17.438 1 98.94 78 ILE B O 1
ATOM 2460 N N . HIS B 1 79 ? -3.469 0.266 17.375 1 98.88 79 HIS B N 1
ATOM 2461 C CA . HIS B 1 79 ? -2.852 -0.464 18.469 1 98.88 79 HIS B CA 1
ATOM 2462 C C . HIS B 1 79 ? -1.428 -0.886 18.125 1 98.88 79 HIS B C 1
ATOM 2464 O O . HIS B 1 79 ? -0.525 -0.789 18.969 1 98.88 79 HIS B O 1
ATOM 2470 N N . ILE B 1 80 ? -1.221 -1.341 16.922 1 98.81 80 ILE B N 1
ATOM 2471 C CA . ILE B 1 80 ? 0.102 -1.755 16.469 1 98.81 80 ILE B CA 1
ATOM 2472 C C . ILE B 1 80 ? 1.048 -0.556 16.469 1 98.81 80 ILE B C 1
ATOM 2474 O O . ILE B 1 80 ? 2.176 -0.649 16.953 1 98.81 80 ILE B O 1
ATOM 2478 N N . ALA B 1 81 ? 0.574 0.557 15.891 1 98.88 81 ALA B N 1
ATOM 2479 C CA . ALA B 1 81 ? 1.384 1.772 15.875 1 98.88 81 ALA B CA 1
ATOM 2480 C C . ALA B 1 81 ? 1.799 2.176 17.281 1 98.88 81 ALA B C 1
ATOM 2482 O O . ALA B 1 81 ? 2.959 2.516 17.516 1 98.88 81 ALA B O 1
ATOM 2483 N N . LYS B 1 82 ? 0.854 2.129 18.172 1 98.75 82 LYS B N 1
ATOM 2484 C CA . LYS B 1 82 ? 1.094 2.477 19.578 1 98.75 82 LYS B CA 1
ATOM 2485 C C . LYS B 1 82 ? 2.111 1.533 20.203 1 98.75 82 LYS B C 1
ATOM 2487 O O . LYS B 1 82 ? 3.061 1.979 20.859 1 98.75 82 LYS B O 1
ATOM 2492 N N . GLN B 1 83 ? 1.934 0.287 19.984 1 98.5 83 GLN B N 1
ATOM 2493 C CA . GLN B 1 83 ? 2.82 -0.732 20.531 1 98.5 83 GLN B CA 1
ATOM 2494 C C . GLN B 1 83 ? 4.246 -0.551 20.031 1 98.5 83 GLN B C 1
ATOM 2496 O O . GLN B 1 83 ? 5.207 -0.804 20.766 1 98.5 83 GLN B O 1
ATOM 2501 N N . LEU B 1 84 ? 4.371 -0.125 18.844 1 98.69 84 LEU B N 1
ATOM 2502 C CA . LEU B 1 84 ? 5.688 0.005 18.219 1 98.69 84 LEU B CA 1
ATOM 2503 C C . LEU B 1 84 ? 6.352 1.315 18.641 1 98.69 84 LEU B C 1
ATOM 2505 O O . LEU B 1 84 ? 7.539 1.521 18.375 1 98.69 84 LEU B O 1
ATOM 2509 N N . GLY B 1 85 ? 5.574 2.27 19.188 1 98.69 85 GLY B N 1
ATOM 2510 C CA . GLY B 1 85 ? 6.172 3.459 19.766 1 98.69 85 GLY B CA 1
ATOM 2511 C C . GLY B 1 85 ? 5.941 4.711 18.953 1 98.69 85 GLY B C 1
ATOM 2512 O O . GLY B 1 85 ? 6.684 5.688 19.078 1 98.69 85 GLY B O 1
ATOM 2513 N N . ALA B 1 86 ? 4.992 4.664 18.047 1 98.88 86 ALA B N 1
ATOM 2514 C CA . ALA B 1 86 ? 4.672 5.859 17.266 1 98.88 86 ALA B CA 1
ATOM 2515 C C . ALA B 1 86 ? 4.223 7 18.172 1 98.88 86 ALA B C 1
ATOM 2517 O O . ALA B 1 86 ? 3.623 6.762 19.219 1 98.88 86 ALA B O 1
ATOM 2518 N N . GLN B 1 87 ? 4.48 8.234 17.781 1 98.88 87 GLN B N 1
ATOM 2519 C CA . GLN B 1 87 ? 4.09 9.406 18.562 1 98.88 87 GLN B CA 1
ATOM 2520 C C . GLN B 1 87 ? 2.678 9.859 18.203 1 98.88 87 GLN B C 1
ATOM 2522 O O . GLN B 1 87 ? 2.061 10.625 18.953 1 98.88 87 GLN B O 1
ATOM 2527 N N . GLY B 1 88 ? 2.156 9.398 17.109 1 98.88 88 GLY B N 1
ATOM 2528 C CA . GLY B 1 88 ? 0.807 9.766 16.719 1 98.88 88 GLY B CA 1
ATOM 2529 C C . GLY B 1 88 ? 0.275 8.938 15.562 1 98.88 88 GLY B C 1
ATOM 2530 O O . GLY B 1 88 ? 0.983 8.086 15.031 1 98.88 88 GLY B O 1
ATOM 2531 N N . VAL B 1 89 ? -0.985 9.164 15.25 1 98.94 89 VAL B N 1
ATOM 2532 C CA . VAL B 1 89 ? -1.646 8.5 14.125 1 98.94 89 VAL B CA 1
ATOM 2533 C C . VAL B 1 89 ? -2.393 9.531 13.281 1 98.94 89 VAL B C 1
ATOM 2535 O O . VAL B 1 89 ? -2.676 10.641 13.75 1 98.94 89 VAL B O 1
ATOM 2538 N N . VAL B 1 90 ? -2.602 9.234 12.047 1 99 90 VAL B N 1
ATOM 2539 C CA . VAL B 1 90 ? -3.322 10.062 11.078 1 99 90 VAL B CA 1
ATOM 2540 C C . VAL B 1 90 ? -4.594 9.344 10.633 1 99 90 VAL B C 1
ATOM 2542 O O . VAL B 1 90 ? -4.527 8.258 10.047 1 99 90 VAL B O 1
ATOM 2545 N N . ILE B 1 91 ? -5.746 9.914 10.914 1 98.94 91 ILE B N 1
ATOM 2546 C CA . ILE B 1 91 ? -7.008 9.227 10.672 1 98.94 91 ILE B CA 1
ATOM 2547 C C . ILE B 1 91 ? -7.953 10.133 9.891 1 98.94 91 ILE B C 1
ATOM 2549 O O . ILE B 1 91 ? -7.676 11.32 9.711 1 98.94 91 ILE B O 1
ATOM 2553 N N . GLY B 1 92 ? -9.062 9.586 9.422 1 98.62 92 GLY B N 1
ATOM 2554 C CA . GLY B 1 92 ? -10.148 10.305 8.766 1 98.62 92 GLY B CA 1
ATOM 2555 C C . GLY B 1 92 ? -11.297 9.398 8.359 1 98.62 92 GLY B C 1
ATOM 2556 O O . GLY B 1 92 ? -11.078 8.312 7.828 1 98.62 92 GLY B O 1
ATOM 2557 N N . ALA B 1 93 ? -12.445 9.781 8.633 1 98.62 93 ALA B N 1
ATOM 2558 C CA . ALA B 1 93 ? -13.664 9.078 8.258 1 98.62 93 ALA B CA 1
ATOM 2559 C C . ALA B 1 93 ? -14.82 10.055 8.062 1 98.62 93 ALA B C 1
ATOM 2561 O O . ALA B 1 93 ? -14.992 10.992 8.844 1 98.62 93 ALA B O 1
ATOM 2562 N N . LEU B 1 94 ? -15.539 9.891 7.031 1 97.38 94 LEU B N 1
ATOM 2563 C CA . LEU B 1 94 ? -16.672 10.758 6.711 1 97.38 94 LEU B CA 1
ATOM 2564 C C . LEU B 1 94 ? -17.953 9.953 6.586 1 97.38 94 LEU B C 1
ATOM 2566 O O . LEU B 1 94 ? -17.922 8.727 6.469 1 97.38 94 LEU B O 1
ATOM 2570 N N . THR B 1 95 ? -19.078 10.648 6.684 1 96.94 95 THR B N 1
ATOM 2571 C CA . THR B 1 95 ? -20.375 10.062 6.367 1 96.94 95 THR B CA 1
ATOM 2572 C C . THR B 1 95 ? -20.672 10.164 4.871 1 96.94 95 THR B C 1
ATOM 2574 O O . THR B 1 95 ? -19.922 10.82 4.137 1 96.94 95 THR B O 1
ATOM 2577 N N . GLU B 1 96 ? -21.75 9.531 4.43 1 94.88 96 GLU B N 1
ATOM 2578 C CA . GLU B 1 96 ? -22.172 9.562 3.027 1 94.88 96 GLU B CA 1
ATOM 2579 C C . GLU B 1 96 ? -22.422 10.992 2.561 1 94.88 96 GLU B C 1
ATOM 2581 O O . GLU B 1 96 ? -22.266 11.305 1.378 1 94.88 96 GLU B O 1
ATOM 2586 N N . ASN B 1 97 ? -22.703 11.93 3.461 1 94.56 97 ASN B N 1
ATOM 2587 C CA . ASN B 1 97 ? -23.047 13.312 3.139 1 94.56 97 ASN B CA 1
ATOM 2588 C C . ASN B 1 97 ? -21.844 14.234 3.246 1 94.56 97 ASN B C 1
ATOM 2590 O O . ASN B 1 97 ? -21.969 15.461 3.189 1 94.56 97 ASN B O 1
ATOM 2594 N N . GLY B 1 98 ? -20.656 13.648 3.508 1 94.56 98 GLY B N 1
ATOM 2595 C CA . GLY B 1 98 ? -19.453 14.461 3.584 1 94.56 98 GLY B CA 1
ATOM 2596 C C . GLY B 1 98 ? -19.281 15.148 4.926 1 94.56 98 GLY B C 1
ATOM 2597 O O . GLY B 1 98 ? -18.688 16.219 5.004 1 94.56 98 GLY B O 1
ATOM 2598 N N . GLU B 1 99 ? -19.922 14.594 5.887 1 96.5 99 GLU B N 1
ATOM 2599 C CA . GLU B 1 99 ? -19.703 15.047 7.254 1 96.5 99 GLU B CA 1
ATOM 2600 C C . GLU B 1 99 ? -18.688 14.164 7.977 1 96.5 99 GLU B C 1
ATOM 2602 O O . GLU B 1 99 ? -18.531 12.992 7.641 1 96.5 99 GLU B O 1
ATOM 2607 N N . ILE B 1 100 ? -18.016 14.781 8.953 1 98.19 100 ILE B N 1
ATOM 2608 C CA . ILE B 1 100 ? -17.156 13.953 9.781 1 98.19 100 ILE B CA 1
ATOM 2609 C C . ILE B 1 100 ? -17.969 12.844 10.445 1 98.19 100 ILE B C 1
ATOM 2611 O O . ILE B 1 100 ? -19.016 13.109 11.039 1 98.19 100 ILE B O 1
ATOM 2615 N N . ASP B 1 101 ? -17.562 11.625 10.289 1 98.56 101 ASP B N 1
ATOM 2616 C CA . ASP B 1 101 ? -18.203 10.516 10.984 1 98.56 101 ASP B CA 1
ATOM 2617 C C . ASP B 1 101 ? -17.781 10.469 12.453 1 98.56 101 ASP B C 1
ATOM 2619 O O . ASP B 1 101 ? -16.812 9.805 12.797 1 98.56 101 ASP B O 1
ATOM 2623 N N . LEU B 1 102 ? -18.531 11.109 13.281 1 98.69 102 LEU B N 1
ATOM 2624 C CA . LEU B 1 102 ? -18.156 11.305 14.672 1 98.69 102 LEU B CA 1
ATOM 2625 C C . LEU B 1 102 ? -18.062 9.969 15.406 1 98.69 102 LEU B C 1
ATOM 2627 O O . LEU B 1 102 ? -17.188 9.766 16.25 1 98.69 102 LEU B O 1
ATOM 2631 N N . SER B 1 103 ? -18.938 9.062 15.117 1 98.5 103 SER B N 1
ATOM 2632 C CA . SER B 1 103 ? -18.953 7.762 15.773 1 98.5 103 SER B CA 1
ATOM 2633 C C . SER B 1 103 ? -17.656 7 15.516 1 98.5 103 SER B C 1
ATOM 2635 O O . SER B 1 103 ? -17.016 6.508 16.438 1 98.5 103 SER B O 1
ATOM 2637 N N . ILE B 1 104 ? -17.266 6.953 14.289 1 98.75 104 ILE B N 1
ATOM 2638 C CA . ILE B 1 104 ? -16.047 6.25 13.906 1 98.75 104 ILE B CA 1
ATOM 2639 C C . ILE B 1 104 ? -14.828 6.984 14.469 1 98.75 104 ILE B C 1
ATOM 2641 O O . ILE B 1 104 ? -13.922 6.359 15.023 1 98.75 104 ILE B O 1
ATOM 2645 N N . CYS B 1 105 ? -14.82 8.297 14.383 1 98.88 105 CYS B N 1
ATOM 2646 C CA . CYS B 1 105 ? -13.68 9.07 14.859 1 98.88 105 CYS B CA 1
ATOM 2647 C C . CYS B 1 105 ? -13.516 8.93 16.359 1 98.88 105 CYS B C 1
ATOM 2649 O O . CYS B 1 105 ? -12.391 8.828 16.859 1 98.88 105 CYS B O 1
ATOM 2651 N N . HIS B 1 106 ? -14.617 8.922 17.047 1 98.56 106 HIS B N 1
ATOM 2652 C CA . HIS B 1 106 ? -14.547 8.711 18.484 1 98.56 106 HIS B CA 1
ATOM 2653 C C . HIS B 1 106 ? -13.883 7.375 18.812 1 98.56 106 HIS B C 1
ATOM 2655 O O . HIS B 1 106 ? -13.039 7.293 19.703 1 98.56 106 HIS B O 1
ATOM 2661 N N . ARG B 1 107 ? -14.266 6.371 18.141 1 98.56 107 ARG B N 1
ATOM 2662 C CA . ARG B 1 107 ? -13.719 5.035 18.344 1 98.56 107 ARG B CA 1
ATOM 2663 C C . ARG B 1 107 ? -12.219 5.016 18.062 1 98.56 107 ARG B C 1
ATOM 2665 O O . ARG B 1 107 ? -11.438 4.457 18.844 1 98.56 107 ARG B O 1
ATOM 2672 N N . LEU B 1 108 ? -11.82 5.621 16.984 1 98.88 108 LEU B N 1
ATOM 2673 C CA . LEU B 1 108 ? -10.414 5.625 16.578 1 98.88 108 LEU B CA 1
ATOM 2674 C C . LEU B 1 108 ? -9.578 6.449 17.547 1 98.88 108 LEU B C 1
ATOM 2676 O O . LEU B 1 108 ? -8.461 6.055 17.906 1 98.88 108 LEU B O 1
ATOM 2680 N N . ILE B 1 109 ? -10.094 7.582 18 1 98.81 109 ILE B N 1
ATOM 2681 C CA . ILE B 1 109 ? -9.375 8.461 18.922 1 98.81 109 ILE B CA 1
ATOM 2682 C C . ILE B 1 109 ? -9.242 7.777 20.281 1 98.81 109 ILE B C 1
ATOM 2684 O O . ILE B 1 109 ? -8.203 7.891 20.938 1 98.81 109 ILE B O 1
ATOM 2688 N N . SER B 1 110 ? -10.281 7.066 20.672 1 98.62 110 SER B N 1
ATOM 2689 C CA . SER B 1 110 ? -10.203 6.289 21.906 1 98.62 110 SER B CA 1
ATOM 2690 C C . SER B 1 110 ? -9.109 5.23 21.812 1 98.62 110 SER B C 1
ATOM 2692 O O . SER B 1 110 ? -8.344 5.043 22.766 1 98.62 110 SER B O 1
ATOM 2694 N N . ALA B 1 111 ? -9.016 4.547 20.703 1 98.75 111 ALA B N 1
ATOM 2695 C CA . ALA B 1 111 ? -7.977 3.545 20.484 1 98.75 111 ALA B CA 1
ATOM 2696 C C . ALA B 1 111 ? -6.59 4.184 20.516 1 98.75 111 ALA B C 1
ATOM 2698 O O . ALA B 1 111 ? -5.602 3.527 20.859 1 98.75 111 ALA B O 1
ATOM 2699 N N . ALA B 1 112 ? -6.512 5.453 20.172 1 98.75 112 ALA B N 1
ATOM 2700 C CA . ALA B 1 112 ? -5.242 6.164 20.031 1 98.75 112 ALA B CA 1
ATOM 2701 C C . ALA B 1 112 ? -4.875 6.895 21.312 1 98.75 112 ALA B C 1
ATOM 2703 O O . ALA B 1 112 ? -4.027 7.789 21.312 1 98.75 112 ALA B O 1
ATOM 2704 N N . GLU B 1 113 ? -5.547 6.605 22.422 1 97.88 113 GLU B N 1
ATOM 2705 C CA . GLU B 1 113 ? -5.281 7.305 23.672 1 97.88 113 GLU B CA 1
ATOM 2706 C C . GLU B 1 113 ? -3.783 7.363 23.969 1 97.88 113 GLU B C 1
ATOM 2708 O O . GLU B 1 113 ? -3.09 6.348 23.891 1 97.88 113 GLU B O 1
ATOM 2713 N N . GLY B 1 114 ? -3.332 8.57 24.266 1 97.75 114 GLY B N 1
ATOM 2714 C CA . GLY B 1 114 ? -1.923 8.766 24.578 1 97.75 114 GLY B CA 1
ATOM 2715 C C . GLY B 1 114 ? -1.105 9.172 23.359 1 97.75 114 GLY B C 1
ATOM 2716 O O . GLY B 1 114 ? 0.053 9.57 23.5 1 97.75 114 GLY B O 1
ATOM 2717 N N . LEU B 1 115 ? -1.627 9.078 22.188 1 98.69 115 LEU B N 1
ATOM 2718 C CA . LEU B 1 115 ? -0.968 9.461 20.938 1 98.69 115 LEU B CA 1
ATOM 2719 C C . LEU B 1 115 ? -1.541 10.766 20.406 1 98.69 115 LEU B C 1
ATOM 2721 O O . LEU B 1 115 ? -2.693 11.109 20.688 1 98.69 115 LEU B O 1
ATOM 2725 N N . GLY B 1 116 ? -0.726 11.547 19.688 1 98.81 116 GLY B N 1
ATOM 2726 C CA . GLY B 1 116 ? -1.284 12.633 18.891 1 98.81 116 GLY B CA 1
ATOM 2727 C C . GLY B 1 116 ? -2.146 12.148 17.75 1 98.81 116 GLY B C 1
ATOM 2728 O O . GLY B 1 116 ? -1.895 11.086 17.172 1 98.81 116 GLY B O 1
ATOM 2729 N N . VAL B 1 117 ? -3.201 12.961 17.422 1 98.94 117 VAL B N 1
ATOM 2730 C CA . VAL B 1 117 ? -4.09 12.555 16.328 1 98.94 117 VAL B CA 1
ATOM 2731 C C . VAL B 1 117 ? -4.18 13.672 15.297 1 98.94 117 VAL B C 1
ATOM 2733 O O . VAL B 1 117 ? -4.484 14.82 15.641 1 98.94 117 VAL B O 1
ATOM 2736 N N . THR B 1 118 ? -3.846 13.367 14.078 1 98.94 118 THR B N 1
ATOM 2737 C CA . THR B 1 118 ? -4.074 14.242 12.93 1 98.94 118 THR B CA 1
ATOM 2738 C C . THR B 1 118 ? -5.277 13.766 12.117 1 98.94 118 THR B C 1
ATOM 2740 O O . THR B 1 118 ? -5.418 12.578 11.844 1 98.94 118 THR B O 1
ATOM 2743 N N . PHE B 1 119 ? -6.234 14.672 11.891 1 98.94 119 PHE B N 1
ATOM 2744 C CA . PHE B 1 119 ? -7.266 14.383 10.898 1 98.94 119 PHE B CA 1
ATOM 2745 C C . PHE B 1 119 ? -6.793 14.758 9.5 1 98.94 119 PHE B C 1
ATOM 2747 O O . PHE B 1 119 ? -6.434 15.914 9.25 1 98.94 119 PHE B O 1
ATOM 2754 N N . HIS B 1 120 ? -6.793 13.758 8.594 1 98.69 120 HIS B N 1
ATOM 2755 C CA . HIS B 1 120 ? -6.129 13.977 7.316 1 98.69 120 HIS B CA 1
ATOM 2756 C C . HIS B 1 120 ? -7.078 14.625 6.312 1 98.69 120 HIS B C 1
ATOM 2758 O O . HIS B 1 120 ? -8.109 15.188 6.695 1 98.69 120 HIS B O 1
ATOM 2764 N N . ARG B 1 121 ? -6.785 14.609 5.055 1 97.5 121 ARG B N 1
ATOM 2765 C CA . ARG B 1 121 ? -7.359 15.445 4.004 1 97.5 121 ARG B CA 1
ATOM 2766 C C . ARG B 1 121 ? -8.773 15 3.662 1 97.5 121 ARG B C 1
ATOM 2768 O O . ARG B 1 121 ? -9.453 15.625 2.846 1 97.5 121 ARG B O 1
ATOM 2775 N N . ALA B 1 122 ? -9.25 13.844 4.316 1 96.75 122 ALA B N 1
ATOM 2776 C CA . ALA B 1 122 ? -10.695 13.656 4.234 1 96.75 122 ALA B CA 1
ATOM 2777 C C . ALA B 1 122 ? -11.438 14.945 4.57 1 96.75 122 ALA B C 1
ATOM 2779 O O . ALA B 1 122 ? -12.539 15.18 4.066 1 96.75 122 ALA B O 1
ATOM 2780 N N . PHE B 1 123 ? -10.82 15.812 5.34 1 98.19 123 PHE B N 1
ATOM 2781 C CA . PHE B 1 123 ? -11.352 17.109 5.715 1 98.19 123 PHE B CA 1
ATOM 2782 C C . PHE B 1 123 ? -11.695 17.938 4.473 1 98.19 123 PHE B C 1
ATOM 2784 O O . PHE B 1 123 ? -12.672 18.688 4.477 1 98.19 123 PHE B O 1
ATOM 2791 N N . ASP B 1 124 ? -10.953 17.797 3.424 1 96.88 124 ASP B N 1
ATOM 2792 C CA . ASP B 1 124 ? -11.109 18.594 2.209 1 96.88 124 ASP B CA 1
ATOM 2793 C C . ASP B 1 124 ? -12.383 18.203 1.458 1 96.88 124 ASP B C 1
ATOM 2795 O O . ASP B 1 124 ? -12.812 18.906 0.54 1 96.88 124 ASP B O 1
ATOM 2799 N N . LEU B 1 125 ? -13.016 17.125 1.881 1 94.44 125 LEU B N 1
ATOM 2800 C CA . LEU B 1 125 ? -14.242 16.656 1.245 1 94.44 125 LEU B CA 1
ATOM 2801 C C . LEU B 1 125 ? -15.461 16.969 2.107 1 94.44 125 LEU B C 1
ATOM 2803 O O . LEU B 1 125 ? -16.594 16.672 1.727 1 94.44 125 LEU B O 1
ATOM 2807 N N . CYS B 1 126 ? -15.25 17.578 3.191 1 95.25 126 CYS B N 1
ATOM 2808 C CA . CYS B 1 126 ? -16.344 17.906 4.094 1 95.25 126 CYS B CA 1
ATOM 2809 C C . CYS B 1 126 ? -17.312 18.875 3.439 1 95.25 126 CYS B C 1
ATOM 2811 O O . CYS B 1 126 ? -16.891 19.812 2.764 1 95.25 126 CYS B O 1
ATOM 2813 N N . SER B 1 127 ? -18.547 18.688 3.693 1 93.94 127 SER B N 1
ATOM 2814 C CA . SER B 1 127 ? -19.578 19.562 3.162 1 93.94 127 SER B CA 1
ATOM 2815 C C . SER B 1 127 ? -19.516 20.938 3.816 1 93.94 127 SER B C 1
ATOM 2817 O O . SER B 1 127 ? -19.828 21.953 3.184 1 93.94 127 SER B O 1
ATOM 2819 N N . ASP B 1 128 ? -19.172 21.016 5.055 1 95.44 128 ASP B N 1
ATOM 2820 C CA . ASP B 1 128 ? -18.984 22.25 5.824 1 95.44 128 ASP B CA 1
ATOM 2821 C C . ASP B 1 128 ? -17.703 22.188 6.648 1 95.44 128 ASP B C 1
ATOM 2823 O O . ASP B 1 128 ? -17.703 21.703 7.781 1 95.44 128 ASP B O 1
ATOM 2827 N N . PRO B 1 129 ? -16.672 22.75 6.059 1 96.75 129 PRO B N 1
ATOM 2828 C CA . PRO B 1 129 ? -15.383 22.641 6.738 1 96.75 129 PRO B CA 1
ATOM 2829 C C . PRO B 1 129 ? -15.344 23.422 8.047 1 96.75 129 PRO B C 1
ATOM 2831 O O . PRO B 1 129 ? -14.602 23.047 8.969 1 96.75 129 PRO B O 1
ATOM 2834 N N . TYR B 1 130 ? -16.109 24.469 8.172 1 98.38 130 TYR B N 1
ATOM 2835 C CA . TYR B 1 130 ? -16.078 25.297 9.375 1 98.38 130 TYR B CA 1
ATOM 2836 C C . TYR B 1 130 ? -16.75 24.578 10.539 1 98.38 130 TYR B C 1
ATOM 2838 O O . TYR B 1 130 ? -16.234 24.578 11.664 1 98.38 130 TYR B O 1
ATOM 2846 N N . HIS B 1 131 ? -17.828 23.969 10.258 1 98.25 131 HIS B N 1
ATOM 2847 C CA . HIS B 1 131 ? -18.469 23.125 11.258 1 98.25 131 HIS B CA 1
ATOM 2848 C C . HIS B 1 131 ? -17.609 21.922 11.586 1 98.25 131 HIS B C 1
ATOM 2850 O O . HIS B 1 131 ? -17.469 21.531 12.75 1 98.25 131 HIS B O 1
ATOM 2856 N N . GLY B 1 132 ? -17.047 21.312 10.578 1 98.31 132 GLY B N 1
ATOM 2857 C CA . GLY B 1 132 ? -16.156 20.172 10.766 1 98.31 132 GLY B CA 1
ATOM 2858 C C . GLY B 1 132 ? -14.977 20.484 11.656 1 98.31 132 GLY B C 1
ATOM 2859 O O . GLY B 1 132 ? -14.586 19.656 12.492 1 98.31 132 GLY B O 1
ATOM 2860 N N . LEU B 1 133 ? -14.438 21.656 11.5 1 98.81 133 LEU B N 1
ATOM 2861 C CA . LEU B 1 133 ? -13.289 22.062 12.312 1 98.81 133 LEU B CA 1
ATOM 2862 C C . LEU B 1 133 ? -13.648 22.078 13.789 1 98.81 133 LEU B C 1
ATOM 2864 O O . LEU B 1 133 ? -12.883 21.578 14.625 1 98.81 133 LEU B O 1
ATOM 2868 N N . GLU B 1 134 ? -14.766 22.625 14.125 1 98.88 134 GLU B N 1
ATOM 2869 C CA . GLU B 1 134 ? -15.203 22.656 15.516 1 98.88 134 GLU B CA 1
ATOM 2870 C C . GLU B 1 134 ? -15.391 21.234 16.062 1 98.88 134 GLU B C 1
ATOM 2872 O O . GLU B 1 134 ? -15.07 20.969 17.219 1 98.88 134 GLU B O 1
ATOM 2877 N N . GLN B 1 135 ? -15.891 20.328 15.266 1 98.81 135 GLN B N 1
ATOM 2878 C CA . GLN B 1 135 ? -16.062 18.938 15.672 1 98.81 135 GLN B CA 1
ATOM 2879 C C . GLN B 1 135 ? -14.727 18.281 15.969 1 98.81 135 GLN B C 1
ATOM 2881 O O . GLN B 1 135 ? -14.594 17.547 16.953 1 98.81 135 GLN B O 1
ATOM 2886 N N . LEU B 1 136 ? -13.758 18.547 15.133 1 98.81 136 LEU B N 1
ATOM 2887 C CA . LEU B 1 136 ? -12.438 17.953 15.328 1 98.81 136 LEU B CA 1
ATOM 2888 C C . LEU B 1 136 ? -11.781 18.5 16.594 1 98.81 136 LEU B C 1
ATOM 2890 O O . LEU B 1 136 ? -11.062 17.781 17.281 1 98.81 136 LEU B O 1
ATOM 2894 N N . ILE B 1 137 ? -12 19.828 16.875 1 98.81 137 ILE B N 1
ATOM 2895 C CA . ILE B 1 137 ? -11.516 20.438 18.094 1 98.81 137 ILE B CA 1
ATOM 2896 C C . ILE B 1 137 ? -12.141 19.734 19.312 1 98.81 137 ILE B C 1
ATOM 2898 O O . ILE B 1 137 ? -11.445 19.375 20.25 1 98.81 137 ILE B O 1
ATOM 2902 N N . GLU B 1 138 ? -13.406 19.531 19.219 1 98.56 138 GLU B N 1
ATOM 2903 C CA . GLU B 1 138 ? -14.125 18.875 20.297 1 98.56 138 GLU B CA 1
ATOM 2904 C C . GLU B 1 138 ? -13.656 17.438 20.484 1 98.56 138 GLU B C 1
ATOM 2906 O O . GLU B 1 138 ? -13.594 16.938 21.609 1 98.56 138 GLU B O 1
ATOM 2911 N N . LEU B 1 139 ? -13.328 16.766 19.422 1 98.38 139 LEU B N 1
ATOM 2912 C CA . LEU B 1 139 ? -12.867 15.375 19.438 1 98.38 139 LEU B CA 1
ATOM 2913 C C . LEU B 1 139 ? -11.461 15.289 20.031 1 98.38 139 LEU B C 1
ATOM 2915 O O . LEU B 1 139 ? -11.016 14.203 20.406 1 98.38 139 LEU B O 1
ATOM 2919 N N . GLY B 1 140 ? -10.75 16.391 20.016 1 98.19 140 GLY B N 1
ATOM 2920 C CA . GLY B 1 140 ? -9.438 16.422 20.641 1 98.19 140 GLY B CA 1
ATOM 2921 C C . GLY B 1 140 ? -8.305 16.172 19.656 1 98.19 140 GLY B C 1
ATOM 2922 O O . GLY B 1 140 ? -7.199 15.797 20.062 1 98.19 140 GLY B O 1
ATOM 2923 N N . CYS B 1 141 ? -8.516 16.328 18.375 1 98.69 141 CYS B N 1
ATOM 2924 C CA . CYS B 1 141 ? -7.445 16.203 17.391 1 98.69 141 CYS B CA 1
ATOM 2925 C C . CYS B 1 141 ? -6.367 17.25 17.625 1 98.69 141 CYS B C 1
ATOM 2927 O O . CYS B 1 141 ? -6.672 18.406 17.938 1 98.69 141 CYS B O 1
ATOM 2929 N N . GLU B 1 142 ? -5.156 16.828 17.422 1 98.5 142 GLU B N 1
ATOM 2930 C CA . GLU B 1 142 ? -3.998 17.703 17.562 1 98.5 142 GLU B CA 1
ATOM 2931 C C . GLU B 1 142 ? -3.869 18.641 16.359 1 98.5 142 GLU B C 1
ATOM 2933 O O . GLU B 1 142 ? -3.457 19.797 16.5 1 98.5 142 GLU B O 1
ATOM 2938 N N . ARG B 1 143 ? -4.254 18.109 15.219 1 98.5 143 ARG B N 1
ATOM 2939 C CA . ARG B 1 143 ? -4.047 18.859 13.977 1 98.5 143 ARG B CA 1
ATOM 2940 C C . ARG B 1 143 ? -5.004 18.375 12.891 1 98.5 143 ARG B C 1
ATOM 2942 O O . ARG B 1 143 ? -5.523 17.266 12.953 1 98.5 143 ARG B O 1
ATOM 2949 N N . VAL B 1 144 ? -5.258 19.328 12.023 1 98.81 144 VAL B N 1
ATOM 2950 C CA . VAL B 1 144 ? -5.977 18.984 10.797 1 98.81 144 VAL B CA 1
ATOM 2951 C C . VAL B 1 144 ? -5.082 19.25 9.586 1 98.81 144 VAL B C 1
ATOM 2953 O O . VAL B 1 144 ? -4.465 20.312 9.477 1 98.81 144 VAL B O 1
ATOM 2956 N N . LEU B 1 145 ? -4.891 18.234 8.75 1 98.88 145 LEU B N 1
ATOM 2957 C CA . LEU B 1 145 ? -4.211 18.359 7.465 1 98.88 145 LEU B CA 1
ATOM 2958 C C . LEU B 1 145 ? -5.199 18.734 6.363 1 98.88 145 LEU B C 1
ATOM 2960 O O . LEU B 1 145 ? -6.168 18 6.125 1 98.88 145 LEU B O 1
ATOM 2964 N N . THR B 1 146 ? -4.957 19.859 5.625 1 98.69 146 THR B N 1
ATOM 2965 C CA . THR B 1 146 ? -5.965 20.328 4.676 1 98.69 146 THR B CA 1
ATOM 2966 C C . THR B 1 146 ? -5.336 21.219 3.611 1 98.69 146 THR B C 1
ATOM 2968 O O . THR B 1 146 ? -4.328 21.891 3.867 1 98.69 146 THR B O 1
ATOM 2971 N N . SER B 1 147 ? -5.93 21.172 2.471 1 98 147 SER B N 1
ATOM 2972 C CA . SER B 1 147 ? -5.566 22.094 1.394 1 98 147 SER B CA 1
ATOM 2973 C C . SER B 1 147 ? -6.527 23.266 1.324 1 98 147 SER B C 1
ATOM 2975 O O . SER B 1 147 ? -6.555 24 0.326 1 98 147 SER B O 1
ATOM 2977 N N . GLY B 1 148 ? -7.367 23.375 2.367 1 97.75 148 GLY B N 1
ATOM 2978 C CA . GLY B 1 148 ? -8.406 24.391 2.307 1 97.75 148 GLY B CA 1
ATOM 2979 C C . GLY B 1 148 ? -9.508 24.047 1.316 1 97.75 148 GLY B C 1
ATOM 2980 O O . GLY B 1 148 ? -10.078 24.953 0.687 1 97.75 148 GLY B O 1
ATOM 2981 N N . GLN B 1 149 ? -9.68 22.812 1.054 1 95.88 149 GLN B N 1
ATOM 2982 C CA . GLN B 1 149 ? -10.711 22.234 0.194 1 95.88 149 GLN B CA 1
ATOM 2983 C C . GLN B 1 149 ? -10.492 22.625 -1.265 1 95.88 149 GLN B C 1
ATOM 2985 O O . GLN B 1 149 ? -11.445 22.797 -2.021 1 95.88 149 GLN B O 1
ATOM 2990 N N . GLN B 1 150 ? -9.297 22.906 -1.596 1 95.38 150 GLN B N 1
ATOM 2991 C CA . GLN B 1 150 ? -8.906 23.156 -2.98 1 95.38 150 GLN B CA 1
ATOM 2992 C C . GLN B 1 150 ? -7.898 22.109 -3.461 1 95.38 150 GLN B C 1
ATOM 2994 O O . GLN B 1 150 ? -7.438 21.281 -2.678 1 95.38 150 GLN B O 1
ATOM 2999 N N . ARG B 1 151 ? -7.621 22.109 -4.703 1 92.88 151 ARG B N 1
ATOM 3000 C CA . ARG B 1 151 ? -6.695 21.141 -5.289 1 92.88 151 ARG B CA 1
ATOM 3001 C C . ARG B 1 151 ? -5.32 21.25 -4.637 1 92.88 151 ARG B C 1
ATOM 3003 O O . ARG B 1 151 ? -4.664 20.219 -4.398 1 92.88 151 ARG B O 1
ATOM 3010 N N . THR B 1 152 ? -4.938 22.484 -4.375 1 96.75 152 THR B N 1
ATOM 3011 C CA . THR B 1 152 ? -3.666 22.734 -3.701 1 96.75 152 THR B CA 1
ATOM 3012 C C . THR B 1 152 ? -3.861 23.656 -2.496 1 96.75 152 THR B C 1
ATOM 3014 O O . THR B 1 152 ? -4.816 24.438 -2.449 1 96.75 152 THR B O 1
ATOM 3017 N N . ALA B 1 153 ? -2.891 23.516 -1.605 1 98.25 153 ALA B N 1
ATOM 3018 C CA . ALA B 1 153 ? -2.93 24.375 -0.425 1 98.25 153 ALA B CA 1
ATOM 3019 C C . ALA B 1 153 ? -2.828 25.859 -0.814 1 98.25 153 ALA B C 1
ATOM 3021 O O . ALA B 1 153 ? -3.479 26.703 -0.207 1 98.25 153 ALA B O 1
ATOM 3022 N N . PHE B 1 154 ? -2.035 26.109 -1.805 1 98.31 154 PHE B N 1
ATOM 3023 C CA . PHE B 1 154 ? -1.865 27.5 -2.219 1 98.31 154 PHE B CA 1
ATOM 3024 C C . PHE B 1 154 ? -3.17 28.062 -2.766 1 98.31 154 PHE B C 1
ATOM 3026 O O . PHE B 1 154 ? -3.551 29.188 -2.436 1 98.31 154 PHE B O 1
ATOM 3033 N N . GLU B 1 155 ? -3.861 27.297 -3.584 1 97.75 155 GLU B N 1
ATOM 3034 C CA . GLU B 1 155 ? -5.164 27.719 -4.094 1 97.75 155 GLU B CA 1
ATOM 3035 C C . GLU B 1 155 ? -6.168 27.891 -2.959 1 97.75 155 GLU B C 1
ATOM 3037 O O . GLU B 1 155 ? -7.086 28.703 -3.059 1 97.75 155 GLU B O 1
ATOM 3042 N N . GLY B 1 156 ? -5.961 27.141 -1.902 1 98.25 156 GLY B N 1
ATOM 3043 C CA . GLY B 1 156 ? -6.883 27.172 -0.779 1 98.25 156 GLY B CA 1
ATOM 3044 C C . GLY B 1 156 ? -6.426 28.094 0.336 1 98.25 156 GLY B C 1
ATOM 3045 O O . GLY B 1 156 ? -6.965 28.062 1.445 1 98.25 156 GLY B O 1
ATOM 3046 N N . ARG B 1 157 ? -5.488 28.953 0.068 1 98.62 157 ARG B N 1
ATOM 3047 C CA . ARG B 1 157 ? -4.785 29.688 1.107 1 98.62 157 ARG B CA 1
ATOM 3048 C C . ARG B 1 157 ? -5.742 30.594 1.874 1 98.62 157 ARG B C 1
ATOM 3050 O O . ARG B 1 157 ? -5.562 30.828 3.072 1 98.62 157 ARG B O 1
ATOM 3057 N N . TYR B 1 158 ? -6.812 31.109 1.258 1 98.56 158 TYR B N 1
ATOM 3058 C CA . TYR B 1 158 ? -7.723 32 1.956 1 98.56 158 TYR B CA 1
ATOM 3059 C C . TYR B 1 158 ? -8.68 31.219 2.848 1 98.56 158 TYR B C 1
ATOM 3061 O O . TYR B 1 158 ? -9.07 31.703 3.918 1 98.56 158 TYR B O 1
ATOM 3069 N N . VAL B 1 159 ? -9.078 30.062 2.393 1 98.44 159 VAL B N 1
ATOM 3070 C CA . VAL B 1 159 ? -9.844 29.172 3.27 1 98.44 159 VAL B CA 1
ATOM 3071 C C . VAL B 1 159 ? -8.992 28.766 4.461 1 98.44 159 VAL B C 1
ATOM 3073 O O . VAL B 1 159 ? -9.461 28.75 5.602 1 98.44 159 VAL B O 1
ATOM 3076 N N . LEU B 1 160 ? -7.734 28.469 4.203 1 98.88 160 LEU B N 1
ATOM 3077 C CA . LEU B 1 160 ? -6.797 28.141 5.27 1 98.88 160 LEU B CA 1
ATOM 3078 C C . LEU B 1 160 ? -6.691 29.266 6.281 1 98.88 160 LEU B C 1
ATOM 3080 O O . LEU B 1 160 ? -6.699 29.031 7.492 1 98.88 160 LEU B O 1
ATOM 3084 N N . LYS B 1 161 ? -6.602 30.469 5.777 1 98.88 161 LYS B N 1
ATOM 3085 C CA . LYS B 1 161 ? -6.555 31.641 6.648 1 98.88 161 LYS B CA 1
ATOM 3086 C C . LYS B 1 161 ? -7.77 31.688 7.566 1 98.88 161 LYS B C 1
ATOM 3088 O O . LYS B 1 161 ? -7.637 31.922 8.766 1 98.88 161 LYS B O 1
ATOM 3093 N N . THR B 1 162 ? -8.914 31.469 6.973 1 98.88 162 THR B N 1
ATOM 3094 C CA . THR B 1 162 ? -10.156 31.5 7.73 1 98.88 162 THR B CA 1
ATOM 3095 C C . THR B 1 162 ? -10.172 30.406 8.797 1 98.88 162 THR B C 1
ATOM 3097 O O . THR B 1 162 ? -10.602 30.641 9.93 1 98.88 162 THR B O 1
ATOM 3100 N N . LEU B 1 163 ? -9.695 29.219 8.461 1 98.88 163 LEU B N 1
ATOM 3101 C CA . LEU B 1 163 ? -9.633 28.094 9.398 1 98.88 163 LEU B CA 1
ATOM 3102 C C . LEU B 1 163 ? -8.703 28.406 10.562 1 98.88 163 LEU B C 1
ATOM 3104 O O . LEU B 1 163 ? -9 28.078 11.711 1 98.88 163 LEU B O 1
ATOM 3108 N N . VAL B 1 164 ? -7.59 29.016 10.281 1 98.88 164 VAL B N 1
ATOM 3109 C CA . VAL B 1 164 ? -6.633 29.391 11.32 1 98.88 164 VAL B CA 1
ATOM 3110 C C . VAL B 1 164 ? -7.281 30.375 12.289 1 98.88 164 VAL B C 1
ATOM 3112 O O . VAL B 1 164 ? -7.18 30.203 13.508 1 98.88 164 VAL B O 1
ATOM 3115 N N . GLN B 1 165 ? -7.938 31.344 11.727 1 98.81 165 GLN B N 1
ATOM 3116 C CA . GLN B 1 165 ? -8.609 32.344 12.547 1 98.81 165 GLN B CA 1
ATOM 3117 C C . GLN B 1 165 ? -9.695 31.703 13.414 1 98.81 165 GLN B C 1
ATOM 3119 O O . GLN B 1 165 ? -9.844 32.062 14.586 1 98.81 165 GLN B O 1
ATOM 3124 N N . GLN B 1 166 ? -10.414 30.812 12.812 1 98.81 166 GLN B N 1
ATOM 3125 C CA . GLN B 1 166 ? -11.484 30.141 13.531 1 98.81 166 GLN B CA 1
ATOM 3126 C C . GLN B 1 166 ? -10.922 29.25 14.648 1 98.81 166 GLN B C 1
ATOM 3128 O O . GLN B 1 166 ? -11.492 29.172 15.734 1 98.81 166 GLN B O 1
ATOM 3133 N N . ALA B 1 167 ? -9.836 28.531 14.391 1 98.75 167 ALA B N 1
ATOM 3134 C CA . ALA B 1 167 ? -9.234 27.578 15.328 1 98.75 167 ALA B CA 1
ATOM 3135 C C . ALA B 1 167 ? -8.758 28.297 16.594 1 98.75 167 ALA B C 1
ATOM 3137 O O . ALA B 1 167 ? -8.844 27.734 17.688 1 98.75 167 ALA B O 1
ATOM 3138 N N . LYS B 1 168 ? -8.18 29.531 16.391 1 98.38 168 LYS B N 1
ATOM 3139 C CA . LYS B 1 168 ? -7.672 30.328 17.516 1 98.38 168 LYS B CA 1
ATOM 3140 C C . LYS B 1 168 ? -6.707 29.516 18.375 1 98.38 168 LYS B C 1
ATOM 3142 O O .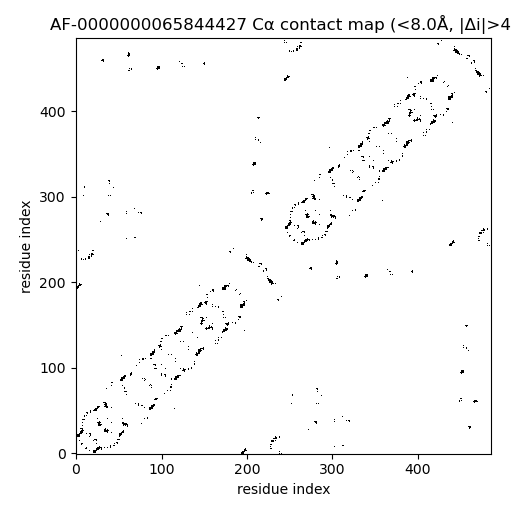 LYS B 1 168 ? -6.797 29.547 19.609 1 98.38 168 LYS B O 1
ATOM 3147 N N . GLY B 1 169 ? -6.008 28.703 17.766 1 98.31 169 GLY B N 1
ATOM 3148 C CA . GLY B 1 169 ? -4.938 27.984 18.453 1 98.31 169 GLY B CA 1
ATOM 3149 C C . GLY B 1 169 ? -5.418 26.734 19.172 1 98.31 169 GLY B C 1
ATOM 3150 O O . GLY B 1 169 ? -4.617 26.016 19.766 1 98.31 169 GLY B O 1
ATOM 3151 N N . ARG B 1 170 ? -6.676 26.344 19.125 1 98.69 170 ARG B N 1
ATOM 3152 C CA . ARG B 1 170 ? -7.215 25.172 19.828 1 98.69 170 ARG B CA 1
ATOM 3153 C C . ARG B 1 170 ? -6.84 23.891 19.094 1 98.69 170 ARG B C 1
ATOM 3155 O O . ARG B 1 170 ? -6.895 22.797 19.688 1 98.69 170 ARG B O 1
ATOM 3162 N N . ILE B 1 171 ? -6.52 23.984 17.844 1 98.75 171 ILE B N 1
ATOM 3163 C CA . ILE B 1 171 ? -6.055 22.906 16.984 1 98.75 171 ILE B CA 1
ATOM 3164 C C . ILE B 1 171 ? -5.051 23.453 15.969 1 98.75 171 ILE B C 1
ATOM 3166 O O . ILE B 1 171 ? -5.16 24.594 15.539 1 98.75 171 ILE B O 1
ATOM 3170 N N . LYS B 1 172 ? -4.031 22.703 15.633 1 98.88 172 LYS B N 1
ATOM 3171 C CA . LYS B 1 172 ? -3.078 23.141 14.617 1 98.88 172 LYS B CA 1
ATOM 3172 C C . LYS B 1 172 ? -3.639 22.953 13.211 1 98.88 172 LYS B C 1
ATOM 3174 O O . LYS B 1 172 ? -4.23 21.906 12.914 1 98.88 172 LYS B O 1
ATOM 3179 N N . ILE B 1 173 ? -3.502 23.938 12.391 1 98.94 173 ILE B N 1
ATOM 3180 C CA . ILE B 1 173 ? -3.844 23.828 10.977 1 98.94 173 ILE B CA 1
ATOM 3181 C C . ILE B 1 173 ? -2.584 23.562 10.156 1 98.94 173 ILE B C 1
ATOM 3183 O O . ILE B 1 173 ? -1.675 24.391 10.117 1 98.94 173 ILE B O 1
ATOM 3187 N N . MET B 1 174 ? -2.514 22.453 9.562 1 98.94 174 MET B N 1
ATOM 3188 C CA . MET B 1 174 ? -1.376 22.047 8.734 1 98.94 174 MET B CA 1
ATOM 3189 C C . MET B 1 174 ? -1.747 22.062 7.258 1 98.94 174 MET B C 1
ATOM 3191 O O . MET B 1 174 ? -2.678 21.359 6.848 1 98.94 174 MET B O 1
ATOM 3195 N N . ALA B 1 175 ? -1.042 22.875 6.473 1 98.88 175 ALA B N 1
ATOM 3196 C CA . ALA B 1 175 ? -1.317 22.984 5.043 1 98.88 175 ALA B CA 1
ATOM 3197 C C . ALA B 1 175 ? -0.588 21.891 4.262 1 98.88 175 ALA B C 1
ATOM 3199 O O . ALA B 1 175 ? 0.623 21.703 4.414 1 98.88 175 ALA B O 1
ATOM 3200 N N . GLY B 1 176 ? -1.354 21.188 3.49 1 98.12 176 GLY B N 1
ATOM 3201 C CA . GLY B 1 176 ? -0.793 20.172 2.621 1 98.12 176 GLY B CA 1
ATOM 3202 C C . GLY B 1 176 ? -1.414 20.156 1.236 1 98.12 176 GLY B C 1
ATOM 3203 O O . GLY B 1 176 ? -2.469 20.75 1.018 1 98.12 176 GLY B O 1
ATOM 3204 N N . ALA B 1 177 ? -0.738 19.438 0.319 1 96.56 177 ALA B N 1
ATOM 3205 C CA . ALA B 1 177 ? -1.097 19.312 -1.093 1 96.56 177 ALA B CA 1
ATOM 3206 C C . ALA B 1 177 ? -0.416 20.406 -1.921 1 96.56 177 ALA B C 1
ATOM 3208 O O . ALA B 1 177 ? -0.855 21.562 -1.927 1 96.56 177 ALA B O 1
ATOM 3209 N N . GLY B 1 178 ? 0.594 20 -2.617 1 96.12 178 GLY B N 1
ATOM 3210 C CA . GLY B 1 178 ? 1.258 20.875 -3.562 1 96.12 178 GLY B CA 1
ATOM 3211 C C . GLY B 1 178 ? 2.174 21.891 -2.893 1 96.12 178 GLY B C 1
ATOM 3212 O O . GLY B 1 178 ? 2.613 22.844 -3.525 1 96.12 178 GLY B O 1
ATOM 3213 N N . VAL B 1 179 ? 2.436 21.766 -1.65 1 98.25 179 VAL B N 1
ATOM 3214 C CA . VAL B 1 179 ? 3.342 22.672 -0.946 1 98.25 179 VAL B CA 1
ATOM 3215 C C . VAL B 1 179 ? 4.781 22.406 -1.392 1 98.25 179 VAL B C 1
ATOM 3217 O O . VAL B 1 179 ? 5.215 21.266 -1.47 1 98.25 179 VAL B O 1
ATOM 3220 N N . ASN B 1 180 ? 5.535 23.391 -1.704 1 97.62 180 ASN B N 1
ATOM 3221 C CA . ASN B 1 180 ? 6.922 23.297 -2.139 1 97.62 180 ASN B CA 1
ATOM 3222 C C . ASN B 1 180 ? 7.684 24.594 -1.844 1 97.62 180 ASN B C 1
ATOM 3224 O O . ASN B 1 180 ? 7.09 25.578 -1.413 1 97.62 180 ASN B O 1
ATOM 3228 N N . PRO B 1 181 ? 8.961 24.594 -2.105 1 97.44 181 PRO B N 1
ATOM 3229 C CA . PRO B 1 181 ? 9.773 25.75 -1.733 1 97.44 181 PRO B CA 1
ATOM 3230 C C . PRO B 1 181 ? 9.352 27.031 -2.459 1 97.44 181 PRO B C 1
ATOM 3232 O O . PRO B 1 181 ? 9.547 28.141 -1.939 1 97.44 181 PRO B O 1
ATOM 3235 N N . ASN B 1 182 ? 8.734 26.922 -3.57 1 97.75 182 ASN B N 1
ATOM 3236 C CA . ASN B 1 182 ? 8.406 28.094 -4.379 1 97.75 182 ASN B CA 1
ATOM 3237 C C . ASN B 1 182 ? 7.141 28.781 -3.871 1 97.75 182 ASN B C 1
ATOM 3239 O O . ASN B 1 182 ? 6.906 29.953 -4.168 1 97.75 182 ASN B O 1
ATOM 3243 N N . ASN B 1 183 ? 6.316 28.078 -3.115 1 98.19 183 ASN B N 1
ATOM 3244 C CA . ASN B 1 183 ? 5.043 28.672 -2.738 1 98.19 183 ASN B CA 1
ATOM 3245 C C . ASN B 1 183 ? 4.879 28.734 -1.222 1 98.19 183 ASN B C 1
ATOM 3247 O O . ASN B 1 183 ? 3.99 29.422 -0.715 1 98.19 183 ASN B O 1
ATOM 3251 N N . ALA B 1 184 ? 5.742 28.094 -0.484 1 98.44 184 ALA B N 1
ATOM 3252 C CA . ALA B 1 184 ? 5.574 27.859 0.948 1 98.44 184 ALA B CA 1
ATOM 3253 C C . ALA B 1 184 ? 5.562 29.172 1.722 1 98.44 184 ALA B C 1
ATOM 3255 O O . ALA B 1 184 ? 4.715 29.391 2.59 1 98.44 184 ALA B O 1
ATOM 3256 N N . LEU B 1 185 ? 6.492 30.047 1.421 1 97.94 185 LEU B N 1
ATOM 3257 C CA . LEU B 1 185 ? 6.617 31.297 2.164 1 97.94 185 LEU B CA 1
ATOM 3258 C C . LEU B 1 185 ? 5.355 32.125 2.016 1 97.94 185 LEU B C 1
ATOM 3260 O O . LEU B 1 185 ? 4.809 32.625 3.008 1 97.94 185 LEU B O 1
ATOM 3264 N N . GLU B 1 186 ? 4.941 32.344 0.797 1 98.38 186 GLU B N 1
ATOM 3265 C CA . GLU B 1 186 ? 3.744 33.125 0.538 1 98.38 186 GLU B CA 1
ATOM 3266 C C . GLU B 1 186 ? 2.506 32.469 1.143 1 98.38 186 GLU B C 1
ATOM 3268 O O . GLU B 1 186 ? 1.631 33.156 1.674 1 98.38 186 GLU B O 1
ATOM 3273 N N . LEU B 1 187 ? 2.438 31.172 1.06 1 98.75 187 LEU B N 1
ATOM 3274 C CA . LEU B 1 187 ? 1.342 30.406 1.648 1 98.75 187 LEU B CA 1
ATOM 3275 C C . LEU B 1 187 ? 1.226 30.688 3.143 1 98.75 187 LEU B C 1
ATOM 3277 O O . LEU B 1 187 ? 0.141 31 3.637 1 98.75 187 LEU B O 1
ATOM 3281 N N . VAL B 1 188 ? 2.322 30.641 3.83 1 98.75 188 VAL B N 1
ATOM 3282 C CA . VAL B 1 188 ? 2.334 30.828 5.277 1 98.75 188 VAL B CA 1
ATOM 3283 C C . VAL B 1 188 ? 2.033 32.281 5.613 1 98.75 188 VAL B C 1
ATOM 3285 O O . VAL B 1 188 ? 1.305 32.562 6.566 1 98.75 188 VAL B O 1
ATOM 3288 N N . LYS B 1 189 ? 2.578 33.188 4.828 1 98.44 189 LYS B N 1
ATOM 3289 C CA . LYS B 1 189 ? 2.363 34.625 5.062 1 98.44 189 LYS B CA 1
ATOM 3290 C C . LYS B 1 189 ? 0.88 34.969 4.996 1 98.44 189 LYS B C 1
ATOM 3292 O O . LYS B 1 189 ? 0.383 35.75 5.812 1 98.44 189 LYS B O 1
ATOM 3297 N N . ILE B 1 190 ? 0.221 34.375 4.078 1 98.69 190 ILE B N 1
ATOM 3298 C CA . ILE B 1 190 ? -1.179 34.688 3.842 1 98.69 190 ILE B CA 1
ATOM 3299 C C . ILE B 1 190 ? -2.066 33.938 4.809 1 98.69 190 ILE B C 1
ATOM 3301 O O . ILE B 1 190 ? -2.916 34.5 5.488 1 98.69 190 ILE B O 1
ATOM 3305 N N . SER B 1 191 ? -1.918 32.594 4.895 1 98.75 191 SER B N 1
ATOM 3306 C CA . SER B 1 191 ? -2.836 31.719 5.598 1 98.75 191 SER B CA 1
ATOM 3307 C C . SER B 1 191 ? -2.547 31.688 7.094 1 98.75 191 SER B C 1
ATOM 3309 O O . SER B 1 191 ? -3.426 31.375 7.895 1 98.75 191 SER B O 1
ATOM 3311 N N . LYS B 1 192 ? -1.269 31.922 7.461 1 98.69 192 LYS B N 1
ATOM 3312 C CA . LYS B 1 192 ? -0.783 31.875 8.836 1 98.69 192 LYS B CA 1
ATOM 3313 C C . LYS B 1 192 ? -0.925 30.469 9.414 1 98.69 192 LYS B C 1
ATOM 3315 O O . LYS B 1 192 ? -1.119 30.297 10.625 1 98.69 192 LYS B O 1
ATOM 3320 N N . VAL B 1 193 ? -0.89 29.469 8.586 1 98.81 193 VAL B N 1
ATOM 3321 C CA . VAL B 1 193 ? -0.985 28.078 9.047 1 98.81 193 VAL B CA 1
ATOM 3322 C C . VAL B 1 193 ? 0.147 27.781 10.023 1 98.81 193 VAL B C 1
ATOM 3324 O O . VAL B 1 193 ? 1.19 28.438 9.992 1 98.81 193 VAL B O 1
ATOM 3327 N N . ASP B 1 194 ? -0.075 26.734 10.82 1 97.94 194 ASP B N 1
ATOM 3328 C CA . ASP B 1 194 ? 0.846 26.391 11.898 1 97.94 194 ASP B CA 1
ATOM 3329 C C . ASP B 1 194 ? 1.971 25.484 11.391 1 97.94 194 ASP B C 1
ATOM 3331 O O . ASP B 1 194 ? 3.076 25.5 11.938 1 97.94 194 ASP B O 1
ATOM 3335 N N . GLU B 1 195 ? 1.663 24.656 10.492 1 98.75 195 GLU B N 1
ATOM 3336 C CA . GLU B 1 195 ? 2.566 23.609 10.016 1 98.75 195 GLU B CA 1
ATOM 3337 C C . GLU B 1 195 ? 2.408 23.406 8.516 1 98.75 195 GLU B C 1
ATOM 3339 O O . GLU B 1 195 ? 1.393 23.781 7.93 1 98.75 195 GLU B O 1
ATOM 3344 N N . LEU B 1 196 ? 3.426 22.844 7.887 1 98.88 196 LEU B N 1
ATOM 3345 C CA . LEU B 1 196 ? 3.408 22.5 6.473 1 98.88 196 LEU B CA 1
ATOM 3346 C C . LEU B 1 196 ? 3.648 21 6.281 1 98.88 196 LEU B C 1
ATOM 3348 O O . LEU B 1 196 ? 4.438 20.391 7.012 1 98.88 196 LEU B O 1
ATOM 3352 N N . HIS B 1 197 ? 3 20.453 5.352 1 98.81 197 HIS B N 1
ATOM 3353 C CA . HIS B 1 197 ? 3.08 19.047 4.977 1 98.81 197 HIS B CA 1
ATOM 3354 C C . HIS B 1 197 ? 3.402 18.891 3.492 1 98.81 197 HIS B C 1
ATOM 3356 O O . HIS B 1 197 ? 2.734 19.484 2.643 1 98.81 197 HIS B O 1
ATOM 3362 N N . LEU B 1 198 ? 4.395 18.156 3.182 1 97.81 198 LEU B N 1
ATOM 3363 C CA . LEU B 1 198 ? 4.715 17.922 1.777 1 97.81 198 LEU B CA 1
ATOM 3364 C C . LEU B 1 198 ? 5.426 16.594 1.595 1 97.81 198 LEU B C 1
ATOM 3366 O O . LEU B 1 198 ? 5.938 16.016 2.561 1 97.81 198 LEU B O 1
ATOM 3370 N N . SER B 1 199 ? 5.445 16.047 0.397 1 95.31 199 SER B N 1
ATOM 3371 C CA . SER B 1 199 ? 6.117 14.781 0.094 1 95.31 199 SER B CA 1
ATOM 3372 C C . SER B 1 199 ? 7.543 15.016 -0.386 1 95.31 199 SER B C 1
ATOM 3374 O O . SER B 1 199 ? 8.391 14.125 -0.288 1 95.31 199 SER B O 1
ATOM 3376 N N . ALA B 1 200 ? 7.789 16.25 -0.882 1 97 200 AL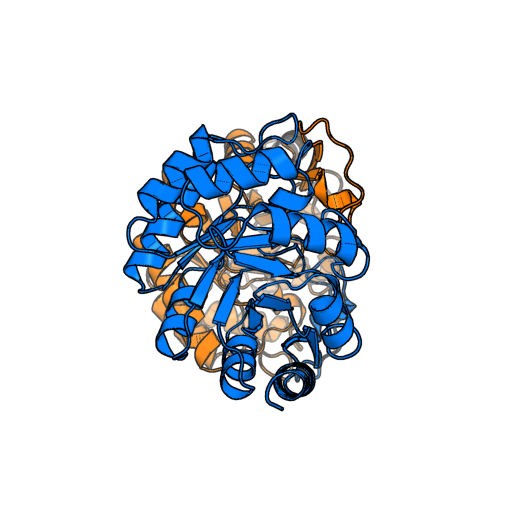A B N 1
ATOM 3377 C CA . ALA B 1 200 ? 9.07 16.5 -1.532 1 97 200 ALA B CA 1
ATOM 3378 C C . ALA B 1 200 ? 9.445 15.367 -2.479 1 97 200 ALA B C 1
ATOM 3380 O O . ALA B 1 200 ? 10.57 14.867 -2.439 1 97 200 ALA B O 1
ATOM 3381 N N . LYS B 1 201 ? 8.562 14.992 -3.311 1 95.62 201 LYS B N 1
ATOM 3382 C CA . LYS B 1 201 ? 8.641 13.766 -4.094 1 95.62 201 LYS B CA 1
ATOM 3383 C C . LYS B 1 201 ? 9.672 13.891 -5.211 1 95.62 201 LYS B C 1
ATOM 3385 O O . LYS B 1 201 ? 9.75 14.922 -5.879 1 95.62 201 LYS B O 1
ATOM 3390 N N . THR B 1 202 ? 10.43 12.914 -5.426 1 96.31 202 THR B N 1
ATOM 3391 C CA . THR B 1 202 ? 11.344 12.711 -6.547 1 96.31 202 THR B CA 1
ATOM 3392 C C . THR B 1 202 ? 11.555 11.227 -6.812 1 96.31 202 THR B C 1
ATOM 3394 O O . THR B 1 202 ? 10.812 10.391 -6.301 1 96.31 202 THR B O 1
ATOM 3397 N N . PHE B 1 203 ? 12.375 10.867 -7.754 1 95.06 203 PHE B N 1
ATOM 3398 C CA . PHE B 1 203 ? 12.672 9.461 -7.996 1 95.06 203 PHE B CA 1
ATOM 3399 C C . PHE B 1 203 ? 14.117 9.281 -8.438 1 95.06 203 PHE B C 1
ATOM 3401 O O . PHE B 1 203 ? 14.758 10.242 -8.883 1 95.06 203 PHE B O 1
ATOM 3408 N N . ARG B 1 204 ? 14.664 8.141 -8.211 1 94.56 204 ARG B N 1
ATOM 3409 C CA . ARG B 1 204 ? 15.914 7.719 -8.844 1 94.56 204 ARG B CA 1
ATOM 3410 C C . ARG B 1 204 ? 15.68 6.512 -9.75 1 94.56 204 ARG B C 1
ATOM 3412 O O . ARG B 1 204 ? 14.711 5.773 -9.57 1 94.56 204 ARG B O 1
ATOM 3419 N N . GLN B 1 205 ? 16.531 6.324 -10.68 1 92.75 205 GLN B N 1
ATOM 3420 C CA . GLN B 1 205 ? 16.438 5.184 -11.578 1 92.75 205 GLN B CA 1
ATOM 3421 C C . GLN B 1 205 ? 16.906 3.902 -10.898 1 92.75 205 GLN B C 1
ATOM 3423 O O . GLN B 1 205 ? 17.828 3.934 -10.078 1 92.75 205 GLN B O 1
ATOM 3428 N N . SER B 1 206 ? 16.266 2.824 -11.281 1 93.44 206 SER B N 1
ATOM 3429 C CA . SER B 1 206 ? 16.688 1.512 -10.805 1 93.44 206 SER B CA 1
ATOM 3430 C C . SER B 1 206 ? 18.109 1.19 -11.281 1 93.44 206 SER B C 1
ATOM 3432 O O . SER B 1 206 ? 18.5 1.59 -12.383 1 93.44 206 SER B O 1
ATOM 3434 N N . SER B 1 207 ? 18.875 0.495 -10.5 1 92.81 207 SER B N 1
ATOM 3435 C CA . SER B 1 207 ? 20.203 0.032 -10.883 1 92.81 207 SER B CA 1
ATOM 3436 C C . SER B 1 207 ? 20.125 -1.271 -11.672 1 92.81 207 SER B C 1
ATOM 3438 O O . SER B 1 207 ? 21.141 -1.794 -12.117 1 92.81 207 SER B O 1
ATOM 3440 N N . MET B 1 208 ? 18.953 -1.826 -11.859 1 90.31 208 MET B N 1
ATOM 3441 C CA . MET B 1 208 ? 18.812 -3.043 -12.648 1 90.31 208 MET B CA 1
ATOM 3442 C C . MET B 1 208 ? 19.141 -2.777 -14.117 1 90.31 208 MET B C 1
ATOM 3444 O O . MET B 1 208 ? 18.703 -1.767 -14.68 1 90.31 208 MET B O 1
ATOM 3448 N N . LYS B 1 209 ? 19.953 -3.51 -14.797 1 83.06 209 LYS B N 1
ATOM 3449 C CA . LYS B 1 209 ? 20.484 -3.279 -16.141 1 83.06 209 LYS B CA 1
ATOM 3450 C C . LYS B 1 209 ? 19.516 -3.789 -17.203 1 83.06 209 LYS B C 1
ATOM 3452 O O . LYS B 1 209 ? 19.516 -3.293 -18.328 1 83.06 209 LYS B O 1
ATOM 3457 N N . GLY B 1 210 ? 18.625 -4.637 -16.891 1 68.62 210 GLY B N 1
ATOM 3458 C CA . GLY B 1 210 ? 17.812 -5.281 -17.922 1 68.62 210 GLY B CA 1
ATOM 3459 C C . GLY B 1 210 ? 16.594 -4.48 -18.312 1 68.62 210 GLY B C 1
ATOM 3460 O O . GLY B 1 210 ? 16.188 -3.559 -17.594 1 68.62 210 GLY B O 1
ATOM 3461 N N . ASN B 1 211 ? 16.344 -4.559 -19.656 1 64.62 211 ASN B N 1
ATOM 3462 C CA . ASN B 1 211 ? 15.141 -3.943 -20.203 1 64.62 211 ASN B CA 1
ATOM 3463 C C . ASN B 1 211 ? 14.039 -4.977 -20.453 1 64.62 211 ASN B C 1
ATOM 3465 O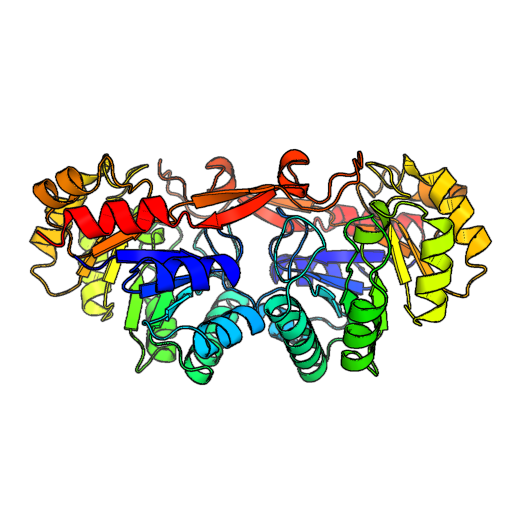 O . ASN B 1 211 ? 14.266 -5.98 -21.125 1 64.62 211 ASN B O 1
ATOM 3469 N N . SER B 1 212 ? 13.219 -5.117 -19.547 1 67.69 212 SER B N 1
ATOM 3470 C CA . SER B 1 212 ? 12.141 -6.062 -19.797 1 67.69 212 SER B CA 1
ATOM 3471 C C . SER B 1 212 ? 10.891 -5.352 -20.312 1 67.69 212 SER B C 1
ATOM 3473 O O . SER B 1 212 ? 10.648 -4.191 -19.969 1 67.69 212 SER B O 1
ATOM 3475 N N . SER B 1 213 ? 10.266 -5.965 -21.266 1 69.62 213 SER B N 1
ATOM 3476 C CA . SER B 1 213 ? 8.992 -5.469 -21.781 1 69.62 213 SER B CA 1
ATOM 3477 C C . SER B 1 213 ? 7.859 -5.734 -20.797 1 69.62 213 SER B C 1
ATOM 3479 O O . SER B 1 213 ? 6.738 -5.254 -20.984 1 69.62 213 SER B O 1
ATOM 3481 N N . VAL B 1 214 ? 8.164 -6.41 -19.766 1 77.5 214 VAL B N 1
ATOM 3482 C CA . VAL B 1 214 ? 7.129 -6.832 -18.828 1 77.5 214 VAL B CA 1
ATOM 3483 C C . VAL B 1 214 ? 6.793 -5.688 -17.875 1 77.5 214 VAL B C 1
ATOM 3485 O O . VAL B 1 214 ? 7.691 -4.996 -17.391 1 77.5 214 VAL B O 1
ATOM 3488 N N . THR B 1 215 ? 5.445 -5.43 -17.703 1 74 215 THR B N 1
ATOM 3489 C CA . THR B 1 215 ? 4.953 -4.379 -16.812 1 74 215 THR B CA 1
ATOM 3490 C C . THR B 1 215 ? 4.375 -4.973 -15.539 1 74 215 THR B C 1
ATOM 3492 O O . THR B 1 215 ? 3.545 -5.883 -15.586 1 74 215 THR B O 1
ATOM 3495 N N . MET B 1 216 ? 4.695 -4.637 -14.312 1 73.12 216 MET B N 1
ATOM 3496 C CA . MET B 1 216 ? 4.242 -5.168 -13.023 1 73.12 216 MET B CA 1
ATOM 3497 C C . MET B 1 216 ? 3.035 -4.391 -12.516 1 73.12 216 MET B C 1
ATOM 3499 O O . MET B 1 216 ? 2.188 -4.941 -11.812 1 73.12 216 MET B O 1
ATOM 3503 N N . GLY B 1 217 ? 2.84 -3.09 -12.805 1 67.44 217 GLY B N 1
ATOM 3504 C CA . GLY B 1 217 ? 1.739 -2.219 -12.43 1 67.44 217 GLY B CA 1
ATOM 3505 C C . GLY B 1 217 ? 1 -1.638 -13.617 1 67.44 217 GLY B C 1
ATOM 3506 O O . GLY B 1 217 ? 0.888 -2.285 -14.664 1 67.44 217 GLY B O 1
ATOM 3507 N N . ASN B 1 218 ? 0.308 -0.589 -13.234 1 65.81 218 ASN B N 1
ATOM 3508 C CA . ASN B 1 218 ? -0.5 0.019 -14.289 1 65.81 218 ASN B CA 1
ATOM 3509 C C . ASN B 1 218 ? 0.364 0.79 -15.281 1 65.81 218 ASN B C 1
ATOM 3511 O O . ASN B 1 218 ? -0.048 1.02 -16.422 1 65.81 218 ASN B O 1
ATOM 3515 N N . LYS B 1 219 ? 1.602 1.306 -14.711 1 69.56 219 LYS B N 1
ATOM 3516 C CA . LYS B 1 219 ? 2.475 2.1 -15.57 1 69.56 219 LYS B CA 1
ATOM 3517 C C . LYS B 1 219 ? 3.867 1.479 -15.656 1 69.56 219 LYS B C 1
ATOM 3519 O O . LYS B 1 219 ? 4.617 1.473 -14.68 1 69.56 219 LYS B O 1
ATOM 3524 N N . ALA B 1 220 ? 4.297 0.999 -16.875 1 66.44 220 ALA B N 1
ATOM 3525 C CA . ALA B 1 220 ? 5.57 0.331 -17.109 1 66.44 220 ALA B CA 1
ATOM 3526 C C . ALA B 1 220 ? 6.742 1.217 -16.703 1 66.44 220 ALA B C 1
ATOM 3528 O O . ALA B 1 220 ? 7.742 0.726 -16.172 1 66.44 220 ALA B O 1
ATOM 3529 N N . GLU B 1 221 ? 6.574 2.549 -16.938 1 66.75 221 GLU B N 1
ATOM 3530 C CA . GLU B 1 221 ? 7.652 3.488 -16.656 1 66.75 221 GLU B CA 1
ATOM 3531 C C . GLU B 1 221 ? 7.984 3.51 -15.164 1 66.75 221 GLU B C 1
ATOM 3533 O O . GLU B 1 221 ? 9.109 3.822 -14.773 1 66.75 221 GLU B O 1
ATOM 3538 N N . ASP B 1 222 ? 7.039 3.102 -14.445 1 75.19 222 ASP B N 1
ATOM 3539 C CA . ASP B 1 222 ? 7.215 3.184 -12.992 1 75.19 222 ASP B CA 1
ATOM 3540 C C . ASP B 1 222 ? 7.973 1.969 -12.469 1 75.19 222 ASP B C 1
ATOM 3542 O O . ASP B 1 222 ? 8.523 2.004 -11.359 1 75.19 222 ASP B O 1
ATOM 3546 N N . ASP B 1 223 ? 8.109 0.998 -13.289 1 78.94 223 ASP B N 1
ATOM 3547 C CA . ASP B 1 223 ? 8.727 -0.242 -12.828 1 78.94 223 ASP B CA 1
ATOM 3548 C C . ASP B 1 223 ? 10.227 -0.061 -12.617 1 78.94 223 ASP B C 1
ATOM 3550 O O . ASP B 1 223 ? 10.844 -0.795 -11.844 1 78.94 223 ASP B O 1
ATOM 3554 N N . TYR B 1 224 ? 10.727 0.97 -13.203 1 83.88 224 TYR B N 1
ATOM 3555 C CA . TYR B 1 224 ? 12.172 1.162 -13.094 1 83.88 224 TYR B CA 1
ATOM 3556 C C . TYR B 1 224 ? 12.492 2.475 -12.383 1 83.88 224 TYR B C 1
ATOM 3558 O O . TYR B 1 224 ? 13.641 2.932 -12.406 1 83.88 224 TYR B O 1
ATOM 3566 N N . LYS B 1 225 ? 11.531 3.023 -11.82 1 89.88 225 LYS B N 1
ATOM 3567 C CA . LYS B 1 225 ? 11.703 4.211 -10.992 1 89.88 225 LYS B CA 1
ATOM 3568 C C . LYS B 1 225 ? 11.5 3.883 -9.516 1 89.88 225 LYS B C 1
ATOM 3570 O O . LYS B 1 225 ? 10.586 3.137 -9.156 1 89.88 225 LYS B O 1
ATOM 3575 N N . ILE B 1 226 ? 12.383 4.312 -8.734 1 93.38 226 ILE B N 1
ATOM 3576 C CA . ILE B 1 226 ? 12.242 4.219 -7.289 1 93.38 226 ILE B CA 1
ATOM 3577 C C . ILE B 1 226 ? 11.875 5.586 -6.715 1 93.38 226 ILE B C 1
ATOM 3579 O O . ILE B 1 226 ? 12.719 6.488 -6.672 1 93.38 226 ILE B O 1
ATOM 3583 N N . TRP B 1 227 ? 10.703 5.684 -6.281 1 94 227 TRP B N 1
ATOM 3584 C CA . TRP B 1 227 ? 10.219 6.953 -5.742 1 94 227 TRP B CA 1
ATOM 3585 C C . TRP B 1 227 ? 10.82 7.219 -4.363 1 94 227 TRP B C 1
ATOM 3587 O O . TRP B 1 227 ? 10.898 6.316 -3.529 1 94 227 TRP B O 1
ATOM 3597 N N . THR B 1 228 ? 11.297 8.43 -4.191 1 96.06 228 THR B N 1
ATOM 3598 C CA . THR B 1 228 ? 11.906 8.844 -2.936 1 96.06 228 THR B CA 1
ATOM 3599 C C . THR B 1 228 ? 11.57 10.305 -2.631 1 96.06 228 THR B C 1
ATOM 3601 O O . THR B 1 228 ? 10.734 10.906 -3.305 1 96.06 228 THR B O 1
ATOM 3604 N N . THR B 1 229 ? 12.07 10.773 -1.504 1 97.69 229 THR B N 1
ATOM 3605 C CA . THR B 1 229 ? 11.93 12.188 -1.148 1 97.69 229 THR B CA 1
ATOM 3606 C C . THR B 1 229 ? 13.188 12.969 -1.518 1 97.69 229 THR B C 1
ATOM 3608 O O . THR B 1 229 ? 14.297 12.438 -1.43 1 97.69 229 THR B O 1
ATOM 3611 N N . ASP B 1 230 ? 13.016 14.203 -1.917 1 98.12 230 ASP B N 1
ATOM 3612 C CA . ASP B 1 230 ? 14.102 15.055 -2.396 1 98.12 230 ASP B CA 1
ATOM 3613 C C . ASP B 1 230 ? 14.727 15.844 -1.25 1 98.12 230 ASP B C 1
ATOM 3615 O O . ASP B 1 230 ? 14.109 16.781 -0.723 1 98.12 230 ASP B O 1
ATOM 3619 N N . ARG B 1 231 ? 15.977 15.531 -0.973 1 97.94 231 ARG B N 1
ATOM 3620 C CA . ARG B 1 231 ? 16.703 16.188 0.103 1 97.94 231 ARG B CA 1
ATOM 3621 C C . ARG B 1 231 ? 16.766 17.703 -0.114 1 97.94 231 ARG B C 1
ATOM 3623 O O . ARG B 1 231 ? 16.578 18.469 0.828 1 97.94 231 ARG B O 1
ATOM 3630 N N . ASN B 1 232 ? 16.969 18.125 -1.318 1 98.06 232 ASN B N 1
ATOM 3631 C CA . ASN B 1 232 ? 17.141 19.547 -1.62 1 98.06 232 ASN B CA 1
ATOM 3632 C C . ASN B 1 232 ? 15.859 20.328 -1.402 1 98.06 232 ASN B C 1
ATOM 3634 O O . ASN B 1 232 ? 15.898 21.484 -0.962 1 98.06 232 ASN B O 1
ATOM 3638 N N . GLN B 1 233 ? 14.766 19.734 -1.688 1 98 233 GLN B N 1
ATOM 3639 C CA . GLN B 1 233 ? 13.484 20.406 -1.458 1 98 233 GLN B CA 1
ATOM 3640 C C . GLN B 1 233 ? 13.234 20.609 0.033 1 98 233 GLN B C 1
ATOM 3642 O O . GLN B 1 233 ? 12.75 21.672 0.441 1 98 233 GLN B O 1
ATOM 3647 N N . ILE B 1 234 ? 13.57 19.609 0.833 1 98.38 234 ILE B N 1
ATOM 3648 C CA . ILE B 1 234 ? 13.352 19.688 2.273 1 98.38 234 ILE B CA 1
ATOM 3649 C C . ILE B 1 234 ? 14.25 20.781 2.871 1 98.38 234 ILE B C 1
ATOM 3651 O O . ILE B 1 234 ? 13.781 21.625 3.631 1 98.38 234 ILE B O 1
ATOM 3655 N N . ILE B 1 235 ? 15.492 20.812 2.451 1 98.12 235 ILE B N 1
ATOM 3656 C CA . ILE B 1 235 ? 16.438 21.797 2.943 1 98.12 235 ILE B CA 1
ATOM 3657 C C . ILE B 1 235 ? 16 23.188 2.529 1 98.12 235 ILE B C 1
ATOM 3659 O O . ILE B 1 235 ? 16.047 24.125 3.332 1 98.12 235 ILE B O 1
ATOM 3663 N N . ALA B 1 236 ? 15.539 23.266 1.269 1 98 236 ALA B N 1
ATOM 3664 C CA . ALA B 1 236 ? 15.109 24.562 0.745 1 98 236 ALA B CA 1
ATOM 3665 C C . ALA B 1 236 ? 13.93 25.125 1.542 1 98 236 ALA B C 1
ATOM 3667 O O . ALA B 1 236 ? 13.906 26.312 1.873 1 98 236 ALA B O 1
ATOM 3668 N N . ILE B 1 237 ? 12.992 24.328 1.845 1 97.56 237 ILE B N 1
ATOM 3669 C CA . ILE B 1 237 ? 11.812 24.797 2.555 1 97.56 237 ILE B CA 1
ATOM 3670 C C . ILE B 1 237 ? 12.18 25.156 3.994 1 97.56 237 ILE B C 1
ATOM 3672 O O . ILE B 1 237 ? 11.68 26.141 4.547 1 97.56 237 ILE B O 1
ATOM 3676 N N . LYS B 1 238 ? 12.992 24.359 4.676 1 97.25 238 LYS B N 1
ATOM 3677 C CA . LYS B 1 238 ? 13.445 24.625 6.035 1 97.25 238 LYS B CA 1
ATOM 3678 C C . LYS B 1 238 ? 14.156 25.969 6.117 1 97.25 238 LYS B C 1
ATOM 3680 O O . LYS B 1 238 ? 13.969 26.734 7.074 1 97.25 238 LYS B O 1
ATOM 3685 N N . LYS B 1 239 ? 14.898 26.312 5.113 1 96.75 239 LYS B N 1
ATOM 3686 C CA . LYS B 1 239 ? 15.672 27.547 5.074 1 96.75 239 LYS B CA 1
ATOM 3687 C C . LYS B 1 239 ? 14.758 28.766 5.016 1 96.75 239 LYS B C 1
ATOM 3689 O O . LYS B 1 239 ? 15.109 29.844 5.523 1 96.75 239 LYS B O 1
ATOM 3694 N N . LEU B 1 240 ? 13.633 28.562 4.398 1 96.75 240 LEU B N 1
ATOM 3695 C CA . LEU B 1 240 ? 12.68 29.656 4.266 1 96.75 240 LEU B CA 1
ATOM 3696 C C . LEU B 1 240 ? 12.211 30.141 5.633 1 96.75 240 LEU B C 1
ATOM 3698 O O . LEU B 1 240 ? 11.82 31.297 5.785 1 96.75 240 LEU B O 1
ATOM 3702 N N . PHE B 1 241 ? 12.25 29.328 6.652 1 95.38 241 PHE B N 1
ATOM 3703 C CA . PHE B 1 241 ? 11.625 29.672 7.926 1 95.38 241 PHE B CA 1
ATOM 3704 C C . PHE B 1 241 ? 12.656 29.688 9.047 1 95.38 241 PHE B C 1
ATOM 3706 O O . PHE B 1 241 ? 12.305 29.734 10.227 1 95.38 241 PHE B O 1
ATOM 3713 N N . GLN B 1 242 ? 13.938 29.375 8.898 1 87 242 GLN B N 1
ATOM 3714 C CA . GLN B 1 242 ? 15.016 29.516 9.875 1 87 242 GLN B CA 1
ATOM 3715 C C . GLN B 1 242 ? 15.406 30.984 10.055 1 87 242 GLN B C 1
ATOM 3717 O O . GLN B 1 242 ? 15.867 31.375 11.125 1 87 242 GLN B O 1
ATOM 3722 N N . GLU B 1 243 ? 15.328 31.938 9.031 1 59.03 243 GLU B N 1
ATOM 3723 C CA . GLU B 1 243 ? 15.789 33.312 9.234 1 59.03 243 GLU B CA 1
ATOM 3724 C C . GLU B 1 243 ? 14.773 34.125 10.047 1 59.03 243 GLU B C 1
ATOM 3726 O O . GLU B 1 243 ? 13.57 33.906 9.93 1 59.03 243 GLU B O 1
#

Secondary structure (DSSP, 8-state):
-EEEEEESSHHHHHHHHHTT-SEEEE-B-GGGT-BPPPHHHHHHHHHH--S-EEEE--SSSS-S---HHHHHHHHHHHHHHHHHT-SEEEE--B-TTS-B-HHHHHHHHHHTTTSEEEE-GGGGG-S-HHHHHHHHHHHT-SEEEE-SSSSSTTTTHHHHHHHHHHHTTSSEEEEESS--TTTHHHHHHHH--SEEEE--EEEEE----------SSS-GGGGGEEEEE-HHHHHHHHHHTT-/-EEEEEESSHHHHHHHHHTT-SEEEE-B-GGGT-BPPPHHHHHHHHHH--S-EEEE--SSSS-S---HHHHHHHHHHHHHHHHHT-SEEEE--B-TTS-B-HHHHHHHHHHTTTSEEEE-GGGGG-S-HHHHHHHHHHHT-SEEEE-SSSSSTTTTHHHHHHHHHHHTTSSEEEEESS--TTTHHHHHHHH--SEEEE--EEEEE----------SSS-GGGGGEEEEE-HHHHHHHHHHTT-

Organism: Histophilus somni (strain 2336) (NCBI:txid228400)

Radius of gyration: 22.69 Å; Cα contacts (8 Å, |Δi|>4): 1152; chains: 2; bounding box: 45×66×50 Å

Nearest PDB structures (foldseek):
  3iwp-assembly5_D  TM=9.790E-01  e=3.117E-31  Homo sapiens
  3iwp-assembly5_C  TM=9.797E-01  e=4.414E-31  Homo sapiens
  3iwp-assembly4_B  TM=9.775E-01  e=6.623E-31  Homo sapiens
  3iwp-assembly6_E  TM=9.791E-01  e=7.438E-31  Homo sapiens
  3iwp-assembly4_A  TM=9.786E-01  e=4.756E-30  Homo sapiens

Sequence (486 aa):
MDIEICIDNIESALIAQNSGADRLEVCGCLALGGVTPPYSLIKTVLDVCNIPCYVMIRPRSGDFLFNAHEIKMMEQDIHIAKQLGAQGVVIGALTENGEIDLSICHRLISAAEGLGVTFHRAFDLCSDPYHGLEQLIELGCERVLTSGQQRTAFEGRYVLKTLVQQAKGRIKIMAGAGVNPNNALELVKISKVDELHLSAKTFRQSSMKGNSSVTMGNKAEDDYKIWTTDRNQIIAIKKLFQEMDIEICIDNIESALIAQNSGADRLEVCGCLALGGVTPPYSLIKTVLDVCNIPCYVMIRPRSGDFLFNAHEIKMMEQDIHIAKQLGAQGVVIGALTENGEIDLSICHRLISAAEGLGVTFHRAFDLCSDPYHGLEQLIELGCERVLTSGQQRTAFEGRYVLKTLVQQAKGRIKIMAGAGVNPNNALELVKISKVDELHLSAKTFRQSSMKGNSSVTMGNKAEDDYKIWTTDRNQIIAIKKLFQE